Protein 5ET1 (pdb70)

Organism: Mus musculus (NCBI:txid10090)

Sequence (708 aa):
AMALEQALQAARRGDLDVLRSLHAAGLLGPSSLRDSLDALPVHHAARSGKLHCLRYLVEEVALPAVVSSRARNGATPAHDAAATGYLSCLQWLLTQGGCRVQEKDNSGATVLHLLAARFGHPDVVKWLLYQGGANSAITTDTGALPIHYAAAKGDLPSLKLLVGHYPEGVNAQTNNGATPLYLACQEGHLEVTKYLVQECSADPHLRAQDGMTPLLHAAAQMMGHNPVLVWLVSFADVSFSEQDHDGATAMHFAASRRGHTKVLSWLLLHGAEISSQDLWGGTPLHDAAENGELECCQILAVNGAGLDVRDHDGYTAADLAEFNGHTHCSRYLRTVQTLAMALEQALQAARRGDLDVLRSLHAAGLLGPSLRDSLDALPVHHAARSGKLHCLRRYLVEEVALPAVSRARNGATPAHDAAATGYLSSCLQWLLTTQGGCRVQEKDNSGATVLHLAARFGHPDVVKWLLYQGGANSAITTDTGALPIHYAAAKGDDLPSLKLLVGHYPEGVNAQTNNGATPLYLACQEGHLEVTKYLVQECSADPHLRAQDGMTPLHAAAQMMGHNPVLVWLVSFADVSFSSEQDHDGATAMHFAASSRGHTKVLSWLLLHGAEISSQDLWGGTPLHDAAENGELECCQILAVNGAGLDVRDHHDGYTAADLAEFNGHTHCSRYLRTVQTLRRRCQQPKMLSSPEDDTMYYNQLNRRRCQQPKMMLSSPEDTMMYYNQLN

Foldseek 3Di:
DVLLVQLLVCLLVLVQVSVVVCVVVVNADQCSADPQSDHSLLSNLLNLNQVNNCCCCVPVVHQQLDQTNQQDGSLLSNLLNQNQVNNVCCCPVRPDQQLRATNQRDGSLLNNLLNQRLVNNVCCVPPVVHDQCGATNQGDGSLLNNLLNLNVSSNVVSCVRPVVQQAGATNQFDHSLLNNLLNQNQVSNCCSVPPSVHDQCRAGNQADTSLLSNLLNLNQVNNCCCVVPVVDDQCGATNQQDGSLLSNLLNQNVVNNLVCLVVPNDQDQTNQQDTSLLSNLLNLNQVSNVSCLVSDNDQCRAGNVGDGSLNNNVVNVSVSNNVVSVVSVVD/DVLLVQLLVCLLVLPVVSVVVCVVVVNAAAPSADPQRDHSLLNNLLNLNQVSNCCCCPPVVDQQLRQTNQGDGSLLSNLLNQNQVNNVCCLPVSVDPQLRAGNFRDGSLLNNLLNQRLVNNQCCVPPVVHDQCGATNQQDGSLLSNLLNLRVSSNVVSCVRPLVQQCGQTNQFDGSLLNNLLNLNQVSNCCSVVPSVRDQCRAGNQQDGSLLSNLLNLNQVNNCCCVPPVVDDQCGATNQQDGSLLNNLLRLNVVNNLVCLVVPNDQDATNQQDTSLLSNLLNLNQVSNVSCVVSPNDQCRAGNVNDGSLNNNVVNVNCSNNVVSVVSVVD/DVVPDDDDDDDDPVVVVVVVPPD/DVVPDDDDDDDDPVVVVVVVVVD

InterPro domains:
  IPR002110 Ankyrin repeat [PF12796] (8-101)
  IPR002110 Ankyrin repeat [PF12796] (108-201)
  IPR002110 Ankyrin repeat [PF12796] (225-302)
  IPR002110 Ankyrin repeat [PS50088] (69-102)
  IPR002110 Ankyrin repeat [PS50088] (103-135)
  IPR002110 Ankyrin repeat [PS50088] (171-193)
  IPR002110 Ankyrin repeat [PS50088] (205-227)
  IPR002110 Ankyrin repeat [PS50088] (239-267)
  IPR002110 Ankyrin repeat [PS50088] (271-303)
  IPR002110 Ankyrin repeat [SM00248] (35-64)
  IPR002110 Ankyrin repeat [SM00248] (69-99)
  IPR002110 Ankyrin repeat [SM00248] (103-133)
  IPR002110 Ankyrin repeat [SM00248] (137-167)
  IPR002110 Ankyrin repeat [SM00248] (171-201)
  IPR002110 Ankyrin repeat [SM00248] (205-235)
  IPR002110 Ankyrin repeat [SM00248] (239-268)
  IPR002110 Ankyrin repeat [SM00248] (271-300)
  IPR002110 Ankyrin repeat [SM00248] (304-334)
  IPR003124 WH2 domain [PF02205] (666-691)
  IPR003124 WH2 domain [PS51082] (669-686)

Nearest PDB structures (foldseek):
  5et1-assembly2_B  TM=9.844E-01  e=4.484E-49  Mus musculus
  5et0-assembly1_A  TM=9.715E-01  e=5.239E-45  Mus musculus
  5et0-assembly2_C  TM=9.707E-01  e=1.197E-44  Mus musculus
  3b95-assembly2_B  TM=9.122E-01  e=2.292E-12  Homo sapiens
  6py8-assembly2_K  TM=8.353E-01  e=6.542E-11  Homo sapiens

Radius of gyration: 33.32 Å; Cα contacts (8 Å, |Δi|>4): 1475; chains: 4; bounding box: 72×82×66 Å

Secondary structure (DSSP, 8-state):
-HHHHHHHHHHHHT-HHHHHHHHHTT---TT---TT---HHHHHHTTT-HHHHHIIIIIS---TT---TTS--HHHHHHHHT-HHHHHHHHHTS---TT---TT---HHHHHHHTT-HHHHHHHHHTS---TT---TT---HHHHHHHHT-HHHHHHHHHH-GGGTT---TT---HHHHHHHTT-HHHHHIIIIIH---TTPPPTTS--HHHHHHHTT-HHHHHHHHHHS---TT---TTS--HHHHHHHTT-HHHHHHHHHTT------TTS--HHHHHHHTT-HHHHHHHHHTT--TT---TTS--HHHHHHHTT-HHHHHHHHHHHH-/-HHHHHHHHHHHHT-HHHHHHHHHTT--STT---TTS--HHHHHHTTT-HHHHHHHHHTS---TT---TTS--HHHHHHHHT-HHHHHHHHTTT---TT---TTS--HHHHHHHTT-HHHHHHHHHTS---TT---TT---HHHHHHHHT-HHHHHHHHHH-GGGGG---TT---HHHHHHHTT-HHHHHHHHHHS---TT---TTS--HHHHHHHHT-HHHHHHHHHHS---TT---TT---HHHHHHHTT-HHHHHHHHHTT------TTS--HHHHHHHTT-HHHHHHHHHTT--TT---TTS--HHHHHHHTT-HHHHHHHHHHHH-/-GGGPPPP-SS-HHHHHHHHTT-/-GGGPPPP-SS-HHHHHHHHTT-

Structure (mmCIF, N/CA/C/O backbone):
data_5ET1
#
_entry.id   5ET1
#
_cell.length_a   72.740
_cell.length_b   71.142
_cell.length_c   76.883
_cell.angle_alpha   90.00
_cell.angle_beta   96.88
_cell.angle_gamma   90.00
#
_symmetry.space_group_name_H-M   'P 1 21 1'
#
loop_
_entity.id
_entity.type
_entity.pdbx_description
1 polymer Espin
2 polymer Myosin-IIIb
3 non-polymer GLYCEROL
4 water water
#
loop_
_atom_site.group_PDB
_atom_site.id
_atom_site.type_symbol
_atom_site.label_atom_id
_atom_site.label_alt_id
_atom_site.label_comp_id
_atom_site.label_asym_id
_atom_site.label_entity_id
_atom_site.label_seq_id
_atom_site.pdbx_PDB_ins_code
_atom_site.Cartn_x
_atom_site.Cartn_y
_atom_site.Cartn_z
_atom_site.occupancy
_atom_site.B_iso_or_equiv
_atom_site.auth_seq_id
_atom_site.auth_comp_id
_atom_site.auth_asym_id
_atom_site.auth_atom_id
_atom_site.pdbx_PDB_model_num
ATOM 1 N N . ALA A 1 1 ? 0.653 46.210 54.943 1.00 38.53 0 ALA A N 1
ATOM 2 C CA . ALA A 1 1 ? 1.739 45.279 54.662 1.00 34.99 0 ALA A CA 1
ATOM 3 C C . ALA A 1 1 ? 3.088 45.947 54.923 1.00 38.59 0 ALA A C 1
ATOM 4 O O . ALA A 1 1 ? 4.076 45.280 55.268 1.00 33.28 0 ALA A O 1
ATOM 6 N N . MET A 1 2 ? 3.122 47.273 54.770 1.00 36.13 1 MET A N 1
ATOM 7 C CA . MET A 1 2 ? 4.368 47.998 54.986 1.00 37.20 1 MET A CA 1
ATOM 8 C C . MET A 1 2 ? 4.702 48.090 56.468 1.00 33.44 1 MET A C 1
ATOM 9 O O . MET A 1 2 ? 5.858 47.892 56.862 1.00 28.58 1 MET A O 1
ATOM 14 N N . ALA A 1 3 ? 3.706 48.385 57.306 1.00 26.78 2 ALA A N 1
ATOM 15 C CA . ALA A 1 3 ? 3.936 48.351 58.744 1.00 30.35 2 ALA A CA 1
ATOM 16 C C . ALA A 1 3 ? 4.416 46.974 59.190 1.00 26.20 2 ALA A C 1
ATOM 17 O O . ALA A 1 3 ? 5.287 46.868 60.060 1.00 24.13 2 ALA A O 1
ATOM 19 N N . LEU A 1 4 ? 3.870 45.907 58.594 1.00 21.59 3 LEU A N 1
ATOM 20 C CA . LEU A 1 4 ? 4.263 44.556 58.986 1.00 20.87 3 LEU A CA 1
ATOM 21 C C . LEU A 1 4 ? 5.741 44.306 58.713 1.00 24.16 3 LEU A C 1
ATOM 22 O O . LEU A 1 4 ? 6.477 43.851 59.593 1.00 21.61 3 LEU A O 1
ATOM 27 N N . GLU A 1 5 ? 6.190 44.583 57.488 1.00 24.92 4 GLU A N 1
ATOM 28 C CA . GLU A 1 5 ? 7.591 44.343 57.153 1.00 25.71 4 GLU A CA 1
ATOM 29 C C . GLU A 1 5 ? 8.517 45.211 57.995 1.00 22.61 4 GLU A C 1
ATOM 30 O O . GLU A 1 5 ? 9.570 44.751 58.445 1.00 24.39 4 GLU A O 1
ATOM 32 N N . GLN A 1 6 ? 8.141 46.470 58.219 1.00 24.88 5 GLN A N 1
ATOM 33 C CA . GLN A 1 6 ? 8.950 47.338 59.067 1.00 22.85 5 GLN A CA 1
ATOM 34 C C . GLN A 1 6 ? 9.052 46.795 60.487 1.00 21.07 5 GLN A C 1
ATOM 35 O O . GLN A 1 6 ? 10.133 46.827 61.091 1.00 22.53 5 GLN A O 1
ATOM 41 N N . ALA A 1 7 ? 7.942 46.281 61.032 1.00 20.06 6 ALA A N 1
ATOM 42 C CA . ALA A 1 7 ? 7.944 45.778 62.405 1.00 18.08 6 ALA A CA 1
ATOM 43 C C . ALA A 1 7 ? 8.793 44.524 62.532 1.00 20.89 6 ALA A C 1
ATOM 44 O O . ALA A 1 7 ? 9.612 44.405 63.453 1.00 19.49 6 ALA A O 1
ATOM 46 N N . LEU A 1 8 ? 8.608 43.570 61.620 1.00 21.15 7 LEU A N 1
ATOM 47 C CA . LEU A 1 8 ? 9.354 42.319 61.720 1.00 20.28 7 LEU A CA 1
ATOM 48 C C . LEU A 1 8 ? 10.842 42.547 61.509 1.00 23.49 7 LEU A C 1
ATOM 49 O O . LEU A 1 8 ? 11.666 41.976 62.230 1.00 19.52 7 LEU A O 1
ATOM 54 N N . GLN A 1 9 ? 11.203 43.386 60.530 1.00 20.36 8 GLN A N 1
ATOM 55 C CA . GLN A 1 9 ? 12.611 43.694 60.299 1.00 18.85 8 GLN A CA 1
ATOM 56 C C . GLN A 1 9 ? 13.231 44.389 61.507 1.00 22.40 8 GLN A C 1
ATOM 57 O O . GLN A 1 9 ? 14.360 44.070 61.904 1.00 21.00 8 GLN A O 1
ATOM 59 N N . ALA A 1 10 ? 12.513 45.345 62.107 1.00 20.05 9 ALA A N 1
ATOM 60 C CA . ALA A 1 10 ? 13.060 46.043 63.265 1.00 21.43 9 ALA A CA 1
ATOM 61 C C . ALA A 1 10 ? 13.235 45.095 64.442 1.00 18.23 9 ALA A C 1
ATOM 62 O O . ALA A 1 10 ? 14.221 45.192 65.185 1.00 19.11 9 ALA A O 1
ATOM 64 N N . ALA A 1 11 ? 12.281 44.186 64.635 1.00 17.09 10 ALA A N 1
ATOM 65 C CA . ALA A 1 11 ? 12.392 43.242 65.743 1.00 19.10 10 ALA A CA 1
ATOM 66 C C . ALA A 1 11 ? 13.588 42.317 65.564 1.00 17.45 10 ALA A C 1
ATOM 67 O O . ALA A 1 11 ? 14.313 42.048 66.526 1.00 17.12 10 ALA A O 1
ATOM 69 N N . ARG A 1 12 ? 13.837 41.856 64.330 1.00 17.67 11 ARG A N 1
ATOM 70 C CA . ARG A 1 12 ? 15.008 41.014 64.066 1.00 20.52 11 ARG A CA 1
ATOM 71 C C . ARG A 1 12 ? 16.316 41.792 64.191 1.00 18.22 11 ARG A C 1
ATOM 72 O O . ARG A 1 12 ? 17.333 41.237 64.629 1.00 18.72 11 ARG A O 1
ATOM 80 N N . ARG A 1 13 ? 16.330 43.055 63.769 1.00 19.41 12 ARG A N 1
ATOM 81 C CA . ARG A 1 13 ? 17.541 43.866 63.821 1.00 23.30 12 ARG A CA 1
ATOM 82 C C . ARG A 1 13 ? 17.820 44.468 65.194 1.00 22.38 12 ARG A C 1
ATOM 83 O O . ARG A 1 13 ? 18.918 45.000 65.402 1.00 23.68 12 ARG A O 1
ATOM 87 N N . GLY A 1 14 ? 16.870 44.420 66.124 1.00 22.47 13 GLY A N 1
ATOM 88 C CA . GLY A 1 14 ? 17.039 45.142 67.369 1.00 25.03 13 GLY A CA 1
ATOM 89 C C . GLY A 1 14 ? 16.817 46.635 67.251 1.00 28.60 13 GLY A C 1
ATOM 90 O O . GLY A 1 14 ? 17.310 47.395 68.089 1.00 22.55 13 GLY A O 1
ATOM 91 N N . ASP A 1 15 ? 16.077 47.079 66.232 1.00 25.08 14 ASP A N 1
ATOM 92 C CA . ASP A 1 15 ? 15.867 48.504 65.967 1.00 24.36 14 ASP A CA 1
ATOM 93 C C . ASP A 1 15 ? 14.706 48.999 66.824 1.00 26.52 14 ASP A C 1
ATOM 94 O O . ASP A 1 15 ? 13.565 49.151 66.374 1.00 26.13 14 ASP A O 1
ATOM 99 N N . LEU A 1 16 ? 15.013 49.267 68.092 1.00 24.81 15 LEU A N 1
ATOM 100 C CA . LEU A 1 16 ? 13.969 49.636 69.042 1.00 23.11 15 LEU A CA 1
ATOM 101 C C . LEU A 1 16 ? 13.328 50.976 68.689 1.00 28.23 15 LEU A C 1
ATOM 102 O O . LEU A 1 16 ? 12.135 51.181 68.943 1.00 28.21 15 LEU A O 1
ATOM 107 N N . ASP A 1 17 ? 14.089 51.898 68.097 1.00 23.98 16 ASP A N 1
ATOM 108 C CA . ASP A 1 17 ? 13.515 53.193 67.751 1.00 27.91 16 ASP A CA 1
ATOM 109 C C . ASP A 1 17 ? 12.409 53.048 66.715 1.00 26.80 16 ASP A C 1
ATOM 110 O O . ASP A 1 17 ? 11.396 53.752 66.778 1.00 30.41 16 ASP A O 1
ATOM 115 N N . VAL A 1 18 ? 12.580 52.138 65.755 1.00 24.81 17 VAL A N 1
ATOM 116 C CA . VAL A 1 18 ? 11.533 51.920 64.763 1.00 27.07 17 VAL A CA 1
ATOM 117 C C . VAL A 1 18 ? 10.298 51.298 65.412 1.00 25.07 17 VAL A C 1
ATOM 118 O O . VAL A 1 18 ? 9.163 51.671 65.093 1.00 26.57 17 VAL A O 1
ATOM 122 N N . LEU A 1 19 ? 10.487 50.356 66.342 1.00 20.89 18 LEU A N 1
ATOM 123 C CA . LEU A 1 19 ? 9.328 49.796 67.037 1.00 20.02 18 LEU A CA 1
ATOM 124 C C . LEU A 1 19 ? 8.590 50.870 67.827 1.00 29.41 18 LEU A C 1
ATOM 125 O O . LEU A 1 19 ? 7.354 50.897 67.846 1.00 23.55 18 LEU A O 1
ATOM 130 N N . ARG A 1 20 ? 9.334 51.767 68.482 1.00 24.23 19 ARG A N 1
ATOM 131 C CA . ARG A 1 20 ? 8.703 52.853 69.225 1.00 25.79 19 ARG A CA 1
ATOM 132 C C . ARG A 1 20 ? 7.889 53.742 68.301 1.00 27.09 19 ARG A C 1
ATOM 133 O O . ARG A 1 20 ? 6.786 54.169 68.652 1.00 30.12 19 ARG A O 1
ATOM 141 N N . SER A 1 21 ? 8.426 54.037 67.114 1.00 26.85 20 SER A N 1
ATOM 142 C CA . SER A 1 21 ? 7.718 54.884 66.160 1.00 27.94 20 SER A CA 1
ATOM 143 C C . SER A 1 21 ? 6.454 54.212 65.654 1.00 27.32 20 SER A C 1
ATOM 144 O O . SER A 1 21 ? 5.415 54.867 65.509 1.00 31.78 20 SER A O 1
ATOM 147 N N . LEU A 1 22 ? 6.531 52.910 65.361 1.00 23.29 21 LEU A N 1
ATOM 148 C CA . LEU A 1 22 ? 5.350 52.174 64.922 1.00 23.93 21 LEU A CA 1
ATOM 149 C C . LEU A 1 22 ? 4.301 52.125 66.023 1.00 29.16 21 LEU A C 1
ATOM 150 O O . LEU A 1 22 ? 3.104 52.298 65.761 1.00 32.04 21 LEU A O 1
ATOM 155 N N . HIS A 1 23 ? 4.736 51.914 67.268 1.00 26.23 22 HIS A N 1
ATOM 156 C CA . HIS A 1 23 ? 3.801 51.912 68.387 1.00 26.36 22 HIS A CA 1
ATOM 157 C C . HIS A 1 23 ? 3.128 53.270 68.553 1.00 31.45 22 HIS A C 1
ATOM 158 O O . HIS A 1 23 ? 1.920 53.340 68.803 1.00 33.50 22 HIS A O 1
ATOM 165 N N . ALA A 1 24 ? 3.894 54.361 68.428 1.00 26.18 23 ALA A N 1
ATOM 166 C CA . ALA A 1 24 ? 3.305 55.692 68.551 1.00 30.71 23 ALA A CA 1
ATOM 167 C C . ALA A 1 24 ? 2.240 55.936 67.490 1.00 34.20 23 ALA A C 1
ATOM 168 O O . ALA A 1 24 ? 1.270 56.665 67.737 1.00 36.67 23 ALA A O 1
ATOM 170 N N . ALA A 1 25 ? 2.408 55.353 66.308 1.00 30.53 24 ALA A N 1
ATOM 171 C CA . ALA A 1 25 ? 1.468 55.518 65.210 1.00 30.76 24 ALA A CA 1
ATOM 172 C C . ALA A 1 25 ? 0.303 54.536 65.268 1.00 31.55 24 ALA A C 1
ATOM 173 O O . ALA A 1 25 ? -0.531 54.533 64.354 1.00 31.45 24 ALA A O 1
ATOM 175 N N . GLY A 1 26 ? 0.226 53.710 66.309 1.00 30.68 25 GLY A N 1
ATOM 176 C CA . GLY A 1 26 ? -0.864 52.765 66.448 1.00 31.02 25 GLY A CA 1
ATOM 177 C C . GLY A 1 26 ? -0.785 51.571 65.527 1.00 33.56 25 GLY A C 1
ATOM 178 O O . GLY A 1 26 ? -1.802 50.914 65.293 1.00 35.97 25 GLY A O 1
ATOM 179 N N . LEU A 1 27 ? 0.406 51.255 65.019 1.00 26.56 26 LEU A N 1
ATOM 180 C CA . LEU A 1 27 ? 0.590 50.283 63.953 1.00 27.98 26 LEU A CA 1
ATOM 181 C C . LEU A 1 27 ? 1.058 48.925 64.448 1.00 22.89 26 LEU A C 1
ATOM 182 O O . LEU A 1 27 ? 1.309 48.038 63.626 1.00 30.99 26 LEU A O 1
ATOM 187 N N . LEU A 1 28 ? 1.210 48.740 65.753 1.00 23.03 27 LEU A N 1
ATOM 188 C CA . LEU A 1 28 ? 1.582 47.448 66.305 1.00 20.45 27 LEU A CA 1
ATOM 189 C C . LEU A 1 28 ? 0.381 46.853 67.023 1.00 20.98 27 LEU A C 1
ATOM 190 O O . LEU A 1 28 ? -0.335 47.556 67.745 1.00 27.57 27 LEU A O 1
ATOM 195 N N . GLY A 1 29 ? 0.170 45.556 66.839 1.00 20.45 28 GLY A N 1
ATOM 196 C CA . GLY A 1 29 ? -0.946 44.898 67.469 1.00 19.37 28 GLY A CA 1
ATOM 197 C C . GLY A 1 29 ? -0.911 43.403 67.259 1.00 17.60 28 GLY A C 1
ATOM 198 O O . GLY A 1 29 ? -0.084 42.872 66.502 1.00 16.86 28 GLY A O 1
ATOM 199 N N . PRO A 1 30 ? -1.821 42.690 67.933 1.00 17.89 29 PRO A N 1
ATOM 200 C CA . PRO A 1 30 ? -1.763 41.222 67.929 1.00 16.90 29 PRO A CA 1
ATOM 201 C C . PRO A 1 30 ? -2.228 40.570 66.636 1.00 18.76 29 PRO A C 1
ATOM 202 O O . PRO A 1 30 ? -2.105 39.345 66.514 1.00 16.03 29 PRO A O 1
ATOM 206 N N . SER A 1 31 ? -2.747 41.327 65.669 1.00 18.26 30 SER A N 1
ATOM 207 C CA A SER A 1 31 ? -3.086 40.757 64.370 0.44 20.49 30 SER A CA 1
ATOM 208 C CA B SER A 1 31 ? -3.099 40.787 64.359 0.56 20.73 30 SER A CA 1
ATOM 209 C C . SER A 1 31 ? -2.002 40.996 63.327 1.00 20.84 30 SER A C 1
ATOM 210 O O . SER A 1 31 ? -2.128 40.501 62.203 1.00 24.54 30 SER A O 1
ATOM 215 N N . LEU A 1 32 ? -0.935 41.716 63.686 1.00 17.31 31 LEU A N 1
ATOM 216 C CA . LEU A 1 32 ? 0.143 42.089 62.769 1.00 24.12 31 LEU A CA 1
ATOM 217 C C . LEU A 1 32 ? 1.142 40.936 62.687 1.00 17.76 31 LEU A C 1
ATOM 218 O O . LEU A 1 32 ? 2.213 40.953 63.293 1.00 19.65 31 LEU A O 1
ATOM 223 N N . ARG A 1 33 ? 0.777 39.905 61.926 1.00 16.52 32 ARG A N 1
ATOM 224 C CA . ARG A 1 33 ? 1.544 38.667 61.913 1.00 12.58 32 ARG A CA 1
ATOM 225 C C . ARG A 1 33 ? 2.046 38.351 60.513 1.00 13.04 32 ARG A C 1
ATOM 226 O O . ARG A 1 33 ? 1.457 38.768 59.513 1.00 16.49 32 ARG A O 1
ATOM 234 N N . ASP A 1 34 ? 3.114 37.550 60.456 1.00 14.49 33 ASP A N 1
ATOM 235 C CA . ASP A 1 34 ? 3.611 37.078 59.174 1.00 15.96 33 ASP A CA 1
ATOM 236 C C . ASP A 1 34 ? 2.780 35.889 58.692 1.00 16.92 33 ASP A C 1
ATOM 237 O O . ASP A 1 34 ? 1.787 35.490 59.314 1.00 17.19 33 ASP A O 1
ATOM 242 N N . SER A 1 35 ? 3.198 35.310 57.561 1.00 17.72 34 SER A N 1
ATOM 243 C CA . SER A 1 35 ? 2.403 34.273 56.911 1.00 19.31 34 SER A CA 1
ATOM 244 C C . SER A 1 35 ? 2.350 32.983 57.713 1.00 18.35 34 SER A C 1
ATOM 245 O O . SER A 1 35 ? 1.535 32.111 57.393 1.00 20.15 34 SER A O 1
ATOM 248 N N . LEU A 1 36 ? 3.203 32.837 58.723 1.00 15.35 35 LEU A N 1
ATOM 249 C CA . LEU A 1 36 ? 3.147 31.716 59.652 1.00 14.15 35 LEU A CA 1
ATOM 250 C C . LEU A 1 36 ? 2.567 32.117 61.003 1.00 13.43 35 LEU A C 1
ATOM 251 O O . LEU A 1 36 ? 2.766 31.398 61.989 1.00 14.57 35 LEU A O 1
ATOM 256 N N . ASP A 1 37 ? 1.865 33.254 61.067 1.00 12.62 36 ASP A N 1
ATOM 257 C CA . ASP A 1 37 ? 1.202 33.747 62.274 1.00 12.76 36 ASP A CA 1
ATOM 258 C C . ASP A 1 37 ? 2.173 34.124 63.390 1.00 14.64 36 ASP A C 1
ATOM 259 O O . ASP A 1 37 ? 1.773 34.217 64.560 1.00 12.69 36 ASP A O 1
ATOM 264 N N . ALA A 1 38 ? 3.439 34.359 63.063 1.00 12.27 37 ALA A N 1
ATOM 265 C CA . ALA A 1 38 ? 4.396 34.817 64.058 1.00 12.90 37 ALA A CA 1
ATOM 266 C C . ALA A 1 38 ? 4.311 36.336 64.203 1.00 13.98 37 ALA A C 1
ATOM 267 O O . ALA A 1 38 ? 4.124 37.061 63.225 1.00 13.83 37 ALA A O 1
ATOM 269 N N . LEU A 1 39 ? 4.416 36.813 65.436 1.00 12.47 38 LEU A N 1
ATOM 270 C CA . LEU A 1 39 ? 4.365 38.236 65.754 1.00 14.14 38 LEU A CA 1
ATOM 271 C C . LEU A 1 39 ? 5.760 38.819 65.840 1.00 15.95 38 LEU A C 1
ATOM 272 O O . LEU A 1 39 ? 6.755 38.090 65.849 1.00 14.22 38 LEU A O 1
ATOM 277 N N . PRO A 1 40 ? 5.876 40.154 65.917 1.00 12.23 39 PRO A N 1
ATOM 278 C CA . PRO A 1 40 ? 7.180 40.762 66.221 1.00 14.40 39 PRO A CA 1
ATOM 279 C C . PRO A 1 40 ? 7.837 40.188 67.471 1.00 13.72 39 PRO A C 1
ATOM 280 O O . PRO A 1 40 ? 9.070 40.175 67.545 1.00 13.64 39 PRO A O 1
ATOM 284 N N . VAL A 1 41 ? 7.067 39.700 68.455 1.00 13.98 40 VAL A N 1
ATOM 285 C CA . VAL A 1 41 ? 7.715 39.104 69.625 1.00 12.07 40 VAL A CA 1
ATOM 286 C C . VAL A 1 41 ? 8.488 37.850 69.234 1.00 12.43 40 VAL A C 1
ATOM 287 O O . VAL A 1 41 ? 9.589 37.609 69.743 1.00 12.15 40 VAL A O 1
ATOM 291 N N . HIS A 1 42 ? 7.926 37.024 68.338 1.00 10.24 41 HIS A N 1
ATOM 292 C CA . HIS A 1 42 ? 8.675 35.872 67.832 1.00 11.61 41 HIS A CA 1
ATOM 293 C C . HIS A 1 42 ? 9.963 36.303 67.145 1.00 11.17 41 HIS A C 1
ATOM 294 O O . HIS A 1 42 ? 11.029 35.717 67.367 1.00 12.18 41 HIS A O 1
ATOM 301 N N . HIS A 1 43 ? 9.874 37.318 66.286 1.00 13.37 42 HIS A N 1
ATOM 302 C CA . HIS A 1 43 ? 11.027 37.742 65.507 1.00 14.08 42 HIS A CA 1
ATOM 303 C C . HIS A 1 43 ? 12.118 38.346 66.385 1.00 13.13 42 HIS A C 1
ATOM 304 O O . HIS A 1 43 ? 13.306 38.170 66.097 1.00 14.78 42 HIS A O 1
ATOM 311 N N . ALA A 1 44 ? 11.747 39.059 67.453 1.00 12.43 43 ALA A N 1
ATOM 312 C CA . ALA A 1 44 ? 12.762 39.499 68.411 1.00 14.43 43 ALA A CA 1
ATOM 313 C C . ALA A 1 44 ? 13.379 38.316 69.141 1.00 15.42 43 ALA A C 1
ATOM 314 O O . ALA A 1 44 ? 14.598 38.250 69.313 1.00 12.52 43 ALA A O 1
ATOM 316 N N . ALA A 1 45 ? 12.553 37.370 69.588 1.00 12.87 44 ALA A N 1
ATOM 317 C CA . ALA A 1 45 ? 13.073 36.285 70.404 1.00 13.04 44 ALA A CA 1
ATOM 318 C C . ALA A 1 45 ? 13.983 35.360 69.602 1.00 14.14 44 ALA A C 1
ATOM 319 O O . ALA A 1 45 ? 15.007 34.901 70.113 1.00 12.56 44 ALA A O 1
ATOM 321 N N . ARG A 1 46 ? 13.616 35.059 68.349 1.00 13.33 45 ARG A N 1
ATOM 322 C CA . ARG A 1 46 ? 14.439 34.193 67.510 1.00 15.60 45 ARG A CA 1
ATOM 323 C C . ARG A 1 46 ? 15.727 34.874 67.071 1.00 16.30 45 ARG A C 1
ATOM 324 O O . ARG A 1 46 ? 16.594 34.220 66.476 1.00 13.90 45 ARG A O 1
ATOM 332 N N . SER A 1 47 ? 15.853 36.176 67.318 1.00 14.21 46 SER A N 1
ATOM 333 C CA . SER A 1 47 ? 17.021 36.942 66.923 1.00 13.89 46 SER A CA 1
ATOM 334 C C . SER A 1 47 ? 17.843 37.395 68.116 1.00 14.81 46 SER A C 1
ATOM 335 O O . SER A 1 47 ? 18.837 38.097 67.926 1.00 16.26 46 SER A O 1
ATOM 338 N N . GLY A 1 48 ? 17.437 37.035 69.333 1.00 14.04 47 GLY A N 1
ATOM 339 C CA . GLY A 1 48 ? 18.163 37.385 70.536 1.00 16.75 47 GLY A CA 1
ATOM 340 C C . GLY A 1 48 ? 18.059 38.836 70.928 1.00 17.76 47 GLY A C 1
ATOM 341 O O . GLY A 1 48 ? 18.901 39.320 71.691 1.00 18.98 47 GLY A O 1
ATOM 342 N N . LYS A 1 49 ? 17.050 39.547 70.425 1.00 14.64 48 LYS A N 1
ATOM 343 C CA . LYS A 1 49 ? 16.912 40.983 70.674 1.00 17.08 48 LYS A CA 1
ATOM 344 C C . LYS A 1 49 ? 16.038 41.195 71.909 1.00 14.94 48 LYS A C 1
ATOM 345 O O . LYS A 1 49 ? 14.845 41.527 71.833 1.00 14.18 48 LYS A O 1
ATOM 351 N N . LEU A 1 50 ? 16.673 41.034 73.074 1.00 17.67 49 LEU A N 1
ATOM 352 C CA . LEU A 1 50 ? 15.932 41.014 74.332 1.00 18.47 49 LEU A CA 1
ATOM 353 C C . LEU A 1 50 ? 15.294 42.367 74.629 1.00 16.95 49 LEU A C 1
ATOM 354 O O . LEU A 1 50 ? 14.162 42.428 75.126 1.00 16.00 49 LEU A O 1
ATOM 359 N N . HIS A 1 51 ? 16.000 43.465 74.343 1.00 16.67 50 HIS A N 1
ATOM 360 C CA . HIS A 1 51 ? 15.421 44.779 74.611 1.00 17.36 50 HIS A CA 1
ATOM 361 C C . HIS A 1 51 ? 14.172 45.024 73.765 1.00 17.83 50 HIS A C 1
ATOM 362 O O . HIS A 1 51 ? 13.178 45.577 74.259 1.00 17.32 50 HIS A O 1
ATOM 369 N N . CYS A 1 52 ? 14.184 44.596 72.498 1.00 17.62 51 CYS A N 1
ATOM 370 C CA . CYS A 1 52 ? 12.980 44.722 71.674 1.00 18.35 51 CYS A CA 1
ATOM 371 C C . CYS A 1 52 ? 11.874 43.780 72.142 1.00 16.53 51 CYS A C 1
ATOM 372 O O . CYS A 1 52 ? 10.698 44.158 72.170 1.00 15.76 51 CYS A O 1
ATOM 375 N N . LEU A 1 53 ? 12.228 42.550 72.511 1.00 12.73 52 LEU A N 1
ATOM 376 C CA . LEU A 1 53 ? 11.243 41.614 73.049 1.00 15.41 52 LEU A CA 1
ATOM 377 C C . LEU A 1 53 ? 10.551 42.192 74.275 1.00 15.95 52 LEU A C 1
ATOM 378 O O . LEU A 1 53 ? 9.319 42.137 74.397 1.00 13.14 52 LEU A O 1
ATOM 383 N N . ARG A 1 54 ? 11.333 42.775 75.189 1.00 14.08 53 ARG A N 1
ATOM 384 C CA . ARG A 1 54 ? 10.747 43.351 76.397 1.00 14.19 53 ARG A CA 1
ATOM 385 C C . ARG A 1 54 ? 9.859 44.538 76.062 1.00 15.33 53 ARG A C 1
ATOM 386 O O . ARG A 1 54 ? 8.782 44.699 76.646 1.00 18.56 53 ARG A O 1
ATOM 394 N N . TYR A 1 55 ? 10.282 45.373 75.117 1.00 14.92 54 TYR A N 1
ATOM 395 C CA . TYR A 1 55 ? 9.451 46.506 74.739 1.00 15.73 54 TYR A CA 1
ATOM 396 C C . TYR A 1 55 ? 8.119 46.026 74.187 1.00 16.94 54 TYR A C 1
ATOM 397 O O . TYR A 1 55 ? 7.054 46.525 74.572 1.00 17.89 54 TYR A O 1
ATOM 406 N N . LEU A 1 56 ? 8.159 45.021 73.313 1.00 13.56 55 LEU A N 1
ATOM 407 C CA . LEU A 1 56 ? 6.940 44.562 72.663 1.00 15.05 55 LEU A CA 1
ATOM 408 C C . LEU A 1 56 ? 5.985 43.919 73.657 1.00 16.17 55 LEU A C 1
ATOM 409 O O . LEU A 1 56 ? 4.767 44.079 73.537 1.00 18.42 55 LEU A O 1
ATOM 414 N N . VAL A 1 57 ? 6.516 43.193 74.644 1.00 12.21 56 VAL A N 1
ATOM 415 C CA . VAL A 1 57 ? 5.667 42.542 75.641 1.00 13.24 56 VAL A CA 1
ATOM 416 C C . VAL A 1 57 ? 5.245 43.531 76.724 1.00 16.62 56 VAL A C 1
ATOM 417 O O . VAL A 1 57 ? 4.062 43.625 77.078 1.00 16.94 56 VAL A O 1
ATOM 421 N N . GLU A 1 58 ? 6.209 44.272 77.282 1.00 16.25 57 GLU A N 1
ATOM 422 C CA . GLU A 1 58 ? 5.929 45.096 78.458 1.00 16.59 57 GLU A CA 1
ATOM 423 C C . GLU A 1 58 ? 5.149 46.356 78.104 1.00 16.67 57 GLU A C 1
ATOM 424 O O . GLU A 1 58 ? 4.275 46.778 78.866 1.00 22.55 57 GLU A O 1
ATOM 430 N N . GLU A 1 59 ? 5.482 46.997 76.986 1.00 17.50 58 GLU A N 1
ATOM 431 C CA . GLU A 1 59 ? 4.917 48.304 76.653 1.00 19.27 58 GLU A CA 1
ATOM 432 C C . GLU A 1 59 ? 3.817 48.202 75.605 1.00 22.78 58 GLU A C 1
ATOM 433 O O . GLU A 1 59 ? 2.744 48.780 75.779 1.00 23.93 58 GLU A O 1
ATOM 439 N N . VAL A 1 60 ? 4.068 47.466 74.521 1.00 20.30 59 VAL A N 1
ATOM 440 C CA . VAL A 1 60 ? 3.075 47.324 73.458 1.00 21.63 59 VAL A CA 1
ATOM 441 C C . VAL A 1 60 ? 1.988 46.319 73.830 1.00 24.08 59 VAL A C 1
ATOM 442 O O . VAL A 1 60 ? 0.889 46.351 73.254 1.00 21.33 59 VAL A O 1
ATOM 446 N N . ALA A 1 61 ? 2.273 45.428 74.781 1.00 17.72 60 ALA A N 1
ATOM 447 C CA . ALA A 1 61 ? 1.332 44.436 75.298 1.00 17.37 60 ALA A CA 1
ATOM 448 C C . ALA A 1 61 ? 1.055 43.319 74.295 1.00 17.13 60 ALA A C 1
ATOM 449 O O . ALA A 1 61 ? -0.003 42.683 74.352 1.00 19.26 60 ALA A O 1
ATOM 451 N N . LEU A 1 62 ? 2.008 43.032 73.403 1.00 18.25 61 LEU A N 1
ATOM 452 C CA . LEU A 1 62 ? 1.911 41.804 72.607 1.00 20.41 61 LEU A CA 1
ATOM 453 C C . LEU A 1 62 ? 2.138 40.612 73.529 1.00 16.79 61 LEU A C 1
ATOM 454 O O . LEU A 1 62 ? 3.057 40.644 74.351 1.00 19.22 61 LEU A O 1
ATOM 459 N N . PRO A 1 63 ? 1.325 39.559 73.444 1.00 16.10 62 PRO A N 1
ATOM 460 C CA . PRO A 1 63 ? 1.393 38.507 74.466 1.00 18.73 62 PRO A CA 1
ATOM 461 C C . PRO A 1 63 ? 2.670 37.688 74.357 1.00 12.86 62 PRO A C 1
ATOM 462 O O . PRO A 1 63 ? 3.065 37.253 73.268 1.00 14.77 62 PRO A O 1
ATOM 466 N N . ALA A 1 64 ? 3.298 37.463 75.506 1.00 13.91 63 ALA A N 1
ATOM 467 C CA . ALA A 1 64 ? 4.511 36.648 75.531 1.00 13.30 63 ALA A CA 1
ATOM 468 C C . ALA A 1 64 ? 4.237 35.201 75.150 1.00 15.50 63 ALA A C 1
ATOM 469 O O . ALA A 1 64 ? 5.161 34.508 74.702 1.00 18.63 63 ALA A O 1
ATOM 471 N N . VAL A 1 65 ? 3.005 34.731 75.321 1.00 15.72 64 VAL A N 1
ATOM 472 C CA A VAL A 1 65 ? 2.637 33.353 75.029 0.53 16.30 64 VAL A CA 1
ATOM 473 C CA B VAL A 1 65 ? 2.672 33.344 75.011 0.47 16.39 64 VAL A CA 1
ATOM 474 C C . VAL A 1 65 ? 1.902 33.235 73.691 1.00 17.21 64 VAL A C 1
ATOM 475 O O . VAL A 1 65 ? 1.207 32.248 73.458 1.00 18.47 64 VAL A O 1
ATOM 482 N N . SER A 1 66 ? 2.028 34.228 72.817 1.00 14.49 65 SER A N 1
ATOM 483 C CA A SER A 1 66 ? 1.414 34.165 71.497 0.60 14.37 65 SER A CA 1
ATOM 484 C CA B SER A 1 66 ? 1.366 34.123 71.528 0.40 14.16 65 SER A CA 1
ATOM 485 C C . SER A 1 66 ? 1.955 32.966 70.726 1.00 15.06 65 SER A C 1
ATOM 486 O O . SER A 1 66 ? 3.107 32.577 70.897 1.00 15.13 65 SER A O 1
ATOM 491 N N . ARG A 1 67 ? 1.140 32.406 69.834 1.00 10.89 66 ARG A N 1
ATOM 492 C CA . ARG A 1 67 ? 1.521 31.188 69.126 1.00 12.99 66 ARG A CA 1
ATOM 493 C C . ARG A 1 67 ? 1.509 31.377 67.615 1.00 16.39 66 ARG A C 1
ATOM 494 O O . ARG A 1 67 ? 0.551 31.923 67.052 1.00 13.30 66 ARG A O 1
ATOM 502 N N . ALA A 1 68 ? 2.573 30.901 66.968 1.00 11.56 67 ALA A N 1
ATOM 503 C CA . ALA A 1 68 ? 2.628 30.807 65.516 1.00 12.33 67 ALA A CA 1
ATOM 504 C C . ALA A 1 68 ? 1.774 29.635 65.028 1.00 12.19 67 ALA A C 1
ATOM 505 O O . ALA A 1 68 ? 1.148 28.908 65.810 1.00 14.30 67 ALA A O 1
ATOM 507 N N . ARG A 1 69 ? 1.784 29.427 63.705 1.00 12.11 68 ARG A N 1
ATOM 508 C CA . ARG A 1 69 ? 0.865 28.480 63.074 1.00 13.40 68 ARG A CA 1
ATOM 509 C C . ARG A 1 69 ? 1.027 27.068 63.632 1.00 14.91 68 ARG A C 1
ATOM 510 O O . ARG A 1 69 ? 0.045 26.337 63.778 1.00 14.91 68 ARG A O 1
ATOM 518 N N . ASN A 1 70 ? 2.257 26.666 63.948 1.00 13.14 69 ASN A N 1
ATOM 519 C CA . ASN A 1 70 ? 2.510 25.341 64.487 1.00 14.60 69 ASN A CA 1
ATOM 520 C C . ASN A 1 70 ? 2.434 25.307 66.006 1.00 14.17 69 ASN A C 1
ATOM 521 O O . ASN A 1 70 ? 2.848 24.313 66.608 1.00 13.30 69 ASN A O 1
ATOM 526 N N . GLY A 1 71 ? 1.956 26.380 66.634 1.00 12.34 70 GLY A N 1
ATOM 527 C CA . GLY A 1 71 ? 1.864 26.444 68.078 1.00 13.33 70 GLY A CA 1
ATOM 528 C C . GLY A 1 71 ? 3.092 26.982 68.798 1.00 11.28 70 GLY A C 1
ATOM 529 O O . GLY A 1 71 ? 3.070 27.065 70.029 1.00 11.93 70 GLY A O 1
ATOM 530 N N . ALA A 1 72 ? 4.157 27.335 68.077 1.00 10.52 71 ALA A N 1
ATOM 531 C CA . ALA A 1 72 ? 5.374 27.845 68.712 1.00 10.77 71 ALA A CA 1
ATOM 532 C C . ALA A 1 72 ? 5.137 29.206 69.347 1.00 13.92 71 ALA A C 1
ATOM 533 O O . ALA A 1 72 ? 4.588 30.108 68.705 1.00 12.99 71 ALA A O 1
ATOM 535 N N . THR A 1 73 ? 5.535 29.343 70.612 1.00 11.21 72 THR A N 1
ATOM 536 C CA . THR A 1 73 ? 5.590 30.630 71.300 1.00 11.87 72 THR A CA 1
ATOM 537 C C . THR A 1 73 ? 6.948 31.270 71.071 1.00 11.97 72 THR A C 1
ATOM 538 O O . THR A 1 73 ? 7.880 30.629 70.575 1.00 10.56 72 THR A O 1
ATOM 542 N N . PRO A 1 74 ? 7.107 32.542 71.441 1.00 10.25 73 PRO A N 1
ATOM 543 C CA . PRO A 1 74 ? 8.449 33.144 71.374 1.00 11.78 73 PRO A CA 1
ATOM 544 C C . PRO A 1 74 ? 9.479 32.379 72.181 1.00 11.66 73 PRO A C 1
ATOM 545 O O . PRO A 1 74 ? 10.658 32.379 71.804 1.00 12.61 73 PRO A O 1
ATOM 549 N N . ALA A 1 75 ? 9.067 31.681 73.256 1.00 10.14 74 ALA A N 1
ATOM 550 C CA . ALA A 1 75 ? 10.031 30.872 73.996 1.00 10.08 74 ALA A CA 1
ATOM 551 C C . ALA A 1 75 ? 10.497 29.677 73.169 1.00 10.51 74 ALA A C 1
ATOM 552 O O . ALA A 1 75 ? 11.675 29.308 73.218 1.00 11.68 74 ALA A O 1
ATOM 554 N N . HIS A 1 76 ? 9.584 29.048 72.416 1.00 11.26 75 HIS A N 1
ATOM 555 C CA . HIS A 1 76 ? 10.013 27.998 71.495 1.00 10.34 75 HIS A CA 1
ATOM 556 C C . HIS A 1 76 ? 11.000 28.530 70.466 1.00 10.46 75 HIS A C 1
ATOM 557 O O . HIS A 1 76 ? 12.026 27.894 70.206 1.00 13.37 75 HIS A O 1
ATOM 564 N N . ASP A 1 77 ? 10.718 29.707 69.886 1.00 11.44 76 ASP A N 1
ATOM 565 C CA . ASP A 1 77 ? 11.657 30.324 68.946 1.00 11.74 76 ASP A CA 1
ATOM 566 C C . ASP A 1 77 ? 13.028 30.524 69.588 1.00 12.04 76 ASP A C 1
ATOM 567 O O . ASP A 1 77 ? 14.061 30.243 68.972 1.00 12.66 76 ASP A O 1
ATOM 572 N N . ALA A 1 78 ? 13.051 31.063 70.811 1.00 9.33 77 ALA A N 1
ATOM 573 C CA . ALA A 1 78 ? 14.318 31.351 71.481 1.00 12.69 77 ALA A CA 1
ATOM 574 C C . ALA A 1 78 ? 15.084 30.072 71.803 1.00 12.84 77 ALA A C 1
ATOM 575 O O . ALA A 1 78 ? 16.313 30.026 71.663 1.00 12.07 77 ALA A O 1
ATOM 577 N N . ALA A 1 79 ? 14.379 29.024 72.246 1.00 11.17 78 ALA A N 1
ATOM 578 C CA . ALA A 1 79 ? 15.064 27.774 72.555 1.00 11.46 78 ALA A CA 1
ATOM 579 C C . ALA A 1 79 ? 15.641 27.136 71.299 1.00 12.95 78 ALA A C 1
ATOM 580 O O . ALA A 1 79 ? 16.771 26.625 71.314 1.00 12.54 78 ALA A O 1
ATOM 582 N N . ALA A 1 80 ? 14.886 27.168 70.202 1.00 11.22 79 ALA A N 1
ATOM 583 C CA . ALA A 1 80 ? 15.348 26.572 68.955 1.00 10.94 79 ALA A CA 1
ATOM 584 C C . ALA A 1 80 ? 16.544 27.311 68.371 1.00 14.27 79 ALA A C 1
ATOM 585 O O . ALA A 1 80 ? 17.413 26.681 67.757 1.00 14.69 79 ALA A O 1
ATOM 587 N N . THR A 1 81 ? 16.614 28.634 68.547 1.00 12.04 80 THR A N 1
ATOM 588 C CA . THR A 1 81 ? 17.714 29.411 68.004 1.00 11.89 80 THR A CA 1
ATOM 589 C C . THR A 1 81 ? 18.861 29.571 68.993 1.00 11.92 80 THR A C 1
ATOM 590 O O . THR A 1 81 ? 19.900 30.126 68.619 1.00 15.48 80 THR A O 1
ATOM 594 N N . GLY A 1 82 ? 18.679 29.141 70.240 1.00 11.40 81 GLY A N 1
ATOM 595 C CA . GLY A 1 82 ? 19.743 29.179 71.221 1.00 14.24 81 GLY A CA 1
ATOM 596 C C . GLY A 1 82 ? 19.898 30.469 71.988 1.00 14.68 81 GLY A C 1
ATOM 597 O O . GLY A 1 82 ? 20.919 30.640 72.669 1.00 15.59 81 GLY A O 1
ATOM 598 N N . TYR A 1 83 ? 18.937 31.387 71.892 1.00 12.24 82 TYR A N 1
ATOM 599 C CA . TYR A 1 83 ? 19.068 32.697 72.527 1.00 15.29 82 TYR A CA 1
ATOM 600 C C . TYR A 1 83 ? 18.558 32.582 73.951 1.00 14.99 82 TYR A C 1
ATOM 601 O O . TYR A 1 83 ? 17.403 32.879 74.250 1.00 13.20 82 TYR A O 1
ATOM 610 N N . LEU A 1 84 ? 19.470 32.168 74.834 1.00 13.71 83 LEU A N 1
ATOM 611 C CA . LEU A 1 84 ? 19.129 31.831 76.212 1.00 15.10 83 LEU A CA 1
ATOM 612 C C . LEU A 1 84 ? 18.620 33.045 76.987 1.00 14.11 83 LEU A C 1
ATOM 613 O O . LEU A 1 84 ? 17.704 32.927 77.815 1.00 13.88 83 LEU A O 1
ATOM 618 N N . SER A 1 85 ? 19.172 34.227 76.709 1.00 13.56 84 SER A N 1
ATOM 619 C CA . SER A 1 85 ? 18.731 35.429 77.411 1.00 13.35 84 SER A CA 1
ATOM 620 C C . SER A 1 85 ? 17.248 35.685 77.183 1.00 13.69 84 SER A C 1
ATOM 621 O O . SER A 1 85 ? 16.508 35.987 78.122 1.00 13.72 84 SER A O 1
ATOM 624 N N . CYS A 1 86 ? 16.801 35.582 75.932 1.00 12.83 85 CYS A N 1
ATOM 625 C CA . CYS A 1 86 ? 15.387 35.770 75.632 1.00 11.94 85 CYS A CA 1
ATOM 626 C C . CYS A 1 86 ? 14.539 34.676 76.265 1.00 10.97 85 CYS A C 1
ATOM 627 O O . CYS A 1 86 ? 13.466 34.956 76.813 1.00 12.67 85 CYS A O 1
ATOM 630 N N . LEU A 1 87 ? 15.003 33.425 76.189 1.00 9.44 86 LEU A N 1
ATOM 631 C CA . LEU A 1 87 ? 14.251 32.319 76.768 1.00 13.21 86 LEU A CA 1
ATOM 632 C C . LEU A 1 87 ? 14.079 32.500 78.267 1.00 13.35 86 LEU A C 1
ATOM 633 O O . LEU A 1 87 ? 12.980 32.312 78.803 1.00 12.44 86 LEU A O 1
ATOM 638 N N . GLN A 1 88 ? 15.154 32.883 78.955 1.00 12.65 87 GLN A N 1
ATOM 639 C CA . GLN A 1 88 ? 15.084 33.066 80.403 1.00 12.74 87 GLN A CA 1
ATOM 640 C C . GLN A 1 88 ? 14.121 34.177 80.771 1.00 12.76 87 GLN A C 1
ATOM 641 O O . GLN A 1 88 ? 13.381 34.065 81.759 1.00 12.78 87 GLN A O 1
ATOM 647 N N . TRP A 1 89 ? 14.152 35.280 80.027 1.00 11.35 88 TRP A N 1
ATOM 648 C CA . TRP A 1 89 ? 13.242 36.378 80.339 1.00 11.44 88 TRP A CA 1
ATOM 649 C C . TRP A 1 89 ? 11.790 35.941 80.174 1.00 11.93 88 TRP A C 1
ATOM 650 O O . TRP A 1 89 ? 10.947 36.223 81.036 1.00 14.32 88 TRP A O 1
ATOM 661 N N . LEU A 1 90 ? 11.490 35.231 79.082 1.00 11.75 89 LEU A N 1
ATOM 662 C CA . LEU A 1 90 ? 10.122 34.795 78.802 1.00 9.92 89 LEU A CA 1
ATOM 663 C C . LEU A 1 90 ? 9.599 33.839 79.867 1.00 11.35 89 LEU A C 1
ATOM 664 O O . LEU A 1 90 ? 8.417 33.895 80.236 1.00 15.42 89 LEU A O 1
ATOM 669 N N . LEU A 1 91 ? 10.456 32.928 80.342 1.00 12.49 90 LEU A N 1
ATOM 670 C CA . LEU A 1 91 ? 10.084 31.946 81.353 1.00 11.63 90 LEU A CA 1
ATOM 671 C C . LEU A 1 91 ? 9.997 32.527 82.754 1.00 15.86 90 LEU A C 1
ATOM 672 O O . LEU A 1 91 ? 9.482 31.852 83.654 1.00 17.54 90 LEU A O 1
ATOM 677 N N . THR A 1 92 ? 10.524 33.725 82.984 1.00 14.75 91 THR A N 1
ATOM 678 C CA . THR A 1 92 ? 10.443 34.310 84.313 1.00 11.22 91 THR A CA 1
ATOM 679 C C . THR A 1 92 ? 9.513 35.514 84.271 1.00 15.41 91 THR A C 1
ATOM 680 O O . THR A 1 92 ? 8.339 35.413 84.637 1.00 16.73 91 THR A O 1
ATOM 684 N N . GLN A 1 93 ? 10.016 36.643 83.774 1.00 14.62 92 GLN A N 1
ATOM 685 C CA . GLN A 1 93 ? 9.199 37.854 83.728 1.00 17.36 92 GLN A CA 1
ATOM 686 C C . GLN A 1 93 ? 8.061 37.747 82.716 1.00 21.18 92 GLN A C 1
ATOM 687 O O . GLN A 1 93 ? 6.975 38.300 82.935 1.00 19.96 92 GLN A O 1
ATOM 693 N N . GLY A 1 94 ? 8.296 37.069 81.587 1.00 17.21 93 GLY A N 1
ATOM 694 C CA . GLY A 1 94 ? 7.317 37.046 80.513 1.00 14.59 93 GLY A CA 1
ATOM 695 C C . GLY A 1 94 ? 6.071 36.226 80.793 1.00 18.32 93 GLY A C 1
ATOM 696 O O . GLY A 1 94 ? 5.039 36.460 80.158 1.00 25.44 93 GLY A O 1
ATOM 697 N N . GLY A 1 95 ? 6.132 35.287 81.726 1.00 22.75 94 GLY A N 1
ATOM 698 C CA . GLY A 1 95 ? 4.984 34.454 82.027 1.00 29.23 94 GLY A CA 1
ATOM 699 C C . GLY A 1 95 ? 4.803 33.224 81.164 1.00 31.51 94 GLY A C 1
ATOM 700 O O . GLY A 1 95 ? 3.724 32.620 81.190 1.00 28.93 94 GLY A O 1
ATOM 701 N N . CYS A 1 96 ? 5.804 32.833 80.392 1.00 22.41 95 CYS A N 1
ATOM 702 C CA . CYS A 1 96 ? 5.736 31.540 79.727 1.00 18.64 95 CYS A CA 1
ATOM 703 C C . CYS A 1 96 ? 6.053 30.440 80.735 1.00 18.41 95 CYS A C 1
ATOM 704 O O . CYS A 1 96 ? 6.880 30.616 81.632 1.00 23.84 95 CYS A O 1
ATOM 707 N N . ARG A 1 97 ? 5.346 29.320 80.623 1.00 19.22 96 ARG A N 1
ATOM 708 C CA . ARG A 1 97 ? 5.606 28.172 81.477 1.00 18.93 96 ARG A CA 1
ATOM 709 C C . ARG A 1 97 ? 6.597 27.253 80.780 1.00 13.48 96 ARG A C 1
ATOM 710 O O . ARG A 1 97 ? 6.533 27.075 79.558 1.00 15.36 96 ARG A O 1
ATOM 714 N N . VAL A 1 98 ? 7.507 26.664 81.566 1.00 13.47 97 VAL A N 1
ATOM 715 C CA . VAL A 1 98 ? 8.567 25.839 80.996 1.00 11.62 97 VAL A CA 1
ATOM 716 C C . VAL A 1 98 ? 8.014 24.616 80.271 1.00 9.53 97 VAL A C 1
ATOM 717 O O . VAL A 1 98 ? 8.666 24.097 79.351 1.00 14.35 97 VAL A O 1
ATOM 721 N N . GLN A 1 99 ? 6.815 24.162 80.613 1.00 11.45 98 GLN A N 1
ATOM 722 C CA . GLN A 1 99 ? 6.259 22.997 79.931 1.00 11.13 98 GLN A CA 1
ATOM 723 C C . GLN A 1 99 ? 5.291 23.342 78.797 1.00 12.23 98 GLN A C 1
ATOM 724 O O . GLN A 1 99 ? 4.629 22.433 78.281 1.00 12.74 98 GLN A O 1
ATOM 730 N N . GLU A 1 100 ? 5.213 24.607 78.372 1.00 11.50 99 GLU A N 1
ATOM 731 C CA . GLU A 1 100 ? 4.314 24.948 77.265 1.00 13.11 99 GLU A CA 1
ATOM 732 C C . GLU A 1 100 ? 4.697 24.161 76.018 1.00 12.90 99 GLU A C 1
ATOM 733 O O . GLU A 1 100 ? 5.884 23.939 75.747 1.00 15.08 99 GLU A O 1
ATOM 739 N N . LYS A 1 101 ? 3.687 23.720 75.275 1.00 11.91 100 LYS A N 1
ATOM 740 C CA . LYS A 1 101 ? 3.896 22.842 74.130 1.00 11.54 100 LYS A CA 1
ATOM 741 C C . LYS A 1 101 ? 3.483 23.516 72.828 1.00 12.66 100 LYS A C 1
ATOM 742 O O . LYS A 1 101 ? 2.544 24.315 72.795 1.00 15.02 100 LYS A O 1
ATOM 748 N N . ASP A 1 102 ? 4.185 23.180 71.740 1.00 11.02 101 ASP A N 1
ATOM 749 C CA . ASP A 1 102 ? 3.675 23.548 70.423 1.00 10.30 101 ASP A CA 1
ATOM 750 C C . ASP A 1 102 ? 2.637 22.503 70.017 1.00 13.68 101 ASP A C 1
ATOM 751 O O . ASP A 1 102 ? 2.265 21.627 70.804 1.00 12.70 101 ASP A O 1
ATOM 756 N N . ASN A 1 103 ? 2.150 22.575 68.775 1.00 12.42 102 ASN A N 1
ATOM 757 C CA . ASN A 1 103 ? 1.049 21.691 68.387 1.00 12.13 102 ASN A CA 1
ATOM 758 C C . ASN A 1 103 ? 1.462 20.227 68.403 1.00 14.63 102 ASN A C 1
ATOM 759 O O . ASN A 1 103 ? 0.611 19.345 68.575 1.00 19.08 102 ASN A O 1
ATOM 764 N N . SER A 1 104 ? 2.745 19.950 68.204 1.00 13.91 103 SER A N 1
ATOM 765 C CA . SER A 1 104 ? 3.242 18.583 68.190 1.00 14.54 103 SER A CA 1
ATOM 766 C C . SER A 1 104 ? 3.488 18.040 69.577 1.00 16.08 103 SER A C 1
ATOM 767 O O . SER A 1 104 ? 3.826 16.861 69.703 1.00 15.48 103 SER A O 1
ATOM 770 N N . GLY A 1 105 ? 3.385 18.877 70.602 1.00 13.52 104 GLY A N 1
ATOM 771 C CA . GLY A 1 105 ? 3.737 18.458 71.934 1.00 10.97 104 GLY A CA 1
ATOM 772 C C . GLY A 1 105 ? 5.163 18.745 72.348 1.00 13.32 104 GLY A C 1
ATOM 773 O O . GLY A 1 105 ? 5.579 18.279 73.408 1.00 13.43 104 GLY A O 1
ATOM 774 N N . ALA A 1 106 ? 5.934 19.470 71.543 1.00 12.09 105 ALA A N 1
ATOM 775 C CA . ALA A 1 106 ? 7.325 19.750 71.892 1.00 10.10 105 ALA A CA 1
ATOM 776 C C . ALA A 1 106 ? 7.422 20.907 72.883 1.00 10.94 105 ALA A C 1
ATOM 777 O O . ALA A 1 106 ? 6.718 21.914 72.765 1.00 13.02 105 ALA A O 1
ATOM 779 N N . THR A 1 107 ? 8.342 20.770 73.832 1.00 10.81 106 THR A N 1
ATOM 780 C CA . THR A 1 107 ? 8.632 21.799 74.821 1.00 10.04 106 THR A CA 1
ATOM 781 C C . THR A 1 107 ? 9.931 22.506 74.452 1.00 11.54 106 THR A C 1
ATOM 782 O O . THR A 1 107 ? 10.681 22.069 73.575 1.00 11.54 106 THR A O 1
ATOM 786 N N . VAL A 1 108 ? 10.227 23.591 75.173 1.00 9.18 107 VAL A N 1
ATOM 787 C CA . VAL A 1 108 ? 11.489 24.274 74.904 1.00 9.45 107 VAL A CA 1
ATOM 788 C C . VAL A 1 108 ? 12.683 23.344 75.138 1.00 10.59 107 VAL A C 1
ATOM 789 O O . VAL A 1 108 ? 13.691 23.450 74.435 1.00 10.62 107 VAL A O 1
ATOM 793 N N . LEU A 1 109 ? 12.581 22.391 76.072 1.00 10.81 108 LEU A N 1
ATOM 794 C CA . LEU A 1 109 ? 13.672 21.431 76.241 1.00 8.74 108 LEU A CA 1
ATOM 795 C C . LEU A 1 109 ? 13.858 20.562 74.999 1.00 9.62 108 LEU A C 1
ATOM 796 O O . LEU A 1 109 ? 14.995 20.282 74.602 1.00 11.30 108 LEU A O 1
ATOM 801 N N . HIS A 1 110 ? 12.759 20.098 74.387 1.00 9.35 109 HIS A N 1
ATOM 802 C CA . HIS A 1 110 ? 12.893 19.360 73.126 1.00 10.26 109 HIS A CA 1
ATOM 803 C C . HIS A 1 110 ? 13.609 20.189 72.074 1.00 10.66 109 HIS A C 1
ATOM 804 O O . HIS A 1 110 ? 14.466 19.675 71.347 1.00 11.29 109 HIS A O 1
ATOM 811 N N . LEU A 1 111 ? 13.238 21.464 71.953 1.00 8.39 110 LEU A N 1
ATOM 812 C CA A LEU A 1 111 ? 13.763 22.268 70.856 0.57 9.82 110 LEU A CA 1
ATOM 813 C CA B LEU A 1 111 ? 13.755 22.293 70.866 0.43 10.30 110 LEU A CA 1
ATOM 814 C C . LEU A 1 111 ? 15.219 22.648 71.091 1.00 12.85 110 LEU A C 1
ATOM 815 O O . LEU A 1 111 ? 16.010 22.709 70.131 1.00 10.78 110 LEU A O 1
ATOM 824 N N . ALA A 1 112 ? 15.590 22.914 72.350 1.00 10.76 111 ALA A N 1
ATOM 825 C CA . ALA A 1 112 ? 16.996 23.176 72.663 1.00 10.84 111 ALA A CA 1
ATOM 826 C C . ALA A 1 112 ? 17.863 21.976 72.309 1.00 12.11 111 ALA A C 1
ATOM 827 O O . ALA A 1 112 ? 18.979 22.134 71.803 1.00 13.27 111 ALA A O 1
ATOM 829 N N . ALA A 1 113 ? 17.362 20.770 72.572 1.00 11.29 112 ALA A N 1
ATOM 830 C CA . ALA A 1 113 ? 18.086 19.560 72.205 1.00 11.21 112 ALA A CA 1
ATOM 831 C C . ALA A 1 113 ? 18.108 19.377 70.697 1.00 12.35 112 ALA A C 1
ATOM 832 O O . ALA A 1 113 ? 19.149 19.042 70.121 1.00 12.96 112 ALA A O 1
ATOM 834 N N . ARG A 1 114 ? 16.965 19.626 70.043 1.0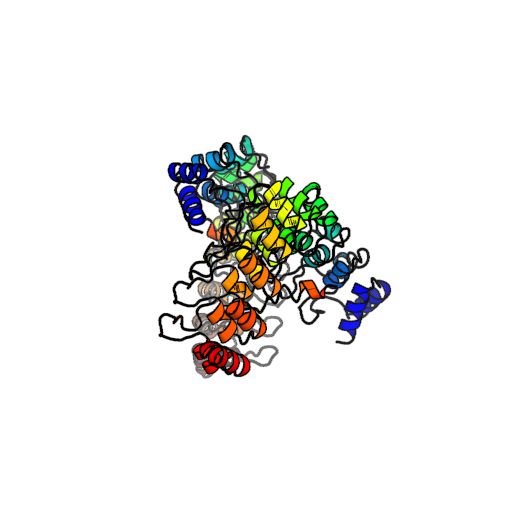0 10.64 113 ARG A N 1
ATOM 835 C CA . ARG A 1 114 ? 16.852 19.413 68.600 1.00 11.66 113 ARG A CA 1
ATOM 836 C C . ARG A 1 114 ? 17.892 20.205 67.829 1.00 13.12 113 ARG A C 1
ATOM 837 O O . ARG A 1 114 ? 18.422 19.733 66.812 1.00 11.69 113 ARG A O 1
ATOM 845 N N . PHE A 1 115 ? 18.175 21.423 68.275 1.00 10.58 114 PHE A N 1
ATOM 846 C CA . PHE A 1 115 ? 19.051 22.312 67.532 1.00 10.07 114 PHE A CA 1
ATOM 847 C C . PHE A 1 115 ? 20.406 22.464 68.190 1.00 13.54 114 PHE A C 1
ATOM 848 O O . PHE A 1 115 ? 21.200 23.323 67.775 1.00 15.31 114 PHE A O 1
ATOM 856 N N . GLY A 1 116 ? 20.706 21.625 69.177 1.00 11.93 115 GLY A N 1
ATOM 857 C CA . GLY A 1 116 ? 22.065 21.517 69.685 1.00 12.79 115 GLY A CA 1
ATOM 858 C C . GLY A 1 116 ? 22.558 22.704 70.486 1.00 16.21 115 GLY A C 1
ATOM 859 O O . GLY A 1 116 ? 23.646 23.245 70.222 1.00 13.55 115 GLY A O 1
ATOM 860 N N . HIS A 1 117 ? 21.776 23.115 71.488 1.00 13.46 116 HIS A N 1
ATOM 861 C CA . HIS A 1 117 ? 22.115 24.267 72.324 1.00 14.95 116 HIS A CA 1
ATOM 862 C C . HIS A 1 117 ? 22.290 23.809 73.762 1.00 12.30 116 HIS A C 1
ATOM 863 O O . HIS A 1 117 ? 21.366 23.929 74.577 1.00 13.11 116 HIS A O 1
ATOM 870 N N . PRO A 1 118 ? 23.460 23.265 74.108 1.00 13.04 117 PRO A N 1
ATOM 871 C CA . PRO A 1 118 ? 23.601 22.647 75.433 1.00 12.35 117 PRO A CA 1
ATOM 872 C C . PRO A 1 118 ? 23.578 23.651 76.569 1.00 14.94 117 PRO A C 1
ATOM 873 O O . PRO A 1 118 ? 23.221 23.279 77.696 1.00 14.57 117 PRO A O 1
ATOM 877 N N . ASP A 1 119 ? 23.950 24.912 76.327 1.00 13.45 118 ASP A N 1
ATOM 878 C CA . ASP A 1 119 ? 23.791 25.900 77.387 1.00 15.38 118 ASP A CA 1
ATOM 879 C C . ASP A 1 119 ? 22.325 26.055 77.756 1.00 15.38 118 ASP A C 1
ATOM 880 O O . ASP A 1 119 ? 21.985 26.240 78.932 1.00 15.05 118 ASP A O 1
ATOM 885 N N . VAL A 1 120 ? 21.445 25.998 76.761 1.00 12.60 119 VAL A N 1
ATOM 886 C CA . VAL A 1 120 ? 20.015 26.112 77.027 1.00 12.28 119 VAL A CA 1
ATOM 887 C C . VAL A 1 120 ? 19.511 24.847 77.713 1.00 13.20 119 VAL A C 1
ATOM 888 O O . VAL A 1 120 ? 18.772 24.904 78.705 1.00 14.11 119 VAL A O 1
ATOM 892 N N . VAL A 1 121 ? 19.913 23.682 77.196 1.00 12.23 120 VAL A N 1
ATOM 893 C CA . VAL A 1 121 ? 19.519 22.424 77.827 1.00 11.65 120 VAL A CA 1
ATOM 894 C C . VAL A 1 121 ? 19.935 22.418 79.295 1.00 12.39 120 VAL A C 1
ATOM 895 O O . VAL A 1 121 ? 19.134 22.087 80.181 1.00 13.40 120 VAL A O 1
ATOM 899 N N . LYS A 1 122 ? 21.183 22.818 79.577 1.00 11.15 121 LYS A N 1
ATOM 900 C CA . LYS A 1 122 ? 21.682 22.769 80.946 1.00 13.94 121 LYS A CA 1
ATOM 901 C C . LYS A 1 122 ? 20.880 23.699 81.841 1.00 13.75 121 LYS A C 1
ATOM 902 O O . LYS A 1 122 ? 20.468 23.312 82.942 1.00 13.45 121 LYS A O 1
ATOM 908 N N . TRP A 1 123 ? 20.626 24.929 81.376 1.00 11.65 122 TRP A N 1
ATOM 909 C CA . TRP A 1 123 ? 19.870 25.857 82.209 1.00 13.57 122 TRP A CA 1
ATOM 910 C C . TRP A 1 123 ? 18.445 25.356 82.425 1.00 12.28 122 TRP A C 1
ATOM 911 O O . TRP A 1 123 ? 17.916 25.424 83.541 1.00 13.89 122 TRP A O 1
ATOM 922 N N . LEU A 1 124 ? 17.809 24.843 81.370 1.00 12.87 123 LEU A N 1
ATOM 923 C CA . LEU A 1 124 ? 16.452 24.324 81.507 1.00 13.55 123 LEU A CA 1
ATOM 924 C C . LEU A 1 124 ? 16.378 23.190 82.530 1.00 13.85 123 LEU A C 1
ATOM 925 O O . LEU A 1 124 ? 15.438 23.128 83.338 1.00 13.76 123 LEU A O 1
ATOM 930 N N . LEU A 1 125 ? 17.360 22.285 82.519 1.00 14.25 124 LEU A N 1
ATOM 931 C CA . LEU A 1 125 ? 17.307 21.139 83.424 1.00 13.35 124 LEU A CA 1
ATOM 932 C C . LEU A 1 125 ? 17.596 21.533 84.864 1.00 18.06 124 LEU A C 1
ATOM 933 O O . LEU A 1 125 ? 16.933 21.043 85.788 1.00 17.65 124 LEU A O 1
ATOM 938 N N . TYR A 1 126 ? 18.610 22.370 85.091 1.00 16.44 125 TYR A N 1
ATOM 939 C CA . TYR A 1 126 ? 19.090 22.546 86.454 1.00 16.38 125 TYR A CA 1
ATOM 940 C C . TYR A 1 126 ? 18.686 23.860 87.111 1.00 14.12 125 TYR A C 1
ATOM 941 O O . TYR A 1 126 ? 18.870 23.989 88.324 1.00 17.08 125 TYR A O 1
ATOM 950 N N . GLN A 1 127 ? 18.094 24.802 86.367 1.00 13.25 126 GLN A N 1
ATOM 951 C CA . GLN A 1 127 ? 17.483 26.010 86.927 1.00 14.12 126 GL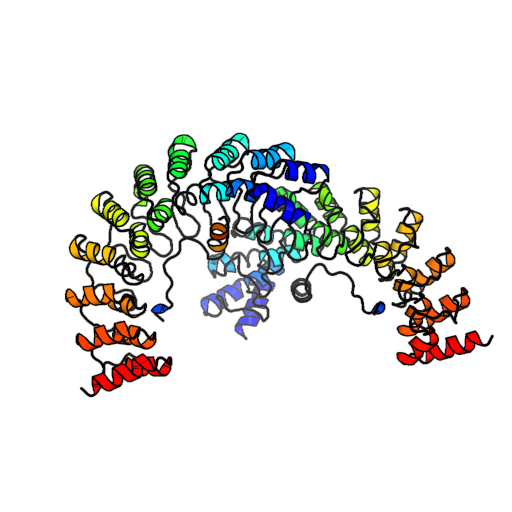N A CA 1
ATOM 952 C C . GLN A 1 127 ? 16.033 26.209 86.509 1.00 15.31 126 GLN A C 1
ATOM 953 O O . GLN A 1 127 ? 15.233 26.702 87.305 1.00 16.35 126 GLN A O 1
ATOM 959 N N . GLY A 1 128 ? 15.679 25.868 85.272 1.00 13.23 127 GLY A N 1
ATOM 960 C CA . GLY A 1 128 ? 14.349 26.151 84.756 1.00 15.37 127 GLY A CA 1
ATOM 961 C C . GLY A 1 128 ? 13.280 25.138 85.112 1.00 14.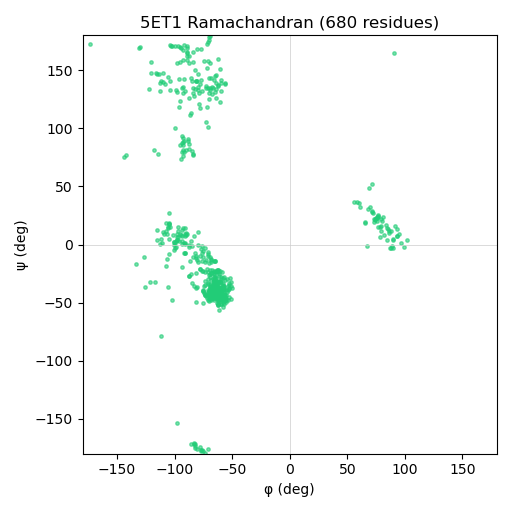55 127 GLY A C 1
ATOM 962 O O . GLY A 1 128 ? 12.094 25.413 84.897 1.00 14.29 127 GLY A O 1
ATOM 963 N N . GLY A 1 129 ? 13.662 23.989 85.654 1.00 12.79 128 GLY A N 1
ATOM 964 C CA . GLY A 1 129 ? 12.692 22.981 86.060 1.00 10.84 128 GLY A CA 1
ATOM 965 C C . GLY A 1 129 ? 12.092 22.169 84.936 1.00 12.83 128 GLY A C 1
ATOM 966 O O . GLY A 1 129 ? 11.098 21.469 85.172 1.00 14.07 128 GLY A O 1
ATOM 967 N N . ALA A 1 130 ? 12.675 22.199 83.738 1.00 11.91 129 ALA A N 1
ATOM 968 C CA . ALA A 1 130 ? 12.092 21.484 82.602 1.00 12.87 129 ALA A CA 1
ATOM 969 C C . ALA A 1 130 ? 12.104 19.975 82.827 1.00 13.35 129 ALA A C 1
ATOM 970 O O . ALA A 1 130 ? 13.038 19.420 83.410 1.00 12.69 129 ALA A O 1
ATOM 972 N N . ASN A 1 131 ? 11.066 19.301 82.339 1.00 12.35 130 ASN A N 1
ATOM 973 C CA . ASN A 1 131 ? 10.900 17.870 82.556 1.00 13.86 130 ASN A CA 1
ATOM 974 C C . ASN A 1 131 ? 11.468 17.084 81.373 1.00 12.43 130 ASN A C 1
ATOM 975 O O . ASN A 1 131 ? 11.059 17.292 80.225 1.00 13.11 130 ASN A O 1
ATOM 980 N N . SER A 1 132 ? 12.401 16.174 81.657 1.00 11.22 131 SER A N 1
ATOM 981 C CA . SER A 1 132 ? 13.114 15.439 80.621 1.00 12.49 131 SER A CA 1
ATOM 982 C C . SER A 1 132 ? 12.391 14.174 80.176 1.00 12.78 131 SER A C 1
ATOM 983 O O . SER A 1 132 ? 12.867 13.496 79.256 1.00 13.74 131 SER A O 1
ATOM 986 N N . ALA A 1 133 ? 11.241 13.850 80.774 1.00 13.73 132 ALA A N 1
ATOM 987 C CA . ALA A 1 133 ? 10.553 12.600 80.477 1.00 9.84 132 ALA A CA 1
ATOM 988 C C . ALA A 1 133 ? 9.308 12.803 79.621 1.00 13.56 132 ALA A C 1
ATOM 989 O O . ALA A 1 133 ? 8.488 11.883 79.510 1.00 15.26 132 ALA A O 1
ATOM 991 N N . ILE A 1 134 ? 9.164 13.976 79.003 1.00 10.91 133 ILE A N 1
ATOM 992 C CA . ILE A 1 134 ? 7.975 14.330 78.226 1.00 12.70 133 ILE A CA 1
ATOM 993 C C . ILE A 1 134 ? 8.144 13.862 76.787 1.00 12.77 133 ILE A C 1
ATOM 994 O O . ILE A 1 134 ? 9.117 14.238 76.123 1.00 12.98 133 ILE A O 1
ATOM 999 N N . THR A 1 135 ? 7.178 13.081 76.291 1.00 13.39 134 THR A N 1
ATOM 1000 C CA . THR A 1 135 ? 7.148 12.682 74.889 1.00 10.79 134 THR A CA 1
ATOM 1001 C C . THR A 1 135 ? 6.240 13.603 74.092 1.00 11.18 134 THR A C 1
ATOM 1002 O O . THR A 1 135 ? 5.172 14.011 74.562 1.00 13.63 134 THR A O 1
ATOM 1006 N N . THR A 1 136 ? 6.660 13.896 72.861 1.00 11.49 135 THR A N 1
ATOM 1007 C CA . THR A 1 136 ? 5.789 14.572 71.909 1.00 11.68 135 THR A CA 1
ATOM 1008 C C . THR A 1 136 ? 4.780 13.587 71.332 1.00 14.81 135 THR A C 1
ATOM 1009 O O . THR A 1 136 ? 4.727 12.411 71.712 1.00 15.62 135 THR A O 1
ATOM 1013 N N . ASP A 1 137 ? 3.964 14.072 70.384 1.00 15.81 136 ASP A N 1
ATOM 1014 C CA . ASP A 1 137 ? 2.931 13.228 69.795 1.00 16.97 136 ASP A CA 1
ATOM 1015 C C . ASP A 1 137 ? 3.502 12.152 68.881 1.00 21.27 136 ASP A C 1
ATOM 1016 O O . ASP A 1 137 ? 2.754 11.271 68.454 1.00 22.13 136 ASP A O 1
ATOM 1021 N N . THR A 1 138 ? 4.795 12.193 68.581 1.00 18.01 137 THR A N 1
ATOM 1022 C CA . THR A 1 138 ? 5.473 11.107 67.880 1.00 16.74 137 THR A CA 1
ATOM 1023 C C . THR A 1 138 ? 6.223 10.178 68.825 1.00 11.45 137 THR A C 1
ATOM 1024 O O . THR A 1 138 ? 6.895 9.258 68.358 1.00 13.66 137 THR A O 1
ATOM 1028 N N . GLY A 1 139 ? 6.130 10.405 70.132 1.00 12.29 138 GLY A N 1
ATOM 1029 C CA . GLY A 1 139 ? 6.857 9.616 71.103 1.00 11.34 138 GLY A CA 1
ATOM 1030 C C . GLY A 1 139 ? 8.258 10.101 71.371 1.00 9.86 138 GLY A C 1
ATOM 1031 O O . GLY A 1 139 ? 9.019 9.402 72.047 1.00 13.68 138 GLY A O 1
ATOM 1032 N N . ALA A 1 140 ? 8.622 11.277 70.879 1.00 10.56 139 ALA A N 1
ATOM 1033 C CA . ALA A 1 140 ? 9.994 11.752 71.010 1.00 12.46 139 ALA A CA 1
ATOM 1034 C C . ALA A 1 140 ? 10.231 12.404 72.368 1.00 13.41 139 ALA A C 1
ATOM 1035 O O . ALA A 1 140 ? 9.497 13.308 72.766 1.00 13.03 139 ALA A O 1
ATOM 1037 N N . LEU A 1 141 ? 11.289 11.952 73.068 1.00 11.11 140 LEU A N 1
ATOM 1038 C CA . LEU A 1 141 ? 11.870 12.581 74.244 1.00 10.74 140 LEU A CA 1
ATOM 1039 C C . LEU A 1 141 ? 12.919 13.599 73.836 1.00 13.05 140 LEU A C 1
ATOM 1040 O O . LEU A 1 141 ? 13.437 13.559 72.717 1.00 11.64 140 LEU A O 1
ATOM 1045 N N . PRO A 1 142 ? 13.289 14.514 74.732 1.00 9.28 141 PRO A N 1
ATOM 1046 C CA . PRO A 1 142 ? 14.436 15.381 74.421 1.00 11.10 141 PRO A CA 1
ATOM 1047 C C . PRO A 1 142 ? 15.678 14.573 74.054 1.00 11.23 141 PRO A C 1
ATOM 1048 O O . PRO A 1 142 ? 16.422 14.975 73.154 1.00 11.75 141 PRO A O 1
ATOM 1052 N N . ILE A 1 143 ? 15.887 13.413 74.684 1.00 10.72 142 ILE A N 1
ATOM 1053 C CA . ILE A 1 143 ? 17.081 12.623 74.377 1.00 11.85 142 ILE A CA 1
ATOM 1054 C C . ILE A 1 143 ? 17.076 12.158 72.920 1.00 13.03 142 ILE A C 1
ATOM 1055 O O . ILE A 1 143 ? 18.131 12.110 72.275 1.00 11.53 142 ILE A O 1
ATOM 1060 N N . HIS A 1 144 ? 15.899 11.831 72.363 1.00 11.91 143 HIS A N 1
ATOM 1061 C CA . HIS A 1 144 ? 15.858 11.491 70.940 1.00 10.70 143 HIS A CA 1
ATOM 1062 C C . HIS A 1 144 ? 16.376 12.640 70.085 1.00 13.26 143 HIS A C 1
ATOM 1063 O O . HIS A 1 144 ? 17.109 12.421 69.116 1.00 12.91 143 HIS A O 1
ATOM 1070 N N . TYR A 1 145 ? 15.973 13.867 70.413 1.00 10.29 144 TYR A N 1
ATOM 1071 C CA . TYR A 1 145 ? 16.391 15.026 69.626 1.00 9.09 144 TYR A CA 1
ATOM 1072 C C . TYR A 1 145 ? 17.884 15.290 69.771 1.00 11.46 144 TYR A C 1
ATOM 1073 O O . TYR A 1 145 ? 18.557 15.631 68.788 1.00 11.30 144 TYR A O 1
ATOM 1082 N N . ALA A 1 146 ? 18.410 15.177 70.991 1.00 11.79 145 ALA A N 1
ATOM 1083 C CA . ALA A 1 146 ? 19.836 15.411 71.188 1.00 11.76 145 ALA A CA 1
ATOM 1084 C C . ALA A 1 146 ? 20.671 14.389 70.424 1.00 13.24 145 ALA A C 1
ATOM 1085 O O . ALA A 1 146 ? 21.707 14.733 69.837 1.00 12.79 145 ALA A O 1
ATOM 1087 N N . ALA A 1 147 ? 20.231 13.126 70.415 1.00 14.06 146 ALA A N 1
ATOM 1088 C CA . ALA A 1 147 ? 20.949 12.081 69.680 1.00 15.04 146 ALA A CA 1
ATOM 1089 C C . ALA A 1 147 ? 20.904 12.328 68.182 1.00 17.08 146 ALA A C 1
ATOM 1090 O O . ALA A 1 147 ? 21.924 12.189 67.492 1.00 14.56 146 ALA A O 1
ATOM 1092 N N . ALA A 1 148 ? 19.734 12.711 67.657 1.00 11.58 147 ALA A N 1
ATOM 1093 C CA . ALA A 1 148 ? 19.622 12.963 66.229 1.00 11.66 147 ALA A CA 1
ATOM 1094 C C . ALA A 1 148 ? 20.465 14.156 65.807 1.00 11.45 147 ALA A C 1
ATOM 1095 O O . ALA A 1 148 ? 20.977 14.181 64.688 1.00 13.45 147 ALA A O 1
ATOM 1097 N N . LYS A 1 149 ? 20.601 15.159 66.677 1.00 13.07 148 LYS A N 1
ATOM 1098 C CA . LYS A 1 149 ? 21.431 16.321 66.380 1.00 12.77 148 LYS A CA 1
ATOM 1099 C C . LYS A 1 149 ? 22.923 16.010 66.496 1.00 16.22 148 LYS A C 1
ATOM 1100 O O . LYS A 1 149 ? 23.740 16.697 65.877 1.00 15.32 148 LYS A O 1
ATOM 1106 N N . GLY A 1 150 ? 23.292 14.981 67.249 1.00 15.22 149 GLY A N 1
ATOM 1107 C CA . GLY A 1 150 ? 24.686 14.716 67.529 1.00 15.10 149 GLY A CA 1
ATOM 1108 C C . GLY A 1 150 ? 25.294 15.633 68.562 1.00 13.83 149 GLY A C 1
ATOM 1109 O O . GLY A 1 150 ? 26.514 15.820 68.568 1.00 16.21 149 GLY A O 1
ATOM 1110 N N . ASP A 1 151 ? 24.474 16.211 69.433 1.00 15.11 150 ASP A N 1
ATOM 1111 C CA . ASP A 1 151 ? 24.919 17.160 70.452 1.00 19.15 150 ASP A CA 1
ATOM 1112 C C . ASP A 1 151 ? 25.304 16.337 71.674 1.00 16.01 150 ASP A C 1
ATOM 1113 O O . ASP A 1 151 ? 24.468 16.039 72.530 1.00 15.64 150 ASP A O 1
ATOM 1118 N N . LEU A 1 152 ? 26.580 15.939 71.743 1.00 15.31 151 LEU A N 1
ATOM 1119 C CA . LEU A 1 152 ? 27.013 15.097 72.854 1.00 14.77 151 LEU A CA 1
ATOM 1120 C C . LEU A 1 152 ? 26.880 15.789 74.204 1.00 15.84 151 LEU A C 1
ATOM 1121 O O . LEU A 1 152 ? 26.396 15.140 75.146 1.00 15.10 151 LEU A O 1
ATOM 1126 N N . PRO A 1 153 ? 27.265 17.061 74.377 1.00 14.74 152 PRO A N 1
ATOM 1127 C CA . PRO A 1 153 ? 27.044 17.702 75.685 1.00 15.07 152 PRO A CA 1
ATOM 1128 C C . PRO A 1 153 ? 25.586 17.689 76.143 1.00 14.92 152 PRO A C 1
ATOM 1129 O O . PRO A 1 153 ? 25.329 17.399 77.322 1.00 16.65 152 PRO A O 1
ATOM 1133 N N . SER A 1 154 ? 24.622 17.987 75.262 1.00 13.53 153 SER A N 1
ATOM 1134 C CA . SER A 1 154 ? 23.217 17.921 75.675 1.00 12.84 153 SER A CA 1
ATOM 1135 C C . SER A 1 154 ? 22.795 16.491 75.981 1.00 15.85 153 SER A C 1
ATOM 1136 O O . SER A 1 154 ? 22.052 16.242 76.937 1.00 13.75 153 SER A O 1
ATOM 1139 N N . LEU A 1 155 ? 23.220 15.543 75.150 1.00 12.34 154 LEU A N 1
ATOM 1140 C CA . LEU A 1 155 ? 22.887 14.144 75.382 1.00 13.27 154 LEU A CA 1
ATOM 1141 C C . LEU A 1 155 ? 23.360 13.674 76.753 1.00 15.33 154 LEU A C 1
ATOM 1142 O O . LEU A 1 155 ? 22.626 12.982 77.470 1.00 15.27 154 LEU A O 1
ATOM 1147 N N . LYS A 1 156 ? 24.610 13.999 77.113 1.00 13.87 155 LYS A N 1
ATOM 1148 C CA . LYS A 1 156 ? 25.114 13.623 78.429 1.00 13.16 155 LYS A CA 1
ATOM 1149 C C . LYS A 1 156 ? 24.244 14.203 79.533 1.00 14.30 155 LYS A C 1
ATOM 1150 O O . LYS A 1 156 ? 23.950 13.521 80.524 1.00 17.12 155 LYS A O 1
ATOM 1156 N N . LEU A 1 157 ? 23.844 15.469 79.387 1.00 15.16 156 LEU A N 1
ATOM 1157 C CA . LEU A 1 157 ? 22.981 16.091 80.383 1.00 17.13 156 LEU A CA 1
ATOM 1158 C C . LEU A 1 157 ? 21.654 15.346 80.494 1.00 14.18 156 LEU A C 1
ATOM 1159 O O . LEU A 1 157 ? 21.180 15.063 81.603 1.00 16.52 156 LEU A O 1
ATOM 1164 N N . LEU A 1 158 ? 21.066 14.981 79.353 1.00 12.25 157 LEU A N 1
ATOM 1165 C CA . LEU A 1 158 ? 19.744 14.356 79.368 1.00 12.13 157 LEU A CA 1
ATOM 1166 C C . LEU A 1 158 ? 19.811 12.911 79.861 1.00 15.06 157 LEU A C 1
ATOM 1167 O O . LEU A 1 158 ? 18.902 12.450 80.560 1.00 14.98 157 LEU A O 1
ATOM 1172 N N . VAL A 1 159 ? 20.883 12.186 79.539 1.00 15.05 158 VAL A N 1
ATOM 1173 C CA . VAL A 1 159 ? 21.023 10.836 80.086 1.00 14.27 158 VAL A CA 1
ATOM 1174 C C . VAL A 1 159 ? 21.158 10.892 81.600 1.00 16.24 158 VAL A C 1
ATOM 1175 O O . VAL A 1 159 ? 20.545 10.097 82.323 1.00 20.13 158 VAL A O 1
ATOM 1179 N N . GLY A 1 160 ? 21.968 11.817 82.106 1.00 15.65 159 GLY A N 1
ATOM 1180 C CA . GLY A 1 160 ? 22.116 11.928 83.549 1.00 19.00 159 GLY A CA 1
ATOM 1181 C C . GLY A 1 160 ? 20.814 12.305 84.227 1.00 20.18 159 GLY A C 1
ATOM 1182 O O . GLY A 1 160 ? 20.524 11.848 85.340 1.00 23.23 159 GLY A O 1
ATOM 1183 N N . HIS A 1 161 ? 20.002 13.115 83.557 1.00 14.20 160 HIS A N 1
ATOM 1184 C CA . HIS A 1 161 ? 18.773 13.611 84.158 1.00 17.60 160 HIS A CA 1
ATOM 1185 C C . HIS A 1 161 ? 17.655 12.575 84.093 1.00 18.81 160 HIS A C 1
ATOM 1186 O O . HIS A 1 161 ? 16.858 12.468 85.033 1.00 21.50 160 HIS A O 1
ATOM 1193 N N . TYR A 1 162 ? 17.577 11.801 83.008 1.00 15.14 161 TYR A N 1
ATOM 1194 C CA . TYR A 1 162 ? 16.520 10.795 82.821 1.00 14.58 161 TYR A CA 1
ATOM 1195 C C . TYR A 1 162 ? 17.123 9.571 82.144 1.00 12.85 161 TYR A C 1
ATOM 1196 O O . TYR A 1 162 ? 16.966 9.360 80.934 1.00 14.52 161 TYR A O 1
ATOM 1205 N N . PRO A 1 163 ? 17.849 8.737 82.901 1.00 13.63 162 PRO A N 1
ATOM 1206 C CA . PRO A 1 163 ? 18.570 7.623 82.263 1.00 14.93 162 PRO A CA 1
ATOM 1207 C C . PRO A 1 163 ? 17.653 6.592 81.638 1.00 15.79 162 PRO A C 1
ATOM 1208 O O . PRO A 1 163 ? 18.078 5.882 80.718 1.00 17.22 162 PRO A O 1
ATOM 1212 N N . GLU A 1 164 ? 16.407 6.500 82.086 1.00 16.95 163 GLU A N 1
ATOM 1213 C CA . GLU A 1 164 ? 15.480 5.560 81.470 1.00 18.84 163 GLU A CA 1
ATOM 1214 C C . GLU A 1 164 ? 15.174 5.902 80.018 1.00 19.92 163 GLU A C 1
ATOM 1215 O O . GLU A 1 164 ? 14.642 5.050 79.290 1.00 20.43 163 GLU A O 1
ATOM 1221 N N . GLY A 1 165 ? 15.520 7.104 79.568 1.00 16.40 164 GLY A N 1
ATOM 1222 C CA . GLY A 1 165 ? 15.302 7.456 78.178 1.00 17.23 164 GLY A CA 1
ATOM 1223 C C . GLY A 1 165 ? 16.247 6.783 77.196 1.00 16.00 164 GLY A C 1
ATOM 1224 O O . GLY A 1 165 ? 15.963 6.813 75.995 1.00 14.62 164 GLY A O 1
ATOM 1225 N N . VAL A 1 166 ? 17.338 6.164 77.673 1.00 16.28 165 VAL A N 1
ATOM 1226 C CA . VAL A 1 166 ? 18.392 5.703 76.764 1.00 14.95 165 VAL A CA 1
ATOM 1227 C C . VAL A 1 166 ? 17.834 4.737 75.726 1.00 14.79 165 VAL A C 1
ATOM 1228 O O . VAL A 1 166 ? 18.140 4.841 74.533 1.00 15.99 165 VAL A O 1
ATOM 1232 N N . ASN A 1 167 ? 17.030 3.769 76.155 1.00 14.07 166 ASN A N 1
ATOM 1233 C CA . ASN A 1 167 ? 16.499 2.784 75.219 1.00 17.29 166 ASN A CA 1
ATOM 1234 C C . ASN A 1 167 ? 15.038 3.027 74.867 1.00 16.19 166 ASN A C 1
ATOM 1235 O O . ASN A 1 167 ? 14.384 2.139 74.308 1.00 17.71 166 ASN A O 1
ATOM 1240 N N . ALA A 1 168 ? 14.520 4.210 75.164 1.00 12.18 167 ALA A N 1
ATOM 1241 C CA . ALA A 1 168 ? 13.139 4.532 74.821 1.00 13.38 167 ALA A CA 1
ATOM 1242 C C . ALA A 1 168 ? 12.954 4.585 73.310 1.00 14.38 167 ALA A C 1
ATOM 1243 O O . ALA A 1 168 ? 13.819 5.077 72.579 1.00 13.52 167 ALA A O 1
ATOM 1245 N N . GLN A 1 169 ? 11.805 4.098 72.839 1.00 13.55 168 GLN A N 1
ATOM 1246 C CA . GLN A 1 169 ? 11.493 4.109 71.422 1.00 13.33 168 GLN A CA 1
ATOM 1247 C C . GLN A 1 169 ? 10.389 5.112 71.131 1.00 17.88 168 GLN A C 1
ATOM 1248 O O . GLN A 1 169 ? 9.426 5.236 71.896 1.00 16.59 168 GLN A O 1
ATOM 1254 N N . THR A 1 170 ? 10.539 5.826 70.022 1.00 12.79 169 THR A N 1
ATOM 1255 C CA . THR A 1 170 ? 9.450 6.654 69.521 1.00 14.49 169 THR A CA 1
ATOM 1256 C C . THR A 1 170 ? 8.333 5.764 68.980 1.00 14.11 169 THR A C 1
ATOM 1257 O O . THR A 1 170 ? 8.439 4.534 68.956 1.00 12.74 169 THR A O 1
ATOM 1261 N N . ASN A 1 171 ? 7.247 6.402 68.515 1.00 13.39 170 ASN A N 1
ATOM 1262 C CA . ASN A 1 171 ? 6.102 5.634 68.027 1.00 15.13 170 ASN A CA 1
ATOM 1263 C C . ASN A 1 171 ? 6.458 4.780 66.818 1.00 17.99 170 ASN A C 1
ATOM 1264 O O . ASN A 1 171 ? 5.856 3.718 66.617 1.00 22.17 170 ASN A O 1
ATOM 1269 N N . ASN A 1 172 ? 7.389 5.235 65.976 1.00 15.41 171 ASN A N 1
ATOM 1270 C CA . ASN A 1 172 ? 7.819 4.424 64.850 1.00 16.60 171 ASN A CA 1
ATOM 1271 C C . ASN A 1 172 ? 9.000 3.521 65.209 1.00 17.05 171 ASN A C 1
ATOM 1272 O O . ASN A 1 172 ? 9.570 2.884 64.316 1.00 19.92 171 ASN A O 1
ATOM 1277 N N . GLY A 1 173 ? 9.368 3.450 66.493 1.00 15.34 172 GLY A N 1
ATOM 1278 C CA . GLY A 1 173 ? 10.299 2.440 66.979 1.00 12.80 172 GLY A CA 1
ATOM 1279 C C . GLY A 1 173 ? 11.738 2.886 67.148 1.00 16.10 172 GLY A C 1
ATOM 1280 O O . GLY A 1 173 ? 12.566 2.082 67.582 1.00 15.08 172 GLY A O 1
ATOM 1281 N N . ALA A 1 174 ? 12.062 4.131 66.817 1.00 15.26 173 ALA A N 1
ATOM 1282 C CA . ALA A 1 174 ? 13.449 4.588 66.833 1.00 13.34 173 ALA A CA 1
ATOM 1283 C C . ALA A 1 174 ? 13.932 4.834 68.255 1.00 14.61 173 ALA A C 1
ATOM 1284 O O . ALA A 1 174 ? 13.267 5.518 69.032 1.00 13.60 173 ALA A O 1
ATOM 1286 N N . THR A 1 175 ? 15.121 4.313 68.579 1.00 14.29 174 THR A N 1
ATOM 1287 C CA . THR A 1 175 ? 15.825 4.644 69.809 1.00 12.65 174 THR A CA 1
ATOM 1288 C C . THR A 1 175 ? 16.722 5.851 69.580 1.00 13.56 174 THR A C 1
ATOM 1289 O O . THR A 1 175 ? 17.000 6.219 68.434 1.00 12.89 174 THR A O 1
ATOM 1293 N N . PRO A 1 176 ? 17.205 6.493 70.644 1.00 12.50 175 PRO A N 1
ATOM 1294 C CA . PRO A 1 176 ? 18.229 7.529 70.441 1.00 13.44 175 PRO A CA 1
ATOM 1295 C C . PRO A 1 176 ? 19.404 7.007 69.629 1.00 13.30 175 PRO A C 1
ATOM 1296 O O . PRO A 1 176 ? 19.920 7.711 68.748 1.00 15.24 175 PRO A O 1
ATOM 1300 N N . LEU A 1 177 ? 19.809 5.753 69.863 1.00 12.78 176 LEU A N 1
ATOM 1301 C CA . LEU A 1 177 ? 20.918 5.200 69.098 1.00 12.30 176 LEU A CA 1
ATOM 1302 C C . LEU A 1 177 ? 20.557 5.043 67.624 1.00 15.25 176 LEU A C 1
ATOM 1303 O O . LEU A 1 177 ? 21.367 5.366 66.745 1.00 13.91 176 LEU A O 1
ATOM 1308 N N . TYR A 1 178 ? 19.358 4.529 67.327 1.00 12.47 177 TYR A N 1
ATOM 1309 C CA . TYR A 1 178 ? 18.923 4.459 65.932 1.00 13.16 177 TYR A CA 1
ATOM 1310 C C . TYR A 1 178 ? 19.093 5.814 65.255 1.00 15.10 177 TYR A C 1
ATOM 1311 O O . TYR A 1 178 ? 19.612 5.916 64.132 1.00 11.46 177 TYR A O 1
ATOM 1320 N N . LEU A 1 179 ? 18.647 6.872 65.936 1.00 12.53 178 LEU A N 1
ATOM 1321 C CA . LEU A 1 179 ? 18.661 8.200 65.336 1.00 12.08 178 LEU A CA 1
ATOM 1322 C C . LEU A 1 179 ? 20.083 8.721 65.176 1.00 12.79 178 LEU A C 1
ATOM 1323 O O . LEU A 1 179 ? 20.410 9.357 64.164 1.00 12.93 178 LEU A O 1
ATOM 1328 N N . ALA A 1 180 ? 20.950 8.447 66.153 1.00 12.00 179 ALA A N 1
ATOM 1329 C CA . ALA A 1 180 ? 22.344 8.865 66.037 1.00 12.58 179 ALA A CA 1
ATOM 1330 C C . ALA A 1 180 ? 23.025 8.171 64.860 1.00 11.47 179 ALA A C 1
ATOM 1331 O O . ALA A 1 180 ? 23.816 8.786 64.136 1.00 14.56 179 ALA A O 1
ATOM 1333 N N . CYS A 1 181 ? 22.703 6.898 64.643 1.00 12.87 180 CYS A N 1
ATOM 1334 C CA . CYS A 1 181 ? 23.264 6.170 63.509 1.00 15.19 180 CYS A CA 1
ATOM 1335 C C . CYS A 1 181 ? 22.711 6.692 62.194 1.00 15.41 180 CYS A C 1
ATOM 1336 O O . CYS A 1 181 ? 23.458 6.864 61.222 1.00 13.90 180 CYS A O 1
ATOM 1339 N N . GLN A 1 182 ? 21.393 6.916 62.144 1.00 14.59 181 GLN A N 1
ATOM 1340 C CA . GLN A 1 182 ? 20.757 7.506 60.973 1.00 13.44 181 GLN A CA 1
ATOM 1341 C C . GLN A 1 182 ? 21.417 8.818 60.574 1.00 13.82 181 GLN A C 1
ATOM 1342 O O . GLN A 1 182 ? 21.573 9.118 59.386 1.00 13.11 181 GLN A O 1
ATOM 1348 N N . GLU A 1 183 ? 21.803 9.627 61.553 1.00 14.95 182 GLU A N 1
ATOM 1349 C CA . GLU A 1 183 ? 22.366 10.938 61.273 1.00 14.72 182 GLU A CA 1
ATOM 1350 C C . GLU A 1 183 ? 23.890 10.944 61.300 1.00 17.35 182 GLU A C 1
ATOM 1351 O O . GLU A 1 183 ? 24.497 12.013 61.188 1.00 19.02 182 GLU A O 1
ATOM 1357 N N . GLY A 1 184 ? 24.515 9.779 61.439 1.00 13.23 183 GLY A N 1
ATOM 1358 C CA . GLY A 1 184 ? 25.949 9.649 61.236 1.00 15.47 183 GLY A CA 1
ATOM 1359 C C . GLY A 1 184 ? 26.822 10.164 62.353 1.00 16.58 183 GLY A C 1
ATOM 1360 O O . GLY A 1 184 ? 27.987 10.489 62.112 1.00 19.11 183 GLY A O 1
ATOM 1361 N N . HIS A 1 185 ? 26.305 10.230 63.573 1.00 12.94 184 HIS A N 1
ATOM 1362 C CA . HIS A 1 185 ? 27.022 10.849 64.686 1.00 13.44 184 HIS A CA 1
ATOM 1363 C C . HIS A 1 185 ? 27.789 9.775 65.450 1.00 12.74 184 HIS A C 1
ATOM 1364 O O . HIS A 1 185 ? 27.258 9.132 66.363 1.00 16.98 184 HIS A O 1
ATOM 1371 N N . LEU A 1 186 ? 29.065 9.595 65.077 1.00 16.70 185 LEU A N 1
ATOM 1372 C CA . LEU A 1 186 ? 29.848 8.473 65.589 1.00 16.87 185 LEU A CA 1
ATOM 1373 C C . LEU A 1 186 ? 30.158 8.617 67.077 1.00 20.44 185 LEU A C 1
ATOM 1374 O O . LEU A 1 186 ? 30.037 7.649 67.835 1.00 17.22 185 LEU A O 1
ATOM 1379 N N . GLU A 1 187 ? 30.599 9.803 67.518 1.00 19.40 186 GLU A N 1
ATOM 1380 C CA . GLU A 1 187 ? 30.969 9.938 68.928 1.00 22.52 186 GLU A CA 1
ATOM 1381 C C . GLU A 1 187 ? 29.758 9.762 69.837 1.00 19.55 186 GLU A C 1
ATOM 1382 O O . GLU A 1 187 ? 29.867 9.188 70.929 1.00 19.30 186 GLU A O 1
ATOM 1388 N N . VAL A 1 188 ? 28.594 10.239 69.399 1.00 15.47 187 VAL A N 1
ATOM 1389 C CA . VAL A 1 188 ? 27.367 10.007 70.150 1.00 18.52 187 VAL A CA 1
ATOM 1390 C C . VAL A 1 188 ? 26.997 8.525 70.141 1.00 16.69 187 VAL A C 1
ATOM 1391 O O . VAL A 1 188 ? 26.536 7.979 71.155 1.00 15.70 187 VAL A O 1
ATOM 1395 N N . THR A 1 189 ? 27.191 7.849 69.004 1.00 14.82 188 THR A N 1
ATOM 1396 C CA . THR A 1 189 ? 26.901 6.417 68.926 1.00 15.47 188 THR A CA 1
ATOM 1397 C C . THR A 1 189 ? 27.765 5.642 69.909 1.00 15.64 188 THR A C 1
ATOM 1398 O O . THR A 1 189 ? 27.269 4.786 70.656 1.00 15.51 188 THR A O 1
ATOM 1402 N N . LYS A 1 190 ? 29.067 5.947 69.931 1.00 17.43 189 LYS A N 1
ATOM 1403 C CA . LYS A 1 190 ? 29.978 5.302 70.870 1.00 15.41 189 LYS A CA 1
ATOM 1404 C C . LYS A 1 190 ? 29.560 5.562 72.309 1.00 18.37 189 LYS A C 1
ATOM 1405 O O . LYS A 1 190 ? 29.546 4.646 73.136 1.00 17.71 189 LYS A O 1
ATOM 1411 N N . TYR A 1 191 ? 29.233 6.814 72.633 1.00 17.16 190 TYR A N 1
ATOM 1412 C CA . TYR A 1 191 ? 28.832 7.137 73.997 1.00 19.55 190 TYR A CA 1
ATOM 1413 C C . TYR A 1 191 ? 27.622 6.312 74.418 1.00 17.06 190 TYR A C 1
ATOM 1414 O O . TYR A 1 191 ? 27.597 5.733 75.514 1.00 18.12 190 TYR A O 1
ATOM 1423 N N . LEU A 1 192 ? 26.598 6.256 73.553 1.00 17.05 191 LEU A N 1
ATOM 1424 C CA . LEU A 1 192 ? 25.387 5.513 73.880 1.00 16.87 191 LEU A CA 1
ATOM 1425 C C . LEU A 1 192 ? 25.694 4.044 74.127 1.00 15.83 191 LEU A C 1
ATOM 1426 O O . LEU A 1 192 ? 25.303 3.482 75.154 1.00 19.43 191 LEU A O 1
ATOM 1431 N N . VAL A 1 193 ? 26.408 3.412 73.200 1.00 16.59 192 VAL A N 1
ATOM 1432 C CA . VAL A 1 193 ? 26.673 1.984 73.320 1.00 16.62 192 VAL A CA 1
ATOM 1433 C C . VAL A 1 193 ? 27.648 1.718 74.461 1.00 21.92 192 VAL A C 1
ATOM 1434 O O . VAL A 1 193 ? 27.420 0.837 75.300 1.00 23.59 192 VAL A O 1
ATOM 1438 N N . GLN A 1 194 ? 28.728 2.496 74.532 1.00 19.56 193 GLN A N 1
ATOM 1439 C CA . GLN A 1 194 ? 29.803 2.175 75.475 1.00 21.68 193 GLN A CA 1
ATOM 1440 C C . GLN A 1 194 ? 29.518 2.642 76.894 1.00 24.20 193 GLN A C 1
ATOM 1441 O O . GLN A 1 194 ? 29.896 1.968 77.858 1.00 26.16 193 GLN A O 1
ATOM 1447 N N . GLU A 1 195 ? 28.895 3.802 77.060 1.00 22.61 194 GLU A N 1
ATOM 1448 C CA . GLU A 1 195 ? 28.744 4.357 78.395 1.00 24.18 194 GLU A CA 1
ATOM 1449 C C . GLU A 1 195 ? 27.326 4.288 78.938 1.00 23.57 194 GLU A C 1
ATOM 1450 O O . GLU A 1 195 ? 27.150 4.377 80.155 1.00 25.54 194 GLU A O 1
ATOM 1456 N N . CYS A 1 196 ? 26.323 4.102 78.083 1.00 21.28 195 CYS A N 1
ATOM 1457 C CA . CYS A 1 196 ? 24.929 4.132 78.509 1.00 21.22 195 CYS A CA 1
ATOM 1458 C C . CYS A 1 196 ? 24.210 2.801 78.352 1.00 22.58 195 CYS A C 1
ATOM 1459 O O . CYS A 1 196 ? 22.995 2.747 78.583 1.00 26.80 195 CYS A O 1
ATOM 1462 N N . SER A 1 197 ? 24.915 1.744 77.933 1.00 25.98 196 SER A N 1
ATOM 1463 C CA . SER A 1 197 ? 24.318 0.425 77.705 1.00 32.47 196 SER A CA 1
ATOM 1464 C C . SER A 1 197 ? 23.153 0.492 76.716 1.00 29.06 196 SER A C 1
ATOM 1465 O O . SER A 1 197 ? 22.150 -0.212 76.860 1.00 28.04 196 SER A O 1
ATOM 1468 N N . ALA A 1 198 ? 23.275 1.348 75.707 1.00 20.16 197 ALA A N 1
ATOM 1469 C CA . ALA A 1 198 ? 22.244 1.416 74.682 1.00 23.14 197 ALA A CA 1
ATOM 1470 C C . ALA A 1 198 ? 22.235 0.127 73.870 1.00 23.63 197 ALA A C 1
ATOM 1471 O O . ALA A 1 198 ? 23.285 -0.379 73.472 1.00 22.01 197 ALA A O 1
ATOM 1473 N N . ASP A 1 199 ? 21.037 -0.395 73.614 1.00 19.76 198 ASP A N 1
ATOM 1474 C CA . ASP A 1 199 ? 20.885 -1.664 72.909 1.00 21.87 198 ASP A CA 1
ATOM 1475 C C . ASP A 1 199 ? 20.901 -1.422 71.404 1.00 22.24 198 ASP A C 1
ATOM 1476 O O . ASP A 1 199 ? 19.957 -0.807 70.877 1.00 19.83 198 ASP A O 1
ATOM 1481 N N . PRO A 1 200 ? 21.914 -1.896 70.670 1.00 22.39 199 PRO A N 1
ATOM 1482 C CA . PRO A 1 200 ? 21.952 -1.683 69.217 1.00 23.08 199 PRO A CA 1
ATOM 1483 C C . PRO A 1 200 ? 21.073 -2.635 68.422 1.00 19.15 199 PRO A C 1
ATOM 1484 O O . PRO A 1 200 ? 21.039 -2.541 67.191 1.00 24.84 199 PRO A O 1
ATOM 1488 N N . HIS A 1 201 ? 20.376 -3.542 69.091 1.00 19.19 200 HIS A N 1
ATOM 1489 C CA . HIS A 1 201 ? 19.522 -4.527 68.451 1.00 21.70 200 HIS A CA 1
ATOM 1490 C C . HIS A 1 201 ? 18.047 -4.145 68.504 1.00 23.45 200 HIS A C 1
ATOM 1491 O O . HIS A 1 201 ? 17.213 -4.841 67.911 1.00 25.10 200 HIS A O 1
ATOM 1498 N N . LEU A 1 202 ? 17.702 -3.054 69.188 1.00 18.95 201 LEU A N 1
ATOM 1499 C CA . LEU A 1 202 ? 16.329 -2.568 69.175 1.00 17.74 201 LEU A CA 1
ATOM 1500 C C . LEU A 1 202 ? 16.023 -1.955 67.816 1.00 18.78 201 LEU A C 1
ATOM 1501 O O . LEU A 1 202 ? 16.645 -0.960 67.428 1.00 18.90 201 LEU A O 1
ATOM 1506 N N . ARG A 1 203 ? 15.049 -2.528 67.112 1.00 18.03 202 ARG A N 1
ATOM 1507 C CA . ARG A 1 203 ? 14.717 -2.142 65.747 1.00 19.13 202 ARG A CA 1
ATOM 1508 C C . ARG A 1 203 ? 13.536 -1.173 65.693 1.00 19.78 202 ARG A C 1
ATOM 1509 O O . ARG A 1 203 ? 12.695 -1.117 66.593 1.00 19.78 202 ARG A O 1
ATOM 1517 N N . ALA A 1 204 ? 13.477 -0.410 64.602 1.00 15.90 203 ALA A N 1
ATOM 1518 C CA . ALA A 1 204 ? 12.291 0.384 64.312 1.00 15.88 203 ALA A CA 1
ATOM 1519 C C . ALA A 1 204 ? 11.138 -0.529 63.881 1.00 18.31 203 ALA A C 1
ATOM 1520 O O . ALA A 1 204 ? 11.310 -1.729 63.646 1.00 21.87 203 ALA A O 1
ATOM 1522 N N . GLN A 1 205 ? 9.950 0.069 63.741 1.00 19.21 204 GLN A N 1
ATOM 1523 C CA . GLN A 1 205 ? 8.749 -0.724 63.497 1.00 21.82 204 GLN A CA 1
ATOM 1524 C C . GLN A 1 205 ? 8.793 -1.479 62.171 1.00 27.53 204 GLN A C 1
ATOM 1525 O O . GLN A 1 205 ? 8.083 -2.477 62.024 1.00 27.60 204 GLN A O 1
ATOM 1531 N N . ASP A 1 206 ? 9.599 -1.035 61.207 1.00 24.28 205 ASP A N 1
ATOM 1532 C CA . ASP A 1 206 ? 9.716 -1.710 59.918 1.00 25.81 205 ASP A CA 1
ATOM 1533 C C . ASP A 1 206 ? 10.825 -2.755 59.900 1.00 23.23 205 ASP A C 1
ATOM 1534 O O . ASP A 1 206 ? 11.158 -3.277 58.829 1.00 22.04 205 ASP A O 1
ATOM 1539 N N . GLY A 1 207 ? 11.410 -3.067 61.054 1.00 20.98 206 GLY A N 1
ATOM 1540 C CA . GLY A 1 207 ? 12.465 -4.050 61.114 1.00 17.10 206 GLY A CA 1
ATOM 1541 C C . GLY A 1 207 ? 13.859 -3.511 60.868 1.00 16.88 206 GLY A C 1
ATOM 1542 O O . GLY A 1 207 ? 14.824 -4.277 60.964 1.00 17.11 206 GLY A O 1
ATOM 1543 N N . MET A 1 208 ? 14.009 -2.224 60.560 1.00 17.11 207 MET A N 1
ATOM 1544 C CA . MET A 1 208 ? 15.344 -1.679 60.330 1.00 17.12 207 MET A CA 1
ATOM 1545 C C . MET A 1 208 ? 16.122 -1.550 61.636 1.00 18.28 207 MET A C 1
ATOM 1546 O O . MET A 1 208 ? 15.595 -1.061 62.638 1.00 16.88 207 MET A O 1
ATOM 1551 N N . THR A 1 209 ? 17.384 -1.977 61.616 1.00 15.98 208 THR A N 1
ATOM 1552 C CA . THR A 1 209 ? 18.300 -1.788 62.735 1.00 17.95 208 THR A CA 1
ATOM 1553 C C . THR A 1 209 ? 19.030 -0.466 62.584 1.00 15.61 208 THR A C 1
ATOM 1554 O O . THR A 1 209 ? 19.030 0.138 61.508 1.00 16.03 208 THR A O 1
ATOM 1558 N N . PRO A 1 210 ? 19.682 0.014 63.649 1.00 15.02 209 PRO A N 1
ATOM 1559 C CA . PRO A 1 210 ? 20.559 1.188 63.490 1.00 12.71 209 PRO A CA 1
ATOM 1560 C C . PRO A 1 210 ? 21.587 1.025 62.380 1.00 13.14 209 PRO A C 1
ATOM 1561 O O . PRO A 1 210 ? 21.957 2.011 61.724 1.00 15.49 209 PRO A O 1
ATOM 1565 N N . LEU A 1 211 ? 22.076 -0.199 62.149 1.00 12.48 210 LEU A N 1
ATOM 1566 C CA A LEU A 1 211 ? 23.019 -0.403 61.058 0.51 16.21 210 LEU A CA 1
ATOM 1567 C CA B LEU A 1 211 ? 23.013 -0.423 61.054 0.49 16.20 210 LEU A CA 1
ATOM 1568 C C . LE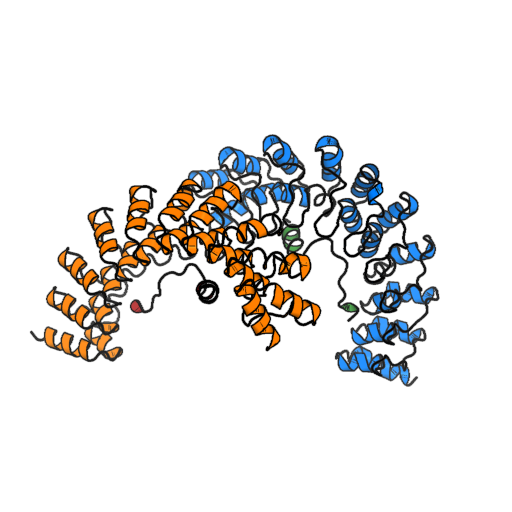U A 1 211 ? 22.359 -0.164 59.705 1.00 15.10 210 LEU A C 1
ATOM 1569 O O . LEU A 1 211 ? 22.983 0.406 58.793 1.00 13.85 210 LEU A O 1
ATOM 1578 N N . HIS A 1 212 ? 21.117 -0.616 59.539 1.00 14.10 211 HIS A N 1
ATOM 1579 C CA . HIS A 1 212 ? 20.397 -0.319 58.306 1.00 17.43 211 HIS A CA 1
ATOM 1580 C C . HIS A 1 212 ? 20.316 1.183 58.084 1.00 14.20 211 HIS A C 1
ATOM 1581 O O . HIS A 1 212 ? 20.492 1.666 56.957 1.00 15.78 211 HIS A O 1
ATOM 1588 N N . ALA A 1 213 ? 20.012 1.934 59.148 1.00 14.20 212 ALA A N 1
ATOM 1589 C CA . ALA A 1 213 ? 19.839 3.375 59.021 1.00 14.42 212 ALA A CA 1
ATOM 1590 C C . ALA A 1 213 ? 21.153 4.038 58.636 1.00 13.98 212 ALA A C 1
ATOM 1591 O O . ALA A 1 213 ? 21.188 4.920 57.766 1.00 14.46 212 ALA A O 1
ATOM 1593 N N . ALA A 1 214 ? 22.256 3.590 59.236 1.00 12.74 213 ALA A N 1
ATOM 1594 C CA . ALA A 1 214 ? 23.553 4.141 58.864 1.00 13.68 213 ALA A CA 1
ATOM 1595 C C . ALA A 1 214 ? 23.871 3.866 57.398 1.00 14.47 213 ALA A C 1
ATOM 1596 O O . ALA A 1 214 ? 24.411 4.731 56.698 1.00 18.44 213 ALA A O 1
ATOM 1598 N N . ALA A 1 215 ? 23.545 2.667 56.911 1.00 13.00 214 ALA A N 1
ATOM 1599 C CA . ALA A 1 215 ? 23.814 2.338 55.510 1.00 14.23 214 ALA A CA 1
ATOM 1600 C C . ALA A 1 215 ? 22.904 3.116 54.571 1.00 15.40 214 ALA A C 1
ATOM 1601 O O . ALA A 1 215 ? 23.345 3.602 53.519 1.00 15.57 214 ALA A O 1
ATOM 1603 N N . GLN A 1 216 ? 21.624 3.212 54.926 1.00 17.90 215 GLN A N 1
ATOM 1604 C CA . GLN A 1 216 ? 20.661 3.973 54.140 1.00 14.87 215 GLN A CA 1
ATOM 1605 C C . GLN A 1 216 ? 21.099 5.424 53.976 1.00 16.65 215 GLN A C 1
ATOM 1606 O O . GLN A 1 216 ? 20.908 6.026 52.913 1.00 16.33 215 GLN A O 1
ATOM 1612 N N . MET A 1 217 ? 21.723 5.992 54.996 1.00 16.04 216 MET A N 1
ATOM 1613 C CA A MET A 1 217 ? 22.104 7.396 54.959 0.66 13.42 216 MET A CA 1
ATOM 1614 C CA B MET A 1 217 ? 22.116 7.396 54.995 0.34 15.89 216 MET A CA 1
ATOM 1615 C C . MET A 1 217 ? 23.578 7.609 54.628 1.00 16.85 216 MET A C 1
ATOM 1616 O O . MET A 1 217 ? 24.036 8.758 54.610 1.00 15.64 216 MET A O 1
ATOM 1625 N N . GLY A 1 218 ? 24.321 6.539 54.343 1.00 15.06 217 GLY A N 1
ATOM 1626 C CA . GLY A 1 218 ? 25.677 6.654 53.821 1.00 17.12 217 GLY A CA 1
ATOM 1627 C C . GLY A 1 218 ? 26.754 6.938 54.839 1.00 17.46 217 GLY A C 1
ATOM 1628 O O . GLY A 1 218 ? 27.829 7.417 54.472 1.00 19.02 217 GLY A O 1
ATOM 1629 N N . HIS A 1 219 ? 26.505 6.668 56.114 1.00 13.65 218 HIS A N 1
ATOM 1630 C CA . HIS A 1 219 ? 27.455 7.039 57.162 1.00 13.53 218 HIS A CA 1
ATOM 1631 C C . HIS A 1 219 ? 28.382 5.861 57.437 1.00 17.88 218 HIS A C 1
ATOM 1632 O O . HIS A 1 219 ? 28.226 5.117 58.406 1.00 17.98 218 HIS A O 1
ATOM 1639 N N . ASN A 1 220 ? 29.376 5.703 56.568 1.00 15.44 219 ASN A N 1
ATOM 1640 C CA . ASN A 1 220 ? 30.282 4.569 56.712 1.00 19.13 219 ASN A CA 1
ATOM 1641 C C . ASN A 1 220 ? 31.015 4.545 58.051 1.00 18.02 219 ASN A C 1
ATOM 1642 O O . ASN A 1 220 ? 31.164 3.443 58.610 1.00 17.50 219 ASN A O 1
ATOM 1647 N N . PRO A 1 221 ? 31.488 5.665 58.616 1.00 18.77 220 PRO A N 1
ATOM 1648 C CA . PRO A 1 221 ? 32.205 5.556 59.900 1.00 21.19 220 PRO A CA 1
ATOM 1649 C C . PRO A 1 221 ? 31.369 4.917 60.993 1.00 20.71 220 PRO A C 1
ATOM 1650 O O . PRO A 1 221 ? 31.902 4.157 61.816 1.00 15.89 220 PRO A O 1
ATOM 1654 N N . VAL A 1 222 ? 30.062 5.197 61.005 1.00 17.14 221 VAL A N 1
ATOM 1655 C CA . VAL A 1 222 ? 29.166 4.595 61.991 1.00 15.93 221 VAL A CA 1
ATOM 1656 C C . VAL A 1 222 ? 28.968 3.115 61.690 1.00 17.01 221 VAL A C 1
ATOM 1657 O O . VAL A 1 222 ? 29.065 2.265 62.583 1.00 16.81 221 VAL A O 1
ATOM 1661 N N . LEU A 1 223 ? 28.688 2.782 60.423 1.00 14.96 222 LEU A N 1
ATOM 1662 C CA . LEU A 1 223 ? 28.518 1.378 60.059 1.00 14.60 222 LEU A CA 1
ATOM 1663 C C . LEU A 1 223 ? 29.766 0.567 60.397 1.00 16.04 222 LEU A C 1
ATOM 1664 O O . LEU A 1 223 ? 29.670 -0.523 60.974 1.00 17.02 222 LEU A O 1
ATOM 1669 N N . VAL A 1 224 ? 30.949 1.081 60.036 1.00 16.46 223 VAL A N 1
ATOM 1670 C CA . VAL A 1 224 ? 32.191 0.364 60.324 1.00 14.81 223 VAL A CA 1
ATOM 1671 C C . VAL A 1 224 ? 32.314 0.101 61.815 1.00 14.95 223 VAL A C 1
ATOM 1672 O O . VAL A 1 224 ? 32.665 -1.007 62.241 1.00 17.21 223 VAL A O 1
ATOM 1676 N N . TRP A 1 225 ? 32.036 1.119 62.636 1.00 15.11 224 TRP A N 1
ATOM 1677 C CA . TRP A 1 225 ? 32.238 0.948 64.075 1.00 14.46 224 TRP A CA 1
ATOM 1678 C C . TRP A 1 225 ? 31.247 -0.054 64.655 1.00 16.35 224 TRP A C 1
ATOM 1679 O O . TRP A 1 225 ? 31.617 -0.892 65.487 1.00 15.38 224 TRP A O 1
ATOM 1690 N N . LEU A 1 226 ? 29.984 0.000 64.218 1.00 13.49 225 LEU A N 1
ATOM 1691 C CA . LEU A 1 226 ? 28.981 -0.930 64.734 1.00 14.74 225 LEU A CA 1
ATOM 1692 C C . LEU A 1 226 ? 29.358 -2.374 64.448 1.00 14.88 225 LEU A C 1
ATOM 1693 O O . LEU A 1 226 ? 29.242 -3.242 65.320 1.00 15.55 225 LEU A O 1
ATOM 1698 N N . VAL A 1 227 ? 29.765 -2.657 63.209 1.00 14.19 226 VAL A N 1
ATOM 1699 C CA . VAL A 1 227 ? 30.162 -4.012 62.848 1.00 16.60 226 VAL A CA 1
ATOM 1700 C C . VAL A 1 227 ? 31.434 -4.410 63.578 1.00 18.76 226 VAL A C 1
ATOM 1701 O O . VAL A 1 227 ? 31.561 -5.535 64.070 1.00 19.56 226 VAL A O 1
ATOM 1705 N N . SER A 1 228 ? 32.402 -3.499 63.647 1.00 17.06 227 SER A N 1
ATOM 1706 C CA . SER A 1 228 ? 33.738 -3.878 64.075 1.00 17.92 227 SER A CA 1
ATOM 1707 C C . SER A 1 228 ? 33.875 -3.956 65.581 1.00 16.93 227 SER A C 1
ATOM 1708 O O . SER A 1 228 ? 34.765 -4.670 66.060 1.00 17.86 227 SER A O 1
ATOM 1711 N N . PHE A 1 229 ? 33.035 -3.232 66.324 1.00 16.29 228 PHE A N 1
ATOM 1712 C CA . PHE A 1 229 ? 33.185 -3.124 67.767 1.00 17.11 228 PHE A CA 1
ATOM 1713 C C . PHE A 1 229 ? 31.904 -3.309 68.565 1.00 18.10 228 PHE A C 1
ATOM 1714 O O . PHE A 1 229 ? 32.001 -3.551 69.770 1.00 19.45 228 PHE A O 1
ATOM 1722 N N . ALA A 1 230 ? 30.718 -3.222 67.956 1.00 18.66 229 ALA A N 1
ATOM 1723 C CA . ALA A 1 230 ? 29.470 -3.269 68.713 1.00 18.18 229 ALA A CA 1
ATOM 1724 C C . ALA A 1 230 ? 28.659 -4.547 68.487 1.00 18.46 229 ALA A C 1
ATOM 1725 O O . ALA A 1 230 ? 27.504 -4.617 68.921 1.00 18.14 229 ALA A O 1
ATOM 1727 N N . ASP A 1 231 ? 29.230 -5.557 67.835 1.00 19.22 230 ASP A N 1
ATOM 1728 C CA . ASP A 1 231 ? 28.580 -6.866 67.680 1.00 19.82 230 ASP A CA 1
ATOM 1729 C C . ASP A 1 231 ? 27.250 -6.762 66.931 1.00 22.35 230 ASP A C 1
ATOM 1730 O O . ASP A 1 231 ? 26.292 -7.486 67.211 1.00 23.13 230 ASP A O 1
ATOM 1735 N N . VAL A 1 232 ? 27.191 -5.871 65.961 1.00 18.30 231 VAL A N 1
ATOM 1736 C CA . VAL A 1 232 ? 26.041 -5.781 65.075 1.00 19.58 231 VAL A CA 1
ATOM 1737 C C . VAL A 1 232 ? 26.363 -6.520 63.785 1.00 24.07 231 VAL A C 1
ATOM 1738 O O . VAL A 1 232 ? 27.442 -6.341 63.204 1.00 24.08 231 VAL A O 1
ATOM 1742 N N . SER A 1 233 ? 25.434 -7.354 63.341 1.00 18.54 232 SER A N 1
ATOM 1743 C CA . SER A 1 233 ? 25.628 -8.137 62.129 1.00 19.14 232 SER A CA 1
ATOM 1744 C C . SER A 1 233 ? 25.256 -7.318 60.904 1.00 19.55 232 SER A C 1
ATOM 1745 O O . SER A 1 233 ? 24.201 -6.679 60.882 1.00 20.17 232 SER A O 1
ATOM 1748 N N . PHE A 1 234 ? 26.099 -7.355 59.868 1.00 19.98 233 PHE A N 1
ATOM 1749 C CA . PHE A 1 234 ? 25.683 -6.681 58.642 1.00 23.37 233 PHE A CA 1
ATOM 1750 C C . PHE A 1 234 ? 24.779 -7.550 57.769 1.00 27.63 233 PHE A C 1
ATOM 1751 O O . PHE A 1 234 ? 24.437 -7.140 56.654 1.00 28.54 233 PHE A O 1
ATOM 1759 N N . SER A 1 235 ? 24.363 -8.715 58.259 1.00 25.48 234 SER A N 1
ATOM 1760 C CA . SER A 1 235 ? 23.507 -9.621 57.507 1.00 24.47 234 SER A CA 1
ATOM 1761 C C . SER A 1 235 ? 22.048 -9.545 57.919 1.00 22.20 234 SER A C 1
ATOM 1762 O O . SER A 1 235 ? 21.221 -10.263 57.346 1.00 24.79 234 SER A O 1
ATOM 1765 N N . GLU A 1 236 ? 21.703 -8.700 58.886 1.00 22.88 235 GLU A N 1
ATOM 1766 C CA . GLU A 1 236 ? 20.326 -8.663 59.360 1.00 23.23 235 GLU A CA 1
ATOM 1767 C C . GLU A 1 236 ? 19.412 -8.017 58.325 1.00 22.70 235 GLU A C 1
ATOM 1768 O O . GLU A 1 236 ? 19.842 -7.203 57.503 1.00 22.21 235 GLU A O 1
ATOM 1774 N N . GLN A 1 237 ? 18.148 -8.427 58.347 1.00 20.40 236 GLN A N 1
ATOM 1775 C CA . GLN A 1 237 ? 17.173 -8.037 57.339 1.00 20.45 236 GLN A CA 1
ATOM 1776 C C . GLN A 1 237 ? 16.002 -7.312 57.992 1.00 25.02 236 GLN A C 1
ATOM 1777 O O . GLN A 1 237 ? 15.625 -7.612 59.129 1.00 23.77 236 GLN A O 1
ATOM 1783 N N . ASP A 1 238 ? 15.422 -6.353 57.265 1.00 18.04 237 ASP A N 1
ATOM 1784 C CA . ASP A 1 238 ? 14.244 -5.655 57.765 1.00 18.01 237 ASP A CA 1
ATOM 1785 C C . ASP A 1 238 ? 13.012 -6.479 57.398 1.00 25.28 237 ASP A C 1
ATOM 1786 O O . ASP A 1 238 ? 13.124 -7.604 56.905 1.00 26.78 237 ASP A O 1
ATOM 1791 N N . HIS A 1 239 ? 11.816 -5.927 57.616 1.00 24.40 238 HIS A N 1
ATOM 1792 C CA . HIS A 1 239 ? 10.612 -6.711 57.369 1.00 26.94 238 HIS A CA 1
ATOM 1793 C C . HIS A 1 239 ? 10.420 -7.058 55.900 1.00 27.14 238 HIS A C 1
ATOM 1794 O O . HIS A 1 239 ? 9.606 -7.932 55.603 1.00 29.21 238 HIS A O 1
ATOM 1801 N N . ASP A 1 240 ? 11.140 -6.411 54.982 1.00 23.62 239 ASP A N 1
ATOM 1802 C CA . ASP A 1 240 ? 11.067 -6.733 53.563 1.00 29.13 239 ASP A CA 1
ATOM 1803 C C . ASP A 1 240 ? 12.189 -7.655 53.101 1.00 27.62 239 ASP A C 1
ATOM 1804 O O . ASP A 1 240 ? 12.286 -7.927 51.902 1.00 29.10 239 ASP A O 1
ATOM 1809 N N . GLY A 1 241 ? 13.039 -8.126 54.013 1.00 27.12 240 GLY A N 1
ATOM 1810 C CA . GLY A 1 241 ? 14.208 -8.898 53.644 1.00 27.45 240 GLY A CA 1
ATOM 1811 C C . GLY A 1 241 ? 15.410 -8.085 53.210 1.00 27.51 240 GLY A C 1
ATOM 1812 O O . GLY A 1 241 ? 16.395 -8.669 52.746 1.00 29.89 240 GLY A O 1
ATOM 1813 N N . ALA A 1 242 ? 15.368 -6.763 53.346 1.00 25.12 241 ALA A N 1
ATOM 1814 C CA . ALA A 1 242 ? 16.468 -5.918 52.904 1.00 24.06 241 ALA A CA 1
ATOM 1815 C C . ALA A 1 242 ? 17.623 -5.953 53.895 1.00 24.78 241 ALA A C 1
ATOM 1816 O O . ALA A 1 242 ? 17.418 -5.900 55.112 1.00 22.94 241 ALA A O 1
ATOM 1818 N N . THR A 1 243 ? 18.842 -6.022 53.365 1.00 22.90 242 THR A N 1
ATOM 1819 C CA . THR A 1 243 ? 20.065 -5.894 54.143 1.00 20.95 242 THR A CA 1
ATOM 1820 C C . THR A 1 243 ? 20.597 -4.466 54.060 1.00 22.79 242 THR A C 1
ATOM 1821 O O . THR A 1 243 ? 20.148 -3.654 53.252 1.00 19.08 242 THR A O 1
ATOM 1825 N N . ALA A 1 244 ? 21.604 -4.177 54.887 1.00 21.88 243 ALA A N 1
ATOM 1826 C CA . ALA A 1 244 ? 22.299 -2.896 54.776 1.00 18.53 243 ALA A CA 1
ATOM 1827 C C . ALA A 1 244 ? 22.732 -2.623 53.343 1.00 21.02 243 ALA A C 1
ATOM 1828 O O . ALA A 1 244 ? 22.695 -1.479 52.879 1.00 21.40 243 ALA A O 1
ATOM 1830 N N . MET A 1 245 ? 23.156 -3.661 52.631 1.00 20.14 244 MET A N 1
ATOM 1831 C CA . MET A 1 245 ? 23.685 -3.447 51.291 1.00 22.18 244 MET A CA 1
ATOM 1832 C C . MET A 1 245 ? 22.597 -2.948 50.343 1.00 17.88 244 MET A C 1
ATOM 1833 O O . MET A 1 245 ? 22.861 -2.094 49.490 1.00 18.87 244 MET A O 1
ATOM 1838 N N . HIS A 1 246 ? 21.373 -3.475 50.473 1.00 18.80 245 HIS A N 1
ATOM 1839 C CA . HIS A 1 246 ? 20.251 -2.973 49.681 1.00 22.04 245 HIS A CA 1
ATOM 1840 C C . HIS A 1 246 ? 20.072 -1.471 49.876 1.00 20.63 245 HIS A C 1
ATOM 1841 O O . HIS A 1 246 ? 19.946 -0.710 48.908 1.00 18.96 245 HIS A O 1
ATOM 1848 N N . PHE A 1 247 ? 20.035 -1.028 51.135 1.00 19.09 246 PHE A N 1
ATOM 1849 C CA . PHE A 1 247 ? 19.798 0.383 51.409 1.00 19.71 246 PHE A CA 1
ATOM 1850 C C . PHE A 1 247 ? 20.906 1.261 50.840 1.00 16.78 246 PHE A C 1
ATOM 1851 O O . PHE A 1 247 ? 20.628 2.306 50.240 1.00 19.46 246 PHE A O 1
ATOM 1859 N N . ALA A 1 248 ? 22.168 0.858 51.025 1.00 16.35 247 ALA A N 1
ATOM 1860 C CA . ALA A 1 248 ? 23.283 1.653 50.519 1.00 16.17 247 ALA A CA 1
ATOM 1861 C C . ALA A 1 248 ? 23.248 1.739 49.001 1.00 16.01 247 ALA A C 1
ATOM 1862 O O . ALA A 1 248 ? 23.428 2.820 48.426 1.00 18.40 247 ALA A O 1
ATOM 1864 N N . ALA A 1 249 ? 23.008 0.605 48.335 1.00 18.45 248 ALA A N 1
ATOM 1865 C CA . ALA A 1 249 ? 22.965 0.597 46.874 1.00 21.55 248 ALA A CA 1
ATOM 1866 C C . ALA A 1 249 ? 21.817 1.449 46.343 1.00 20.85 248 ALA A C 1
ATOM 1867 O O . ALA A 1 249 ? 21.958 2.128 45.317 1.00 20.30 248 ALA A O 1
ATOM 1869 N N . SER A 1 250 ? 20.671 1.430 47.027 1.00 16.43 249 SER A N 1
ATOM 1870 C CA . SER A 1 250 ? 19.509 2.177 46.550 1.00 20.66 249 SER A CA 1
ATOM 1871 C C . SER A 1 250 ? 19.747 3.682 46.578 1.00 22.56 249 SER A C 1
ATOM 1872 O O . SER A 1 250 ? 19.129 4.423 45.804 1.00 21.11 249 SER A O 1
ATOM 1875 N N . ARG A 1 251 ? 20.636 4.160 47.445 1.00 18.55 250 ARG A N 1
ATOM 1876 C CA A ARG A 1 251 ? 20.845 5.594 47.605 0.47 17.78 250 ARG A CA 1
ATOM 1877 C CA B 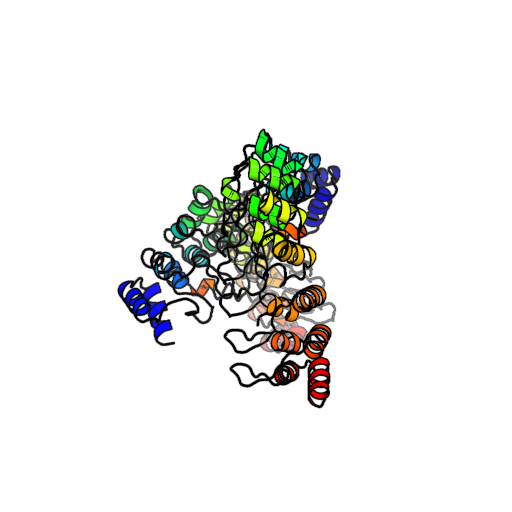ARG A 1 251 ? 20.842 5.591 47.601 0.53 17.75 250 ARG A CA 1
ATOM 1878 C C . ARG A 1 251 ? 22.244 6.025 47.188 1.00 16.63 250 ARG A C 1
ATOM 1879 O O . ARG A 1 251 ? 22.653 7.149 47.494 1.00 18.23 250 ARG A O 1
ATOM 1894 N N . GLY A 1 252 ? 22.978 5.170 46.471 1.00 16.94 251 GLY A N 1
ATOM 1895 C CA . GLY A 1 252 ? 24.253 5.558 45.887 1.00 18.67 251 GLY A CA 1
ATOM 1896 C C . GLY A 1 252 ? 25.427 5.660 46.832 1.00 18.00 251 GLY A C 1
ATOM 1897 O O . GLY A 1 252 ? 26.393 6.367 46.532 1.00 18.88 251 GLY A O 1
ATOM 1898 N N . HIS A 1 253 ? 25.386 4.974 47.971 1.00 17.39 252 HIS A N 1
ATOM 1899 C CA . HIS A 1 253 ? 26.422 5.137 48.988 1.00 19.83 252 HIS A CA 1
ATOM 1900 C C . HIS A 1 253 ? 27.530 4.130 48.713 1.00 18.95 252 HIS A C 1
ATOM 1901 O O . HIS A 1 253 ? 27.607 3.050 49.305 1.00 18.95 252 HIS A O 1
ATOM 1908 N N . THR A 1 254 ? 28.401 4.510 47.775 1.00 21.25 253 THR A N 1
ATOM 1909 C CA . THR A 1 254 ? 29.426 3.601 47.280 1.00 20.38 253 THR A CA 1
ATOM 1910 C C . THR A 1 254 ? 30.421 3.209 48.364 1.00 19.28 253 THR A C 1
ATOM 1911 O O . THR A 1 254 ? 30.933 2.084 48.350 1.00 21.80 253 THR A O 1
ATOM 1915 N N . LYS A 1 255 ? 30.718 4.114 49.303 1.00 20.47 254 LYS A N 1
ATOM 1916 C CA . LYS A 1 255 ? 31.707 3.799 50.332 1.00 21.66 254 LYS A CA 1
ATOM 1917 C C . LYS A 1 255 ? 31.190 2.727 51.283 1.00 20.25 254 LYS A C 1
ATOM 1918 O O . LYS A 1 255 ? 31.927 1.803 51.645 1.00 21.23 254 LYS A O 1
ATOM 1920 N N . VAL A 1 256 ? 29.928 2.843 51.706 1.00 19.69 255 VAL A N 1
ATOM 1921 C CA . VAL A 1 256 ? 29.302 1.802 52.525 1.00 19.93 255 VAL A CA 1
ATOM 1922 C C . VAL A 1 256 ? 29.231 0.491 51.754 1.00 19.05 255 VAL A C 1
ATOM 1923 O O . VAL A 1 256 ? 29.594 -0.573 52.265 1.00 19.89 255 VAL A O 1
ATOM 1927 N N . LEU A 1 257 ? 28.760 0.556 50.506 1.00 18.01 256 LEU A N 1
ATOM 1928 C CA . LEU A 1 257 ? 28.665 -0.633 49.667 1.00 20.73 256 LEU A CA 1
ATOM 1929 C C . LEU A 1 257 ? 30.018 -1.324 49.521 1.00 20.71 256 LEU A C 1
ATOM 1930 O O . LEU A 1 257 ? 30.126 -2.549 49.667 1.00 22.43 256 LEU A O 1
ATOM 1935 N N . SER A 1 258 ? 31.067 -0.547 49.244 1.00 22.11 257 SER A N 1
ATOM 1936 C CA . SER A 1 258 ? 32.409 -1.112 49.118 1.00 21.73 257 SER A CA 1
ATOM 1937 C C . SER A 1 258 ? 32.865 -1.769 50.418 1.00 23.68 257 SER A C 1
ATOM 1938 O O . SER A 1 258 ? 33.388 -2.888 50.409 1.00 25.99 257 SER A O 1
ATOM 1941 N N . TRP A 1 259 ? 32.689 -1.081 51.549 1.00 20.50 258 TRP A N 1
ATOM 1942 C CA . TRP A 1 259 ? 33.151 -1.638 52.817 1.00 20.93 258 TRP A CA 1
ATOM 1943 C C . TRP A 1 259 ? 32.432 -2.943 53.145 1.00 24.55 258 TRP A C 1
ATOM 1944 O O . TRP A 1 259 ? 33.059 -3.904 53.603 1.00 25.16 258 TRP A O 1
ATOM 1955 N N . LEU A 1 260 ? 31.120 -2.999 52.908 1.00 19.67 259 LEU A N 1
ATOM 1956 C CA . LEU A 1 260 ? 30.372 -4.229 53.158 1.00 21.71 259 LEU A CA 1
ATOM 1957 C C . LEU A 1 260 ? 30.919 -5.379 52.322 1.00 22.35 259 LEU A C 1
ATOM 1958 O O . LEU A 1 260 ? 31.206 -6.461 52.846 1.00 25.09 259 LEU A O 1
ATOM 1963 N N . LEU A 1 261 ? 31.067 -5.159 51.011 1.00 23.69 260 LEU A N 1
ATOM 1964 C CA . LEU A 1 261 ? 31.621 -6.195 50.144 1.00 26.15 260 LEU A CA 1
ATOM 1965 C C . LEU A 1 261 ? 33.039 -6.573 50.568 1.00 27.41 260 LEU A C 1
ATOM 1966 O O . LEU A 1 261 ? 33.387 -7.763 50.611 1.00 31.37 260 LEU A O 1
ATOM 1971 N N . LEU A 1 262 ? 33.869 -5.576 50.900 1.00 26.39 261 LEU A N 1
ATOM 1972 C CA . LEU A 1 262 ? 35.238 -5.847 51.340 1.00 31.08 261 LEU A CA 1
ATOM 1973 C C . LEU A 1 262 ? 35.280 -6.785 52.538 1.00 33.92 261 LEU A C 1
ATOM 1974 O O . LEU A 1 262 ? 36.242 -7.544 52.700 1.00 32.87 261 LEU A O 1
ATOM 1979 N N . HIS A 1 263 ? 34.261 -6.742 53.395 1.00 29.08 262 HIS A N 1
ATOM 1980 C CA . HIS A 1 263 ? 34.272 -7.511 54.630 1.00 30.24 262 HIS A CA 1
ATOM 1981 C C . HIS A 1 263 ? 33.359 -8.730 54.568 1.00 32.03 262 HIS A C 1
ATOM 1982 O O . HIS A 1 263 ? 33.029 -9.310 55.605 1.00 31.63 262 HIS A O 1
ATOM 1989 N N . GLY A 1 264 ? 32.983 -9.158 53.367 1.00 33.59 263 GLY A N 1
ATOM 1990 C CA . GLY A 1 264 ? 32.339 -10.443 53.195 1.00 36.27 263 GLY A CA 1
ATOM 1991 C C . GLY A 1 264 ? 30.830 -10.441 53.210 1.00 34.24 263 GLY A C 1
ATOM 1992 O O . GLY A 1 264 ? 30.230 -11.522 53.209 1.00 34.83 263 GLY A O 1
ATOM 1993 N N . ALA A 1 265 ? 30.193 -9.272 53.222 1.00 28.81 264 ALA A N 1
ATOM 1994 C CA . ALA A 1 265 ? 28.738 -9.231 53.174 1.00 25.14 264 ALA A CA 1
ATOM 1995 C C . ALA A 1 265 ? 28.231 -9.842 51.875 1.00 29.02 264 ALA A C 1
ATOM 1996 O O . ALA A 1 265 ? 28.770 -9.591 50.793 1.00 30.32 264 ALA A O 1
ATOM 1998 N N . GLU A 1 266 ? 27.181 -10.647 51.984 1.00 29.56 265 GLU A N 1
ATOM 1999 C CA . GLU A 1 266 ? 26.656 -11.339 50.820 1.00 33.19 265 GLU A CA 1
ATOM 2000 C C . GLU A 1 266 ? 25.705 -10.447 50.033 1.00 31.65 265 GLU A C 1
ATOM 2001 O O . GLU A 1 266 ? 25.143 -9.472 50.546 1.00 30.29 265 GLU A O 1
ATOM 2007 N N . ILE A 1 267 ? 25.560 -10.783 48.755 1.00 33.34 266 ILE A N 1
ATOM 2008 C CA . ILE A 1 267 ? 24.658 -10.101 47.835 1.00 30.81 266 ILE A CA 1
ATOM 2009 C C . ILE A 1 267 ? 23.420 -10.983 47.752 1.00 32.40 266 ILE A C 1
ATOM 2010 O O . ILE A 1 267 ? 23.413 -11.999 47.052 1.00 37.52 266 ILE A O 1
ATOM 2015 N N . SER A 1 268 ? 22.369 -10.613 48.474 1.00 27.28 267 SER A N 1
ATOM 2016 C CA A SER A 1 268 ? 21.227 -11.487 48.694 0.58 28.58 267 SER A CA 1
ATOM 2017 C CA B SER A 1 268 ? 21.233 -11.502 48.655 0.42 28.52 267 SER A CA 1
ATOM 2018 C C . SER A 1 268 ? 19.947 -10.849 48.170 1.00 25.12 267 SER A C 1
ATOM 2019 O O . SER A 1 268 ? 19.854 -9.628 48.016 1.00 24.35 267 SER A O 1
ATOM 2024 N N . GLN A 1 269 ? 18.951 -11.696 47.916 1.00 26.65 268 GLN A N 1
ATOM 2025 C CA . GLN A 1 269 ? 17.635 -11.230 47.509 1.00 26.42 268 GLN A CA 1
ATOM 2026 C C . GLN A 1 269 ? 16.802 -10.899 48.739 1.00 28.10 268 GLN A C 1
ATOM 2027 O O . GLN A 1 269 ? 16.896 -11.576 49.768 1.00 31.13 268 GLN A O 1
ATOM 2033 N N . ASP A 1 270 ? 15.992 -9.849 48.630 1.00 23.53 269 ASP A N 1
ATOM 2034 C CA . ASP A 1 270 ? 15.007 -9.577 49.662 1.00 26.11 269 ASP A CA 1
ATOM 2035 C C . ASP A 1 270 ? 13.778 -10.450 49.419 1.00 29.32 269 ASP A C 1
ATOM 2036 O O . ASP A 1 270 ? 13.754 -11.299 48.522 1.00 27.65 269 ASP A O 1
ATOM 2041 N N . LEU A 1 271 ? 12.739 -10.249 50.229 1.00 30.78 270 LEU A N 1
ATOM 2042 C CA . LEU A 1 271 ? 11.525 -11.045 50.079 1.00 34.53 270 LEU A CA 1
ATOM 2043 C C . LEU A 1 271 ? 10.815 -10.802 48.753 1.00 32.02 270 LEU A C 1
ATOM 2044 O O . LEU A 1 271 ? 9.930 -11.585 48.390 1.00 32.86 270 LEU A O 1
ATOM 2049 N N . TRP A 1 272 ? 11.168 -9.743 48.025 1.00 28.05 271 TRP A N 1
ATOM 2050 C CA . TRP A 1 272 ? 10.610 -9.479 46.708 1.00 29.98 271 TRP A CA 1
ATOM 2051 C C . TRP A 1 272 ? 11.514 -9.978 45.590 1.00 31.13 271 TRP A C 1
ATOM 2052 O O . TRP A 1 272 ? 11.234 -9.719 44.414 1.00 30.81 271 TRP A O 1
ATOM 2063 N N . GLY A 1 273 ? 12.594 -10.680 45.930 1.00 28.36 272 GLY A N 1
ATOM 2064 C CA . GLY A 1 273 ? 13.495 -11.233 44.945 1.00 26.61 272 GLY A CA 1
ATOM 2065 C C . GLY A 1 273 ? 14.561 -10.289 44.433 1.00 27.15 272 GLY A C 1
ATOM 2066 O O . GLY A 1 273 ? 15.323 -10.676 43.540 1.00 28.20 272 GLY A O 1
ATOM 2067 N N . GLY A 1 274 ? 14.654 -9.072 44.969 1.00 27.35 273 GLY A N 1
ATOM 2068 C CA . GLY A 1 274 ? 15.619 -8.101 44.482 1.00 24.04 273 GLY A CA 1
ATOM 2069 C C . GLY A 1 274 ? 16.923 -8.153 45.262 1.00 26.27 273 GLY A C 1
ATOM 2070 O O . GLY A 1 274 ? 16.926 -8.249 46.486 1.00 26.02 273 GLY A O 1
ATOM 2071 N N . THR A 1 275 ? 18.030 -8.115 44.531 1.00 28.15 274 THR A N 1
ATOM 2072 C CA . THR A 1 275 ? 19.353 -7.974 45.122 1.00 25.17 274 THR A CA 1
ATOM 2073 C C . THR A 1 275 ? 19.692 -6.502 45.240 1.00 23.77 274 THR A C 1
ATOM 2074 O O . THR A 1 275 ? 18.973 -5.645 44.721 1.00 20.72 274 THR A O 1
ATOM 2078 N N . PRO A 1 276 ? 20.783 -6.158 45.930 1.00 21.53 275 PRO A N 1
ATOM 2079 C CA . PRO A 1 276 ? 21.221 -4.754 45.918 1.00 21.22 275 PRO A CA 1
ATOM 2080 C C . PRO A 1 276 ? 21.516 -4.236 44.522 1.00 20.23 275 PRO A C 1
ATOM 2081 O O . PRO A 1 276 ? 21.449 -3.022 44.301 1.00 19.88 275 PRO A O 1
ATOM 2085 N N . LEU A 1 277 ? 21.836 -5.117 43.572 1.00 21.69 276 LEU A N 1
ATOM 2086 C CA . LEU A 1 277 ? 22.012 -4.671 42.195 1.00 21.14 276 LEU A CA 1
ATOM 2087 C C . LEU A 1 277 ? 20.694 -4.198 41.593 1.00 20.95 276 LEU A C 1
ATOM 2088 O O . LEU A 1 277 ? 20.676 -3.222 40.831 1.00 20.71 276 LEU A O 1
ATOM 2093 N N . HIS A 1 278 ? 19.581 -4.867 41.918 1.00 22.60 277 HIS A N 1
ATOM 2094 C CA . HIS A 1 278 ? 18.273 -4.352 41.512 1.00 21.51 277 HIS A CA 1
ATOM 2095 C C . HIS A 1 278 ? 18.053 -2.947 42.060 1.00 22.23 277 HIS A C 1
ATOM 2096 O O . HIS A 1 278 ? 17.600 -2.051 41.335 1.00 21.33 277 HIS A O 1
ATOM 2103 N N . ASP A 1 279 ? 18.362 -2.741 43.349 1.00 20.93 278 ASP A N 1
ATOM 2104 C CA . ASP A 1 279 ? 18.161 -1.434 43.974 1.00 19.62 278 ASP A CA 1
ATOM 2105 C C . ASP A 1 279 ? 18.985 -0.354 43.285 1.00 19.46 278 ASP A C 1
ATOM 2106 O O . ASP A 1 279 ? 18.491 0.754 43.028 1.00 19.44 278 ASP A O 1
ATOM 2111 N N . ALA A 1 280 ? 20.261 -0.638 43.027 1.00 18.60 279 ALA A N 1
ATOM 2112 C CA . ALA A 1 280 ? 21.115 0.355 42.384 1.00 18.79 279 ALA A CA 1
ATOM 2113 C C . ALA A 1 280 ? 20.647 0.650 40.963 1.00 21.85 279 ALA A C 1
ATOM 2114 O O . ALA A 1 280 ? 20.566 1.817 40.554 1.00 19.53 279 ALA A O 1
ATOM 2116 N N . ALA A 1 281 ? 20.305 -0.392 40.206 1.00 20.08 280 ALA A N 1
ATOM 2117 C CA . ALA A 1 281 ? 19.913 -0.205 38.814 1.00 21.73 280 ALA A CA 1
ATOM 2118 C C . ALA A 1 281 ? 18.580 0.525 38.704 1.00 20.73 280 ALA A C 1
ATOM 2119 O O . ALA A 1 281 ? 18.431 1.442 37.887 1.00 21.12 280 ALA A O 1
ATOM 2121 N N . GLU A 1 282 ? 17.610 0.138 39.532 1.00 20.80 281 GLU A N 1
ATOM 2122 C CA . GLU A 1 282 ? 16.294 0.770 39.523 1.00 24.11 281 GLU A CA 1
ATOM 2123 C C . GLU A 1 282 ? 16.392 2.265 39.791 1.00 20.61 281 GLU A C 1
ATOM 2124 O O . GLU A 1 282 ? 15.558 3.046 39.317 1.00 20.94 281 GLU A O 1
ATOM 2130 N N . ASN A 1 283 ? 17.408 2.686 40.532 1.00 20.23 282 ASN A N 1
ATOM 2131 C CA . ASN A 1 283 ? 17.526 4.079 40.928 1.00 20.07 282 ASN A CA 1
ATOM 2132 C C . ASN A 1 283 ? 18.618 4.814 40.168 1.00 22.41 282 ASN A C 1
ATOM 2133 O O . ASN A 1 283 ? 18.916 5.969 40.497 1.00 26.68 282 ASN A O 1
ATOM 2138 N N . GLY A 1 284 ? 19.188 4.196 39.136 1.00 20.27 283 GLY A N 1
ATOM 2139 C CA . GLY A 1 284 ? 20.146 4.884 38.294 1.00 20.92 283 GLY A CA 1
ATOM 2140 C C . GLY A 1 284 ? 21.481 5.143 38.947 1.00 25.53 283 GLY A C 1
ATOM 2141 O O . GLY A 1 284 ? 22.172 6.098 38.574 1.00 25.47 283 GLY A O 1
ATOM 2142 N N . GLU A 1 285 ? 21.878 4.302 39.903 1.00 20.86 284 GLU A N 1
ATOM 2143 C CA . GLU A 1 285 ? 23.124 4.501 40.645 1.00 19.91 284 GLU A CA 1
ATOM 2144 C C . GLU A 1 285 ? 24.244 3.730 39.952 1.00 20.62 284 GLU A C 1
ATOM 2145 O O . GLU A 1 285 ? 24.562 2.596 40.315 1.00 21.70 284 GLU A O 1
ATOM 2151 N N . LEU A 1 286 ? 24.856 4.368 38.945 1.00 22.12 285 LEU A N 1
ATOM 2152 C CA . LEU A 1 286 ? 25.771 3.663 38.047 1.00 22.47 285 LEU A CA 1
ATOM 2153 C C . LEU A 1 286 ? 27.005 3.156 38.782 1.00 26.60 285 LEU A C 1
ATOM 2154 O O . LEU A 1 286 ? 27.430 2.013 38.581 1.00 23.47 285 LEU A O 1
ATOM 2159 N N . GLU A 1 287 ? 27.611 3.992 39.625 1.00 22.32 286 GLU A N 1
ATOM 2160 C CA . GLU A 1 287 ? 28.820 3.539 40.306 1.00 26.74 286 GLU A CA 1
ATOM 2161 C C . GLU A 1 287 ? 28.527 2.345 41.212 1.00 26.71 286 GLU A C 1
ATOM 2162 O O . GLU A 1 287 ? 29.321 1.402 41.279 1.00 25.45 286 GLU A O 1
ATOM 2168 N N . CYS A 1 288 ? 27.379 2.351 41.899 1.00 22.32 287 CYS A N 1
ATOM 2169 C CA . CYS A 1 288 ? 27.008 1.184 42.696 1.00 22.08 287 CYS A CA 1
ATOM 2170 C C . CYS A 1 288 ? 26.776 -0.045 41.822 1.00 20.90 287 CYS A C 1
ATOM 2171 O O . CYS A 1 288 ? 27.092 -1.169 42.232 1.00 21.12 287 CYS A O 1
ATOM 2174 N N . CYS A 1 289 ? 26.211 0.144 40.622 1.00 21.77 288 CYS A N 1
ATOM 2175 C CA . CYS A 1 289 ? 26.051 -0.974 39.689 1.00 25.18 288 CYS A CA 1
ATOM 2176 C C . CYS A 1 289 ? 27.400 -1.574 39.319 1.00 27.79 288 CYS A C 1
ATOM 2177 O O . CYS A 1 289 ? 27.550 -2.802 39.240 1.00 26.81 288 CYS A O 1
ATOM 2180 N N . GLN A 1 290 ? 28.389 -0.714 39.077 1.00 27.42 289 GLN A N 1
ATOM 2181 C CA . GLN A 1 290 ? 29.716 -1.168 38.684 1.00 29.17 289 GLN A CA 1
ATOM 2182 C C . GLN A 1 290 ? 30.411 -1.899 39.822 1.00 27.28 289 GLN A C 1
ATOM 2183 O O . GLN A 1 290 ? 31.032 -2.945 39.604 1.00 30.63 289 GLN A O 1
ATOM 2189 N N . ILE A 1 291 ? 30.318 -1.361 41.042 1.00 24.59 290 ILE A N 1
ATOM 2190 C CA . ILE A 1 291 ? 30.936 -2.011 42.192 1.00 23.84 290 ILE A CA 1
ATOM 2191 C C . ILE A 1 291 ? 30.319 -3.382 42.411 1.00 28.25 290 ILE A C 1
ATOM 2192 O O . ILE A 1 291 ? 31.027 -4.372 42.635 1.00 29.52 290 ILE A O 1
ATOM 2197 N N . LEU A 1 292 ? 28.990 -3.471 42.324 1.00 25.76 291 LEU A N 1
ATOM 2198 C CA . LEU A 1 292 ? 28.328 -4.755 42.526 1.00 23.87 291 LEU A CA 1
ATOM 2199 C C . LEU A 1 292 ? 28.680 -5.745 41.420 1.00 27.25 291 LEU A C 1
ATOM 2200 O O . LEU A 1 292 ? 28.966 -6.915 41.701 1.00 27.72 291 LEU A O 1
ATOM 2205 N N . ALA A 1 293 ? 28.684 -5.296 40.160 1.00 26.99 292 ALA A N 1
ATOM 2206 C CA . ALA A 1 293 ? 28.923 -6.210 39.046 1.00 29.13 292 ALA A CA 1
ATOM 2207 C C . ALA A 1 293 ? 30.343 -6.760 39.066 1.00 34.15 292 ALA A C 1
ATOM 2208 O O . ALA A 1 293 ? 30.563 -7.945 38.787 1.00 36.06 292 ALA A O 1
ATOM 2210 N N . VAL A 1 294 ? 31.324 -5.912 39.382 1.00 32.90 293 VAL A N 1
ATOM 2211 C CA . VAL A 1 294 ? 32.708 -6.363 39.434 1.00 36.07 293 VAL A CA 1
ATOM 2212 C C . VAL A 1 294 ? 32.931 -7.326 40.595 1.00 36.87 293 VAL A C 1
ATOM 2213 O O . VAL A 1 294 ? 33.835 -8.169 40.543 1.00 41.37 293 VAL A O 1
ATOM 2217 N N . ASN A 1 295 ? 32.102 -7.259 41.633 1.00 38.32 294 ASN A N 1
ATOM 2218 C CA . ASN A 1 295 ? 32.284 -8.100 42.805 1.00 40.17 294 ASN A CA 1
ATOM 2219 C C . ASN A 1 295 ? 31.285 -9.249 42.870 1.00 43.12 294 ASN A C 1
ATOM 2220 O O . ASN A 1 295 ? 30.974 -9.739 43.960 1.00 47.39 294 ASN A O 1
ATOM 2225 N N . GLY A 1 296 ? 30.785 -9.697 41.723 1.00 40.99 295 GLY A N 1
ATOM 2226 C CA . GLY A 1 296 ? 30.105 -10.973 41.643 1.00 39.78 295 GLY A CA 1
ATOM 2227 C C . GLY A 1 296 ? 28.603 -10.964 41.812 1.00 37.06 295 GLY A C 1
ATOM 2228 O O . GLY A 1 296 ? 28.020 -12.037 42.005 1.00 41.11 295 GLY A O 1
ATOM 2229 N N . ALA A 1 297 ? 27.954 -9.807 41.746 1.00 33.38 296 ALA A N 1
ATOM 2230 C CA . ALA A 1 297 ? 26.499 -9.789 41.778 1.00 33.06 296 ALA A CA 1
ATOM 2231 C C . ALA A 1 297 ? 25.943 -10.595 40.610 1.00 36.71 296 ALA A C 1
ATOM 2232 O O . ALA A 1 297 ? 26.463 -10.541 39.495 1.00 35.19 296 ALA A O 1
ATOM 2234 N N . GLY A 1 298 ? 24.896 -11.372 40.879 1.00 38.31 297 GLY A N 1
ATOM 2235 C CA . GLY A 1 298 ? 24.260 -12.154 39.839 1.00 36.66 297 GLY A CA 1
ATOM 2236 C C . GLY A 1 298 ? 23.489 -11.273 38.881 1.00 33.45 297 GLY A C 1
ATOM 2237 O O . GLY A 1 298 ? 22.372 -10.851 39.183 1.00 32.93 297 GLY A O 1
ATOM 2238 N N . LEU A 1 299 ? 24.080 -10.993 37.717 1.00 33.55 298 LEU A N 1
ATOM 2239 C CA . LEU A 1 299 ? 23.464 -10.064 36.774 1.00 33.87 298 LEU A CA 1
ATOM 2240 C C . LEU A 1 299 ? 22.112 -10.566 36.281 1.00 36.35 298 LEU A C 1
ATOM 2241 O O . LEU A 1 299 ? 21.208 -9.763 36.026 1.00 36.20 298 LEU A O 1
ATOM 2246 N N . ASP A 1 300 ? 21.944 -11.880 36.162 1.00 32.05 299 ASP A N 1
ATOM 2247 C CA . ASP A 1 300 ? 20.736 -12.467 35.599 1.00 32.61 299 ASP A CA 1
ATOM 2248 C C . ASP A 1 300 ? 19.667 -12.786 36.638 1.00 34.32 299 ASP A C 1
ATOM 2249 O O . ASP A 1 300 ? 18.613 -13.312 36.268 1.00 37.27 299 ASP A O 1
ATOM 2254 N N . VAL A 1 301 ? 19.904 -12.488 37.920 1.00 33.26 300 VAL A N 1
ATOM 2255 C CA . VAL A 1 301 ? 18.918 -12.806 38.945 1.00 31.05 300 VAL A CA 1
ATOM 2256 C C . VAL A 1 301 ? 17.660 -11.988 38.698 1.00 32.45 300 VAL A C 1
ATOM 2257 O O . VAL A 1 301 ? 17.724 -10.773 38.477 1.00 28.42 300 VAL A O 1
ATOM 2261 N N . ARG A 1 302 ? 16.507 -12.651 38.720 1.00 30.62 301 ARG A N 1
ATOM 2262 C CA . ARG A 1 302 ? 15.237 -11.987 38.471 1.00 29.91 301 ARG A CA 1
ATOM 2263 C C . ARG A 1 302 ? 14.467 -11.819 39.773 1.00 33.11 301 ARG A C 1
ATOM 2264 O O . ARG A 1 302 ? 14.538 -12.672 40.661 1.00 33.41 301 ARG A O 1
ATOM 2272 N N . ASP A 1 303 ? 13.747 -10.709 39.896 1.00 29.31 302 ASP A N 1
ATOM 2273 C CA . ASP A 1 303 ? 12.954 -10.477 41.095 1.00 30.59 302 ASP A CA 1
ATOM 2274 C C . ASP A 1 303 ? 11.612 -11.200 40.957 1.00 35.32 302 ASP A C 1
ATOM 2275 O O . ASP A 1 303 ? 11.383 -11.972 40.017 1.00 37.40 302 ASP A O 1
ATOM 2280 N N . HIS A 1 304 ? 10.697 -10.953 41.893 1.00 35.12 303 HIS A N 1
ATOM 2281 C CA . HIS A 1 304 ? 9.437 -11.691 41.868 1.00 42.64 303 HIS A CA 1
ATOM 2282 C C . HIS A 1 304 ? 8.507 -11.234 40.756 1.00 43.08 303 HIS A C 1
ATOM 2283 O O . HIS A 1 304 ? 7.432 -11.822 40.592 1.00 48.87 303 HIS A O 1
ATOM 2290 N N . ASP A 1 305 ? 8.884 -10.211 39.997 1.00 44.19 304 ASP A N 1
ATOM 2291 C CA . ASP A 1 305 ? 8.190 -9.850 38.771 1.00 44.51 304 ASP A CA 1
ATOM 2292 C C . ASP A 1 305 ? 8.903 -10.369 37.529 1.00 40.40 304 ASP A C 1
ATOM 2293 O O . ASP A 1 305 ? 8.433 -10.130 36.412 1.00 42.96 304 ASP A O 1
ATOM 2298 N N . GLY A 1 306 ? 10.016 -11.079 37.696 1.00 37.92 305 GLY A N 1
ATOM 2299 C CA . GLY A 1 306 ? 10.756 -11.610 36.570 1.00 36.50 305 GLY A CA 1
ATOM 2300 C C . GLY A 1 306 ? 11.732 -10.646 35.938 1.00 35.64 305 GLY A C 1
ATOM 2301 O O . GLY A 1 306 ? 12.220 -10.920 34.833 1.00 33.05 305 GLY A O 1
ATOM 2302 N N . TYR A 1 307 ? 12.045 -9.539 36.611 1.00 29.60 306 TYR A N 1
ATOM 2303 C CA . TYR A 1 307 ? 12.895 -8.487 36.070 1.00 28.41 306 TYR A CA 1
ATOM 2304 C C . TYR A 1 307 ? 14.320 -8.648 36.582 1.00 29.12 306 TYR A C 1
ATOM 2305 O O . TYR A 1 307 ? 14.533 -8.822 37.788 1.00 28.98 306 TYR A O 1
ATOM 2314 N N . THR A 1 308 ? 15.287 -8.590 35.666 1.00 30.11 307 THR A N 1
ATOM 2315 C CA . THR A 1 308 ? 16.680 -8.423 36.044 1.00 26.98 307 THR A CA 1
ATOM 2316 C C . THR A 1 308 ? 16.936 -6.967 36.415 1.00 25.35 307 THR A C 1
ATOM 2317 O O . THR A 1 308 ? 16.114 -6.084 36.166 1.00 24.76 307 THR A O 1
ATOM 2321 N N . ALA A 1 309 ? 18.103 -6.719 37.015 1.00 24.83 308 ALA A N 1
ATOM 2322 C CA . ALA A 1 309 ? 18.468 -5.348 37.358 1.00 23.77 308 ALA A CA 1
ATOM 2323 C C . ALA A 1 309 ? 18.529 -4.471 36.112 1.00 23.54 308 ALA A C 1
ATOM 2324 O O . ALA A 1 309 ? 18.067 -3.322 36.125 1.00 22.90 308 ALA A O 1
ATOM 2326 N N . ALA A 1 310 ? 19.076 -5.003 35.016 1.00 24.89 309 ALA A N 1
ATOM 2327 C CA . ALA A 1 310 ? 19.135 -4.236 33.777 1.00 25.45 309 ALA A CA 1
ATOM 2328 C C . ALA A 1 310 ? 17.738 -3.890 33.269 1.00 28.20 309 ALA A C 1
ATOM 2329 O O . ALA A 1 310 ? 17.510 -2.781 32.767 1.00 25.37 309 ALA A O 1
ATOM 2331 N N . ASP A 1 311 ? 16.792 -4.832 33.376 1.00 26.08 310 ASP A N 1
ATOM 2332 C CA . ASP A 1 311 ? 15.411 -4.542 32.993 1.00 26.36 310 ASP A CA 1
ATOM 2333 C C . ASP A 1 311 ? 14.861 -3.363 33.791 1.00 24.86 310 ASP A C 1
ATOM 2334 O O . ASP A 1 311 ? 14.205 -2.474 33.231 1.00 25.25 310 ASP A O 1
ATOM 2339 N N . LEU A 1 312 ? 15.125 -3.342 35.103 1.00 24.61 311 LEU A N 1
ATOM 2340 C CA . LEU A 1 312 ? 14.602 -2.277 35.956 1.00 22.35 311 LEU A CA 1
ATOM 2341 C C . LEU A 1 312 ? 15.193 -0.925 35.580 1.00 23.40 311 LEU A C 1
ATOM 2342 O O . LEU A 1 312 ? 14.477 0.086 35.539 1.00 23.45 311 LEU A O 1
ATOM 2347 N N . ALA A 1 313 ? 16.500 -0.884 35.305 1.00 21.79 312 ALA A N 1
ATOM 2348 C CA . ALA A 1 313 ? 17.114 0.350 34.822 1.00 21.59 312 ALA A CA 1
ATOM 2349 C C . ALA A 1 313 ? 16.421 0.846 33.559 1.00 25.49 312 ALA A C 1
ATOM 2350 O O . ALA A 1 313 ? 16.078 2.028 33.446 1.00 24.89 312 ALA A O 1
ATOM 2352 N N . GLU A 1 314 ? 16.205 -0.050 32.593 1.00 24.21 313 GLU A N 1
ATOM 2353 C CA . GLU A 1 314 ? 15.560 0.356 31.344 1.00 25.70 313 GLU A CA 1
ATOM 2354 C C . GLU A 1 314 ? 14.150 0.894 31.588 1.00 28.88 313 GLU A C 1
ATOM 2355 O O . GLU A 1 314 ? 13.771 1.929 31.027 1.00 28.44 313 GLU A O 1
ATOM 2357 N N . PHE A 1 315 ? 13.362 0.217 32.431 1.00 25.66 314 PHE A N 1
ATOM 2358 C CA . PHE A 1 315 ? 11.989 0.652 32.664 1.00 25.68 314 PHE A CA 1
ATOM 2359 C C . PHE A 1 315 ? 11.923 1.986 33.399 1.00 26.48 314 PHE A C 1
ATOM 2360 O O . PHE A 1 315 ? 10.907 2.686 33.299 1.00 25.34 314 PHE A O 1
ATOM 2368 N N . ASN A 1 316 ? 12.982 2.361 34.111 1.00 23.47 315 ASN A N 1
ATOM 2369 C CA . ASN A 1 316 ? 13.048 3.632 34.818 1.00 21.40 315 ASN A CA 1
ATOM 2370 C C . ASN A 1 316 ? 13.804 4.702 34.045 1.00 22.85 315 ASN A C 1
ATOM 2371 O O . ASN A 1 316 ? 13.989 5.812 34.564 1.00 23.14 315 ASN A O 1
ATOM 2376 N N . GLY A 1 317 ? 14.235 4.401 32.822 1.00 23.06 316 GLY A N 1
ATOM 2377 C CA . GLY A 1 317 ? 14.931 5.374 32.007 1.00 23.81 316 GLY A CA 1
ATOM 2378 C C . GLY A 1 317 ? 16.387 5.585 32.357 1.00 23.05 316 GLY A C 1
ATOM 2379 O O . GLY A 1 317 ? 16.982 6.568 31.911 1.00 28.11 316 GLY A O 1
ATOM 2380 N N . HIS A 1 318 ? 16.994 4.687 33.128 1.00 22.11 317 HIS A N 1
ATOM 2381 C CA . HIS A 1 318 ? 18.399 4.841 33.508 1.00 23.61 317 HIS A CA 1
ATOM 2382 C C . HIS A 1 318 ? 19.262 4.100 32.495 1.00 26.66 317 HIS A C 1
ATOM 2383 O O . HIS A 1 318 ? 19.785 3.011 32.740 1.00 26.97 317 HIS A O 1
ATOM 2390 N N . THR A 1 319 ? 19.414 4.728 31.327 1.00 29.00 318 THR A N 1
ATOM 2391 C CA . THR A 1 319 ? 20.037 4.051 30.196 1.00 30.44 318 THR A CA 1
ATOM 2392 C C . THR A 1 319 ? 21.533 3.847 30.407 1.00 31.79 318 THR A C 1
ATOM 2393 O O . THR A 1 319 ? 22.097 2.871 29.900 1.00 32.88 318 THR A O 1
ATOM 2397 N N . HIS A 1 320 ? 22.190 4.738 31.152 1.00 32.75 319 HIS A N 1
ATOM 2398 C CA . HIS A 1 320 ? 23.596 4.512 31.476 1.00 36.37 319 HIS A CA 1
ATOM 2399 C C . HIS A 1 320 ? 23.774 3.215 32.262 1.00 29.98 319 HIS A C 1
ATOM 2400 O O . HIS A 1 320 ? 24.702 2.441 31.997 1.00 32.76 319 HIS A O 1
ATOM 2407 N N . CYS A 1 321 ? 22.875 2.941 33.208 1.00 28.08 320 CYS A N 1
ATOM 2408 C CA . CYS A 1 321 ? 22.995 1.722 34.006 1.00 27.09 320 CYS A CA 1
ATOM 2409 C C . CYS A 1 321 ? 22.648 0.486 33.191 1.00 29.42 320 CYS A C 1
ATOM 2410 O O . CYS A 1 321 ? 23.344 -0.534 33.269 1.00 31.19 320 CYS A O 1
ATOM 2413 N N . SER A 1 322 ? 21.566 0.548 32.419 1.00 27.59 321 SER A N 1
ATOM 2414 C CA . SER A 1 322 ? 21.167 -0.617 31.639 1.00 31.69 321 SER A CA 1
ATOM 2415 C C . SER A 1 322 ? 22.212 -0.950 30.581 1.00 30.14 321 SER A C 1
ATOM 2416 O O . SER A 1 322 ? 22.566 -2.122 30.401 1.00 35.12 321 SER A O 1
ATOM 2419 N N . ARG A 1 323 ? 22.734 0.065 29.886 1.00 29.81 322 ARG A N 1
ATOM 2420 C CA . ARG A 1 323 ? 23.768 -0.186 28.888 1.00 36.63 322 ARG A CA 1
ATOM 2421 C C . ARG A 1 323 ? 24.999 -0.813 29.533 1.00 36.54 322 ARG A C 1
ATOM 2422 O O . ARG A 1 323 ? 25.540 -1.801 29.025 1.00 37.68 322 ARG A O 1
ATOM 2424 N N . TYR A 1 324 ? 25.439 -0.269 30.671 1.00 33.49 323 TYR A N 1
ATOM 2425 C CA . TYR A 1 324 ? 26.571 -0.858 31.378 1.00 29.79 323 TYR A CA 1
ATOM 2426 C C . TYR A 1 324 ? 26.296 -2.311 31.746 1.00 33.61 323 TYR A C 1
ATOM 2427 O O . TYR A 1 324 ? 27.118 -3.197 31.484 1.00 35.23 323 TYR A O 1
ATOM 2436 N N . LEU A 1 325 ? 25.141 -2.577 32.361 1.00 30.98 324 LEU A N 1
ATOM 2437 C CA . LEU A 1 325 ? 24.881 -3.923 32.869 1.00 28.65 324 LEU A CA 1
ATOM 2438 C C . LEU A 1 325 ? 24.764 -4.941 31.743 1.00 37.29 324 LEU A C 1
ATOM 2439 O O . LEU A 1 325 ? 25.211 -6.084 31.887 1.00 36.95 324 LEU A O 1
ATOM 2444 N N . ARG A 1 326 ? 24.163 -4.558 30.617 1.00 38.80 325 ARG A N 1
ATOM 2445 C CA . ARG A 1 326 ? 23.978 -5.537 29.552 1.00 41.74 325 ARG A CA 1
ATOM 2446 C C . ARG A 1 326 ? 25.287 -5.847 28.837 1.00 42.81 325 ARG A C 1
ATOM 2447 O O . ARG A 1 326 ? 25.482 -6.978 28.374 1.00 46.17 325 ARG A O 1
ATOM 2455 N N . THR A 1 327 ? 26.203 -4.880 28.751 1.00 41.12 326 THR A N 1
ATOM 2456 C CA . THR A 1 327 ? 27.504 -5.184 28.160 1.00 45.11 326 THR A CA 1
ATOM 2457 C C . THR A 1 327 ? 28.323 -6.089 29.077 1.00 45.46 326 THR A C 1
ATOM 2458 O O . THR A 1 327 ? 28.990 -7.018 28.605 1.00 48.93 326 THR A O 1
ATOM 2462 N N . VAL A 1 328 ? 28.269 -5.849 30.391 1.00 43.93 327 VAL A N 1
ATOM 2463 C CA . VAL A 1 328 ? 29.020 -6.683 31.329 1.00 44.71 327 VAL A CA 1
ATOM 2464 C C . VAL A 1 328 ? 28.527 -8.123 31.279 1.00 45.40 327 VAL A C 1
ATOM 2465 O O . VAL A 1 328 ? 29.328 -9.068 31.311 1.00 49.32 327 VAL A O 1
ATOM 2469 N N . GLN A 1 329 ? 27.208 -8.318 31.185 1.00 42.38 328 GLN A N 1
ATOM 2470 C CA . GLN A 1 329 ? 26.662 -9.674 31.162 1.00 46.75 328 GLN A CA 1
ATOM 2471 C C . GLN A 1 329 ? 27.234 -10.482 30.003 1.00 56.49 328 GLN A C 1
ATOM 2472 O O . GLN A 1 329 ? 27.464 -11.689 30.134 1.00 62.98 328 GLN A O 1
ATOM 2474 N N . THR A 1 330 ? 27.484 -9.830 28.864 1.00 58.04 329 THR A N 1
ATOM 2475 C CA . THR A 1 330 ? 28.045 -10.537 27.716 1.00 64.94 329 THR A CA 1
ATOM 2476 C C . THR A 1 330 ? 29.441 -11.082 27.999 1.00 69.74 329 THR A C 1
ATOM 2477 O O . THR A 1 330 ? 29.864 -12.039 27.341 1.00 69.41 329 THR A O 1
ATOM 2481 N N . LEU A 1 331 ? 30.158 -10.506 28.959 1.00 72.29 330 LEU A N 1
ATOM 2482 C CA . LEU A 1 331 ? 31.458 -11.029 29.366 1.00 75.32 330 LEU A CA 1
ATOM 2483 C C . LEU A 1 331 ? 31.287 -12.144 30.396 1.00 78.84 330 LEU A C 1
ATOM 2484 O O . LEU A 1 331 ? 30.916 -13.268 30.056 1.00 83.36 330 LEU A O 1
ATOM 2489 N N . ALA B 1 1 ? -20.043 3.103 44.948 1.00 72.00 0 ALA B N 1
ATOM 2490 C CA . ALA B 1 1 ? -20.352 4.131 45.934 1.00 66.55 0 ALA B CA 1
ATOM 2491 C C . ALA B 1 1 ? -21.481 3.684 46.859 1.00 62.98 0 ALA B C 1
ATOM 2492 O O . ALA B 1 1 ? -21.953 4.459 47.692 1.00 60.06 0 ALA B O 1
ATOM 2494 N N . MET B 1 2 ? -21.903 2.425 46.703 1.00 60.79 1 MET B N 1
ATOM 2495 C CA . MET B 1 2 ? -23.035 1.908 47.470 1.00 53.40 1 MET B CA 1
ATOM 2496 C C . MET B 1 2 ? -22.790 2.027 48.969 1.00 49.57 1 MET B C 1
ATOM 2497 O O . MET B 1 2 ? -23.608 2.599 49.701 1.00 48.81 1 MET B O 1
ATOM 2499 N N . ALA B 1 3 ? -21.665 1.489 49.448 1.00 44.18 2 ALA B N 1
ATOM 2500 C CA . ALA B 1 3 ? -21.343 1.607 50.863 1.00 40.88 2 ALA B CA 1
ATOM 2501 C C . ALA B 1 3 ? -21.086 3.055 51.260 1.00 39.48 2 ALA B C 1
ATOM 2502 O O . ALA B 1 3 ? -21.371 3.439 52.399 1.00 37.60 2 ALA B O 1
ATOM 2504 N N . LEU B 1 4 ? -20.560 3.872 50.342 1.00 41.67 3 LEU B N 1
ATOM 2505 C CA . LEU B 1 4 ? -20.252 5.257 50.688 1.00 38.73 3 LEU B CA 1
ATOM 2506 C C . LEU B 1 4 ? -21.512 6.021 51.068 1.00 33.98 3 LEU B C 1
ATOM 2507 O O . LEU B 1 4 ? -21.563 6.671 52.119 1.00 33.08 3 LEU B O 1
ATOM 2512 N N . GLU B 1 5 ? -22.538 5.969 50.215 1.00 35.05 4 GLU B N 1
ATOM 2513 C CA . GLU B 1 5 ? -23.765 6.705 50.505 1.00 37.07 4 GLU B CA 1
ATOM 2514 C C . GLU B 1 5 ? -24.405 6.219 51.800 1.00 36.87 4 GLU B C 1
ATOM 2515 O O . GLU B 1 5 ? -24.924 7.023 52.583 1.00 36.60 4 GLU B O 1
ATOM 2517 N N . GLN B 1 6 ? -24.365 4.905 52.049 1.00 33.78 5 GLN B N 1
ATOM 2518 C CA . GLN B 1 6 ? -24.897 4.364 53.298 1.00 32.66 5 GLN B CA 1
ATOM 2519 C C . GLN B 1 6 ? -24.139 4.901 54.503 1.00 31.19 5 GLN B C 1
ATOM 2520 O O . GLN B 1 6 ? -24.747 5.267 55.515 1.00 29.04 5 GLN B O 1
ATOM 2526 N N . ALA B 1 7 ? -22.808 4.927 54.425 1.00 27.70 6 ALA B N 1
ATOM 2527 C CA . ALA B 1 7 ? -22.027 5.390 55.562 1.00 27.42 6 ALA B CA 1
ATOM 2528 C C . ALA B 1 7 ? -22.273 6.867 55.825 1.00 27.52 6 ALA B C 1
ATOM 2529 O O . ALA B 1 7 ? -22.468 7.272 56.975 1.00 26.42 6 ALA B O 1
ATOM 2531 N N . LEU B 1 8 ? -22.286 7.686 54.771 1.00 24.93 7 LEU B N 1
ATOM 2532 C CA . LEU B 1 8 ? -22.487 9.116 54.981 1.00 25.10 7 LEU B CA 1
ATOM 2533 C C . LEU B 1 8 ? -23.892 9.402 55.497 1.00 27.06 7 LEU B C 1
ATOM 2534 O O . LEU B 1 8 ? -24.071 10.227 56.401 1.00 26.28 7 LEU B O 1
ATOM 2539 N N . GLN B 1 9 ? -24.905 8.722 54.957 1.00 27.54 8 GLN B N 1
ATOM 2540 C CA . GLN B 1 9 ? -26.253 8.952 55.464 1.00 26.40 8 GLN B CA 1
ATOM 2541 C C . GLN B 1 9 ? -26.381 8.480 56.908 1.00 25.81 8 GLN B C 1
ATOM 2542 O O . GLN B 1 9 ? -27.011 9.155 57.731 1.00 25.20 8 GLN B O 1
ATOM 2548 N N . ALA B 1 10 ? -25.781 7.332 57.238 1.00 25.66 9 ALA B N 1
ATOM 2549 C CA . ALA B 1 10 ? -25.834 6.844 58.614 1.00 23.43 9 ALA B CA 1
ATOM 2550 C C . ALA B 1 10 ? -25.126 7.799 59.563 1.00 23.24 9 ALA B C 1
ATOM 2551 O O . ALA B 1 10 ? -25.571 8.010 60.698 1.00 22.44 9 ALA B O 1
ATOM 2553 N N . ALA B 1 11 ? -24.019 8.392 59.118 1.00 21.85 10 ALA B N 1
ATOM 2554 C CA . ALA B 1 11 ? -23.335 9.361 59.963 1.00 21.66 10 ALA B CA 1
ATOM 2555 C C . ALA B 1 11 ? -24.202 10.594 60.189 1.00 22.89 10 ALA B C 1
ATOM 2556 O O . ALA B 1 11 ? -24.319 11.078 61.319 1.00 23.01 10 ALA B O 1
ATOM 2558 N N . ARG B 1 12 ? -24.827 11.111 59.126 1.00 24.15 11 ARG B N 1
ATOM 2559 C CA . ARG B 1 12 ? -25.699 12.272 59.281 1.00 25.65 11 ARG B CA 1
ATOM 2560 C C . ARG B 1 12 ? -26.917 11.947 60.135 1.00 25.83 11 ARG B C 1
ATOM 2561 O O . ARG B 1 12 ? -27.401 12.812 60.874 1.00 26.82 11 ARG B O 1
ATOM 2569 N N . ARG B 1 13 ? -27.431 10.720 60.043 1.00 25.30 12 ARG B N 1
ATOM 2570 C CA . ARG B 1 13 ? -28.586 10.337 60.847 1.00 25.93 12 ARG B CA 1
ATOM 2571 C C . ARG B 1 13 ? -28.210 9.954 62.272 1.00 25.11 12 ARG B C 1
ATOM 2572 O O . ARG B 1 13 ? -29.099 9.860 63.125 1.00 34.45 12 ARG B O 1
ATOM 2580 N N . GLY B 1 14 ? -26.928 9.738 62.550 1.00 23.73 13 GLY B N 1
ATOM 2581 C CA . GLY B 1 14 ? -26.523 9.205 63.838 1.00 23.13 13 GLY B CA 1
ATOM 2582 C C . GLY B 1 14 ? -26.907 7.754 64.046 1.00 28.08 13 GLY B C 1
ATOM 2583 O O . GLY B 1 14 ? -27.198 7.351 65.176 1.00 24.11 13 GLY B O 1
ATOM 2584 N N . ASP B 1 15 ? -26.926 6.958 62.979 1.00 23.98 14 ASP B N 1
ATOM 2585 C CA . ASP B 1 15 ? -27.324 5.552 63.077 1.00 22.91 14 ASP B CA 1
ATOM 2586 C C . ASP B 1 15 ? -26.072 4.723 63.320 1.00 21.65 14 ASP B C 1
ATOM 2587 O O . ASP B 1 15 ? -25.424 4.248 62.386 1.00 21.09 14 ASP B O 1
ATOM 2592 N N . LEU B 1 16 ? -25.721 4.544 64.595 1.00 21.50 15 LEU B N 1
ATOM 2593 C CA . LEU B 1 16 ? -24.513 3.784 64.895 1.00 20.55 15 LEU B CA 1
ATOM 2594 C C . LEU B 1 16 ? -24.678 2.315 64.544 1.00 21.01 15 LEU B C 1
ATOM 2595 O O . LEU B 1 16 ? -23.694 1.656 64.176 1.00 20.45 15 LEU B O 1
ATOM 2600 N N . ASP B 1 17 ? -25.904 1.793 64.644 1.00 22.50 16 ASP B N 1
ATOM 2601 C CA . ASP B 1 17 ? -26.143 0.394 64.296 1.00 23.53 16 ASP B CA 1
ATOM 2602 C C . ASP B 1 17 ? -25.683 0.102 62.869 1.00 26.22 16 ASP B C 1
ATOM 2603 O O . ASP B 1 17 ? -25.004 -0.905 62.619 1.00 23.14 16 ASP B O 1
ATOM 2608 N N . VAL B 1 18 ? -26.015 0.989 61.926 1.00 22.93 17 VAL B N 1
ATOM 2609 C CA . VAL B 1 18 ? -25.604 0.788 60.537 1.00 22.94 17 VAL B CA 1
ATOM 2610 C C . VAL B 1 18 ? -24.096 0.907 60.405 1.00 21.49 17 VAL B C 1
ATOM 2611 O O . VAL B 1 18 ? -23.450 0.095 59.735 1.00 26.02 17 VAL B O 1
ATOM 2615 N N . LEU B 1 19 ? -23.511 1.920 61.044 1.00 20.33 18 LEU B N 1
ATOM 2616 C CA . LEU B 1 19 ? -22.074 2.136 60.928 1.00 23.38 18 LEU B CA 1
ATOM 2617 C C . LEU B 1 19 ? -21.288 0.965 61.505 1.00 22.05 18 LEU B C 1
ATOM 2618 O O . LEU B 1 19 ? -20.266 0.561 60.941 1.00 22.27 18 LEU B O 1
ATOM 2623 N N . ARG B 1 20 ? -21.746 0.406 62.628 1.00 19.50 19 ARG B N 1
ATOM 2624 C CA . ARG B 1 20 ? -21.051 -0.750 63.187 1.00 21.17 19 ARG B CA 1
ATOM 2625 C C . ARG B 1 20 ? -21.117 -1.934 62.238 1.00 23.05 19 ARG B C 1
ATOM 2626 O O . ARG B 1 20 ? -20.133 -2.665 62.079 1.00 23.06 19 ARG B O 1
ATOM 2634 N N . SER B 1 21 ? -22.266 -2.128 61.585 1.00 24.57 20 SER B N 1
ATOM 2635 C CA . SER B 1 21 ? -22.401 -3.225 60.634 1.00 23.92 20 SER B CA 1
ATOM 2636 C C . SER B 1 21 ? -21.492 -3.020 59.436 1.00 23.03 20 SER B C 1
ATOM 2637 O O . SER B 1 21 ? -20.859 -3.974 58.962 1.00 25.08 20 SER B O 1
ATOM 2640 N N . LEU B 1 22 ? -21.435 -1.790 58.919 1.00 22.25 21 LEU B N 1
ATOM 2641 C CA . LEU B 1 22 ? -20.522 -1.493 57.818 1.00 23.89 21 LEU B CA 1
ATOM 2642 C C . LEU B 1 22 ? -19.077 -1.715 58.237 1.00 27.60 21 LEU B C 1
ATOM 2643 O O . LEU B 1 22 ? -18.269 -2.232 57.457 1.00 29.78 21 LEU B O 1
ATOM 2648 N N . HIS B 1 23 ? -18.736 -1.327 59.469 1.00 21.33 22 HIS B N 1
ATOM 2649 C CA . HIS B 1 23 ? -17.372 -1.506 59.953 1.00 22.81 22 HIS B CA 1
ATOM 2650 C C . HIS B 1 23 ? -17.007 -2.983 60.012 1.00 26.68 22 HIS B C 1
ATOM 2651 O O . HIS B 1 23 ? -15.973 -3.401 59.474 1.00 29.89 22 HIS B O 1
ATOM 2658 N N . ALA B 1 24 ? -17.862 -3.795 60.645 1.00 24.45 23 ALA B N 1
ATOM 2659 C CA . ALA B 1 24 ? -17.604 -5.229 60.722 1.00 24.17 23 ALA B CA 1
ATOM 2660 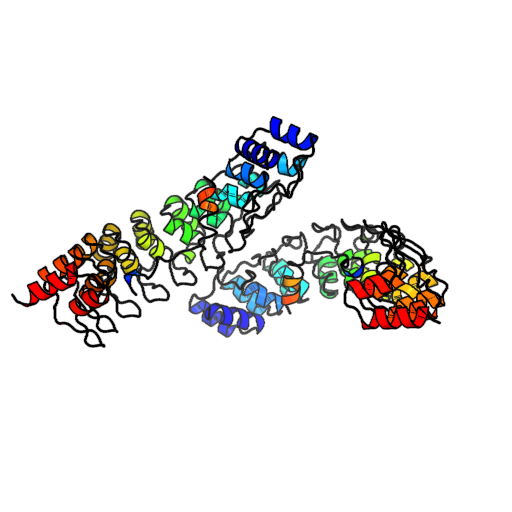C C . ALA B 1 24 ? -17.507 -5.864 59.339 1.00 28.21 23 ALA B C 1
ATOM 2661 O O . ALA B 1 24 ? -16.729 -6.807 59.144 1.00 30.85 23 ALA B O 1
ATOM 2663 N N . ALA B 1 25 ? -18.283 -5.375 58.369 1.00 28.37 24 ALA B N 1
ATOM 2664 C CA . ALA B 1 25 ? -18.236 -5.932 57.019 1.00 32.68 24 ALA B CA 1
ATOM 2665 C C . ALA B 1 25 ? -17.017 -5.485 56.228 1.00 35.15 24 ALA B C 1
ATOM 2666 O O . ALA B 1 25 ? -16.868 -5.893 55.071 1.00 34.38 24 ALA B O 1
ATOM 2668 N N . GLY B 1 26 ? -16.156 -4.651 56.807 1.00 31.91 25 GLY B N 1
ATOM 2669 C CA . GLY B 1 26 ? -15.012 -4.142 56.082 1.00 33.94 25 GLY B CA 1
ATOM 2670 C C . GLY B 1 26 ? -15.312 -3.008 55.131 1.00 38.07 25 GLY B C 1
ATOM 2671 O O . GLY B 1 26 ? -14.480 -2.699 54.274 1.00 42.49 25 GLY B O 1
ATOM 2672 N N . LEU B 1 27 ? -16.465 -2.356 55.260 1.00 37.28 26 LEU B N 1
ATOM 2673 C CA . LEU B 1 27 ? -16.861 -1.332 54.305 1.00 35.34 26 LEU B CA 1
ATOM 2674 C C . LEU B 1 27 ? -16.597 0.087 54.793 1.00 35.41 26 LEU B C 1
ATOM 2675 O O . LEU B 1 27 ? -16.823 1.033 54.035 1.00 40.42 26 LEU B O 1
ATOM 2680 N N . LEU B 1 28 ? -16.112 0.260 56.023 1.00 34.98 27 LEU B N 1
ATOM 2681 C CA . LEU B 1 28 ? -15.787 1.588 56.532 1.00 39.13 27 LEU B CA 1
ATOM 2682 C C . LEU B 1 28 ? -14.290 1.846 56.382 1.00 49.94 27 LEU B C 1
ATOM 2683 O O . LEU B 1 28 ? -13.649 1.274 55.497 1.00 52.61 27 LEU B O 1
ATOM 2688 N N . GLY B 1 29 ? -13.719 2.702 57.226 1.00 58.32 28 GLY B N 1
ATOM 2689 C CA . GLY B 1 29 ? -12.317 3.042 57.120 1.00 61.96 28 GLY B CA 1
ATOM 2690 C C . GLY B 1 29 ? -12.078 4.244 56.226 1.00 62.59 28 GLY B C 1
ATOM 2691 O O . GLY B 1 29 ? -12.954 4.652 55.457 1.00 63.98 28 GLY B O 1
ATOM 2692 N N . PRO B 1 30 ? -10.867 4.833 56.295 1.00 61.79 29 PRO B N 1
ATOM 2693 C CA . PRO B 1 30 ? -10.608 6.072 55.548 1.00 60.61 29 PRO B CA 1
ATOM 2694 C C . PRO B 1 30 ? -10.552 5.828 54.051 1.00 63.60 29 PRO B C 1
ATOM 2695 O O . PRO B 1 30 ? -10.636 4.680 53.604 1.00 68.43 29 PRO B O 1
ATOM 2699 N N . SER B 1 31 ? -10.405 6.900 53.274 1.00 59.46 30 SER B N 1
ATOM 2700 C CA . SER B 1 31 ? -10.587 6.937 51.825 1.00 57.12 30 SER B CA 1
ATOM 2701 C C . SER B 1 31 ? -12.039 6.699 51.433 1.00 55.20 30 SER B C 1
ATOM 2702 O O . SER B 1 31 ? -12.356 6.712 50.236 1.00 55.79 30 SER B O 1
ATOM 2705 N N . LEU B 1 32 ? -12.934 6.476 52.398 1.00 51.74 31 LEU B N 1
ATOM 2706 C CA . LEU B 1 32 ? -14.373 6.505 52.152 1.00 50.17 31 LEU B CA 1
ATOM 2707 C C . LEU B 1 32 ? -14.806 7.966 52.246 1.00 47.69 31 LEU B C 1
ATOM 2708 O O . LEU B 1 32 ? -15.364 8.431 53.244 1.00 50.34 31 LEU B O 1
ATOM 2713 N N . ARG B 1 33 ? -14.512 8.706 51.183 1.00 41.56 32 ARG B N 1
ATOM 2714 C CA . ARG B 1 33 ? -14.672 10.149 51.140 1.00 42.29 32 ARG B CA 1
ATOM 2715 C C . ARG B 1 33 ? -15.765 10.528 50.151 1.00 40.77 32 ARG B C 1
ATOM 2716 O O . ARG B 1 33 ? -15.943 9.870 49.121 1.00 41.50 32 ARG B O 1
ATOM 2724 N N . ASP B 1 34 ? -16.488 11.606 50.458 1.00 34.11 33 ASP B N 1
ATOM 2725 C CA . ASP B 1 34 ? -17.386 12.171 49.465 1.00 34.39 33 ASP B CA 1
ATOM 2726 C C . ASP B 1 34 ? -16.570 12.948 48.431 1.00 38.22 33 ASP B C 1
ATOM 2727 O O . ASP B 1 34 ? -15.337 12.982 48.473 1.00 38.70 33 ASP B O 1
ATOM 2732 N N . SER B 1 35 ? -17.267 13.585 47.488 1.00 41.47 34 SER B N 1
ATOM 2733 C CA . SER B 1 35 ? -16.599 14.251 46.376 1.00 43.81 34 SER B CA 1
ATOM 2734 C C . SER B 1 35 ? -15.804 15.474 46.807 1.00 44.37 34 SER B C 1
ATOM 2735 O O . SER B 1 35 ? -15.031 16.003 46.002 1.00 44.43 34 SER B O 1
ATOM 2738 N N . LEU B 1 36 ? -15.985 15.947 48.039 1.00 40.22 35 LEU B N 1
ATOM 2739 C CA . LEU B 1 36 ? -15.184 17.041 48.569 1.00 38.08 35 LEU B CA 1
ATOM 2740 C C . LEU B 1 36 ? -14.190 16.560 49.617 1.00 39.18 35 LEU B C 1
ATOM 2741 O O . LEU B 1 36 ? -13.695 17.365 50.411 1.00 34.45 35 LEU B O 1
ATOM 2746 N N . ASP B 1 37 ? -13.900 15.254 49.634 1.00 35.18 36 ASP B N 1
ATOM 2747 C CA . ASP B 1 37 ? -12.934 14.630 50.531 1.00 34.94 36 ASP B CA 1
ATOM 2748 C C . ASP B 1 37 ? -13.351 14.693 51.996 1.00 32.84 36 ASP B C 1
ATOM 2749 O O . ASP B 1 37 ? -12.517 14.512 52.882 1.00 37.28 36 ASP B O 1
ATOM 2754 N N . ALA B 1 38 ? -14.625 14.934 52.275 1.00 31.38 37 ALA B N 1
ATOM 2755 C CA . ALA B 1 38 ? -15.118 14.833 53.640 1.00 29.41 37 ALA B CA 1
ATOM 2756 C C . ALA B 1 38 ? -15.370 13.373 54.003 1.00 33.18 37 ALA B C 1
ATOM 2757 O O . ALA B 1 38 ? -15.753 12.560 53.158 1.00 36.33 37 ALA B O 1
ATOM 2759 N N . LEU B 1 39 ? -15.142 13.043 55.268 1.00 27.62 38 LEU B N 1
ATOM 2760 C CA . LEU B 1 39 ? -15.303 11.691 55.784 1.00 26.97 38 LEU B CA 1
ATOM 2761 C C . LEU B 1 39 ? -16.598 11.565 56.562 1.00 27.20 38 LEU B C 1
ATOM 2762 O O . LEU B 1 39 ? -17.279 12.555 56.842 1.00 24.01 38 LEU B O 1
ATOM 2767 N N . PRO B 1 40 ? -16.973 10.344 56.944 1.00 23.19 39 PRO B N 1
ATOM 2768 C CA . PRO B 1 40 ? -18.092 10.199 57.882 1.00 24.55 39 PRO B CA 1
ATOM 2769 C C . PRO B 1 40 ? -17.955 11.053 59.136 1.00 20.32 39 PRO B C 1
ATOM 2770 O O . PRO B 1 40 ? -18.980 11.502 59.661 1.00 20.61 39 PRO B O 1
ATOM 2774 N N . VAL B 1 41 ? -16.736 11.315 59.629 1.00 21.84 40 VAL B N 1
ATOM 2775 C CA . VAL B 1 41 ? -16.597 12.157 60.820 1.00 18.31 40 VAL B CA 1
ATOM 2776 C C . VAL B 1 41 ? -17.115 13.565 60.547 1.00 18.75 40 VAL B C 1
ATOM 2777 O O . VAL B 1 41 ? -17.784 14.166 61.395 1.00 18.69 40 VAL B O 1
ATOM 2781 N N . HIS B 1 42 ? -16.826 14.108 59.359 1.00 18.26 41 HIS B N 1
ATOM 2782 C CA . HIS B 1 42 ? -17.397 15.401 58.981 1.00 17.81 41 HIS B CA 1
ATOM 2783 C C . HIS B 1 42 ? -18.916 15.355 58.989 1.00 17.94 41 HIS B C 1
ATOM 2784 O O . HIS B 1 42 ? -19.577 16.279 59.470 1.00 17.74 41 HIS B O 1
ATOM 2791 N N . HIS B 1 43 ? -19.493 14.300 58.409 1.00 20.12 42 HIS B N 1
ATOM 2792 C CA . HIS B 1 43 ? -20.941 14.250 58.280 1.00 19.35 42 HIS B CA 1
ATOM 2793 C C . HIS B 1 43 ? -21.621 14.076 59.634 1.00 19.17 42 HIS B C 1
ATOM 2794 O O . HIS B 1 43 ? -22.710 14.616 59.848 1.00 20.65 42 HIS B O 1
ATOM 2801 N N . ALA B 1 44 ? -21.000 13.338 60.561 1.00 18.31 43 ALA B N 1
ATOM 2802 C CA . ALA B 1 44 ? -21.546 13.281 61.914 1.00 17.82 43 ALA B CA 1
ATOM 2803 C C . ALA B 1 44 ? -21.454 14.646 62.597 1.00 17.28 43 ALA B C 1
ATOM 2804 O O . ALA B 1 44 ? -22.420 15.111 63.213 1.00 17.23 43 ALA B O 1
ATOM 2806 N N . ALA B 1 45 ? -20.296 15.305 62.494 1.00 16.43 44 ALA B N 1
ATOM 2807 C CA . ALA B 1 45 ? -20.093 16.572 63.190 1.00 15.69 44 ALA B CA 1
ATOM 2808 C C . ALA B 1 45 ? -20.993 17.677 62.641 1.00 16.98 44 ALA B C 1
ATOM 2809 O O . ALA B 1 45 ? -21.507 18.492 63.410 1.00 17.20 44 ALA B O 1
ATOM 2811 N N . ARG B 1 46 ? -21.176 17.741 61.320 1.00 16.28 45 ARG B N 1
ATOM 2812 C CA . ARG B 1 46 ? -22.041 18.776 60.745 1.00 19.59 45 ARG B CA 1
ATOM 2813 C C . ARG B 1 46 ? -23.517 18.528 61.034 1.00 22.70 45 ARG B C 1
ATOM 2814 O O . ARG B 1 46 ? -24.360 19.391 60.717 1.00 18.63 45 ARG B O 1
ATOM 2822 N N . SER B 1 47 ? -23.848 17.384 61.627 1.00 17.45 46 SER B N 1
ATOM 2823 C CA . SER B 1 47 ? -25.218 17.024 61.948 1.00 18.26 46 SER B CA 1
ATOM 2824 C C . SER B 1 47 ? -25.476 16.982 63.446 1.00 17.96 46 SER B C 1
ATOM 2825 O O . SER B 1 47 ? -26.604 16.672 63.862 1.00 19.58 46 SER B O 1
ATOM 2828 N N . GLY B 1 48 ? -24.464 17.275 64.260 1.00 17.04 47 GLY B N 1
ATOM 2829 C CA . GLY B 1 48 ? -24.634 17.287 65.696 1.00 19.62 47 GLY B CA 1
ATOM 2830 C C . GLY B 1 48 ? -24.736 15.919 66.320 1.00 21.67 47 GLY B C 1
ATOM 2831 O O . GLY B 1 48 ? -25.271 15.792 67.423 1.00 21.46 47 GLY B O 1
ATOM 2832 N N . LYS B 1 49 ? -24.230 14.885 65.651 1.00 17.36 48 LYS B N 1
ATOM 2833 C CA . LYS B 1 49 ? -24.385 13.512 66.133 1.00 17.81 48 LYS B CA 1
ATOM 2834 C C . LYS B 1 49 ? -23.149 13.129 66.937 1.00 17.71 48 LYS B C 1
ATOM 2835 O O . LYS B 1 49 ? -22.224 12.497 66.430 1.00 17.61 48 LYS B O 1
ATOM 2841 N N . LEU B 1 50 ? -23.157 13.472 68.227 1.00 18.06 49 LEU B N 1
ATOM 2842 C CA . LEU B 1 50 ? -21.946 13.334 69.045 1.00 16.79 49 LEU B CA 1
ATOM 2843 C C . LEU B 1 50 ? -21.605 11.872 69.317 1.00 17.17 49 LEU B C 1
ATOM 2844 O O . LEU B 1 50 ? -20.446 11.456 69.188 1.00 16.99 49 LEU B O 1
ATOM 2849 N N . HIS B 1 51 ? -22.598 11.086 69.745 1.00 17.83 50 HIS B N 1
ATOM 2850 C CA . HIS B 1 51 ? -22.382 9.664 69.998 1.00 18.76 50 HIS B CA 1
ATOM 2851 C C . HIS B 1 51 ? -21.753 8.998 68.784 1.00 18.68 50 HIS B C 1
ATOM 2852 O O . HIS B 1 51 ? -20.773 8.247 68.891 1.00 18.30 50 HIS B O 1
ATOM 2859 N N . CYS B 1 52 ? -22.288 9.315 67.612 1.00 18.28 51 CYS B N 1
ATOM 2860 C CA . CYS B 1 52 ? -21.784 8.784 66.356 1.00 18.48 51 CYS B CA 1
ATOM 2861 C C . CYS B 1 52 ? -20.368 9.271 66.066 1.00 19.99 51 CYS B C 1
ATOM 2862 O O . CYS B 1 52 ? -19.499 8.494 65.652 1.00 20.00 51 CYS B O 1
ATOM 2865 N N . LEU B 1 53 ? -20.131 10.570 66.247 1.00 17.33 52 LEU B N 1
ATOM 2866 C CA . LEU B 1 53 ? -18.812 11.136 65.982 1.00 16.95 52 LEU B CA 1
ATOM 2867 C C . LEU B 1 53 ? -17.740 10.468 66.840 1.00 19.26 52 LEU B C 1
ATOM 2868 O O . LEU B 1 53 ? -16.653 10.133 66.347 1.00 17.38 52 LEU B O 1
ATOM 2873 N N . ARG B 1 54 ? -18.028 10.283 68.132 1.00 17.12 53 ARG B N 1
ATOM 2874 C CA A ARG B 1 54 ? -17.070 9.625 69.016 0.54 17.47 53 ARG B CA 1
ATOM 2875 C CA B ARG B 1 54 ? -17.078 9.624 69.022 0.46 17.47 53 ARG B CA 1
ATOM 2876 C C . ARG B 1 54 ? -16.782 8.205 68.551 1.00 22.07 53 ARG B C 1
ATOM 2877 O O . ARG B 1 54 ? -15.630 7.754 68.580 1.00 20.78 53 ARG B O 1
ATOM 2892 N N . TYR B 1 55 ? -17.815 7.484 68.118 1.00 19.20 54 TYR B N 1
ATOM 2893 C CA . TYR B 1 55 ? -17.603 6.129 67.642 1.00 19.13 54 TYR B CA 1
ATOM 2894 C C . TYR B 1 55 ? -16.691 6.114 66.418 1.00 22.24 54 TYR B C 1
ATOM 2895 O O . TYR B 1 55 ? -15.793 5.271 66.312 1.00 21.91 54 TYR B O 1
ATOM 2904 N N . LEU B 1 56 ? -16.905 7.040 65.484 1.00 20.71 55 LEU B N 1
ATOM 2905 C CA . LEU B 1 56 ? -16.111 7.041 64.259 1.00 19.88 55 LEU B CA 1
ATOM 2906 C C . LEU B 1 56 ? -14.649 7.373 64.544 1.00 23.04 55 LEU B C 1
ATOM 2907 O O . LEU B 1 56 ? -13.743 6.803 63.921 1.00 20.50 55 LEU B O 1
ATOM 2912 N N . VAL B 1 57 ? -14.403 8.296 65.474 1.00 18.93 56 VAL B N 1
ATOM 2913 C CA . VAL B 1 57 ? -13.035 8.691 65.810 1.00 19.13 56 VAL B CA 1
ATOM 2914 C C . VAL B 1 57 ? -12.350 7.622 66.649 1.00 20.60 56 VAL B C 1
ATOM 2915 O O . VAL B 1 57 ? -11.225 7.201 66.352 1.00 25.18 56 VAL B O 1
ATOM 2919 N N . GLU B 1 58 ? -13.013 7.176 67.719 1.00 20.29 57 GLU B N 1
ATOM 2920 C CA . GLU B 1 58 ? -12.352 6.333 68.711 1.00 24.73 57 GLU B CA 1
ATOM 2921 C C . GLU B 1 58 ? -12.356 4.856 68.336 1.00 27.93 57 GLU B C 1
ATOM 2922 O O . GLU B 1 58 ? -11.408 4.140 68.672 1.00 29.10 57 GLU B O 1
ATOM 2928 N N . GLU B 1 59 ? -13.394 4.374 67.660 1.00 21.16 58 GLU B N 1
ATOM 2929 C CA . GLU B 1 59 ? -13.502 2.950 67.355 1.00 22.94 58 GLU B CA 1
ATOM 2930 C C . GLU B 1 59 ? -13.223 2.607 65.899 1.00 27.52 58 GLU B C 1
ATOM 2931 O O . GLU B 1 59 ? -12.633 1.557 65.623 1.00 29.23 58 GLU B O 1
ATOM 2937 N N . VAL B 1 60 ? -13.635 3.454 64.951 1.00 26.26 59 VAL B N 1
ATOM 2938 C CA . VAL B 1 60 ? -13.306 3.228 63.545 1.00 26.60 59 VAL B CA 1
ATOM 2939 C C . VAL B 1 60 ? -11.955 3.832 63.196 1.00 31.83 59 VAL B C 1
ATOM 2940 O O . VAL B 1 60 ? -11.380 3.488 62.149 1.00 29.59 59 VAL B O 1
ATOM 2944 N N . ALA B 1 61 ? -11.416 4.691 64.063 1.00 26.77 60 ALA B N 1
ATOM 2945 C CA . ALA B 1 61 ? -10.094 5.284 63.904 1.00 29.06 60 ALA B CA 1
ATOM 2946 C C . ALA B 1 61 ? -10.037 6.253 62.728 1.00 29.03 60 ALA B C 1
ATOM 2947 O O . ALA B 1 61 ? -8.991 6.415 62.100 1.00 30.55 60 ALA B O 1
ATOM 2949 N N . LEU B 1 62 ? -11.148 6.907 62.420 1.00 26.67 61 LEU B N 1
ATOM 2950 C CA . LEU B 1 62 ? -11.108 8.037 61.499 1.00 26.30 61 LEU B CA 1
ATOM 2951 C C . LEU B 1 62 ? -10.600 9.260 62.252 1.00 27.18 61 LEU B C 1
ATOM 2952 O O . LEU B 1 62 ? -11.225 9.665 63.240 1.00 28.39 61 LEU B O 1
ATOM 2957 N N . PRO B 1 63 ? -9.494 9.877 61.828 1.00 23.77 62 PRO B N 1
ATOM 2958 C CA . PRO B 1 63 ? -8.893 10.954 62.628 1.00 22.00 62 PRO B CA 1
ATOM 2959 C C . PRO B 1 63 ? -9.819 12.151 62.802 1.00 22.57 62 PRO B C 1
ATOM 2960 O O . PRO B 1 63 ? -10.463 12.614 61.856 1.00 25.13 62 PRO B O 1
ATOM 2964 N N . ALA B 1 64 ? -9.865 12.659 64.038 1.00 20.93 63 ALA B N 1
ATOM 2965 C CA . ALA B 1 64 ? -10.620 13.875 64.320 1.00 20.07 63 ALA B CA 1
ATOM 2966 C C . ALA B 1 64 ? -10.120 15.052 63.499 1.00 22.25 63 ALA B C 1
ATOM 2967 O O . ALA B 1 64 ? -10.888 15.977 63.209 1.00 22.48 63 ALA B O 1
ATOM 2969 N N . VAL B 1 65 ? -8.842 15.040 63.120 1.00 22.49 64 VAL B N 1
ATOM 2970 C CA . VAL B 1 65 ? -8.235 16.158 62.396 1.00 24.14 64 VAL B CA 1
ATOM 2971 C C . VAL B 1 65 ? -8.300 15.963 60.881 1.00 23.97 64 VAL B C 1
ATOM 2972 O O . VAL B 1 65 ? -7.623 16.674 60.128 1.00 24.63 64 VAL B O 1
ATOM 2976 N N . SER B 1 66 ? -9.122 15.020 60.421 1.00 23.69 65 SER B N 1
ATOM 2977 C CA . SER B 1 66 ? -9.255 14.758 58.990 1.00 24.22 65 SER B CA 1
ATOM 2978 C C . SER B 1 66 ? -9.650 16.023 58.237 1.00 23.76 65 SER B C 1
ATOM 2979 O O . SER B 1 66 ? -10.511 16.777 58.683 1.00 21.66 65 SER B O 1
ATOM 2982 N N . ARG B 1 67 ? -9.030 16.247 57.080 1.00 24.84 66 ARG B N 1
ATOM 2983 C CA . ARG B 1 67 ? -9.238 17.478 56.321 1.00 25.26 66 ARG B CA 1
ATOM 2984 C C . ARG B 1 67 ? -9.959 17.188 55.009 1.00 28.65 66 ARG B C 1
ATOM 2985 O O . ARG B 1 67 ? -9.573 16.278 54.270 1.00 30.69 66 ARG B O 1
ATOM 2993 N N . ALA B 1 68 ? -11.000 17.970 54.727 1.00 26.83 67 ALA B N 1
ATOM 2994 C CA . ALA B 1 68 ? -11.652 17.962 53.423 1.00 26.77 67 ALA B CA 1
ATOM 2995 C C . ALA B 1 68 ? -10.768 18.662 52.389 1.00 25.93 67 ALA B C 1
ATOM 2996 O O . ALA B 1 68 ? -9.672 19.146 52.691 1.00 25.82 67 ALA B O 1
ATOM 2998 N N . ARG B 1 69 ? -11.267 18.729 51.149 1.00 24.79 68 ARG B N 1
ATOM 2999 C CA . ARG B 1 69 ? -10.469 19.286 50.055 1.00 29.80 68 ARG B CA 1
ATOM 3000 C C . ARG B 1 69 ? -10.038 20.717 50.354 1.00 30.80 68 ARG B C 1
ATOM 3001 O O . ARG B 1 69 ? -8.910 21.116 50.028 1.00 27.09 68 ARG B O 1
ATOM 3005 N N . ASN B 1 70 ? -10.916 21.501 50.983 1.00 26.53 69 ASN B N 1
ATOM 3006 C CA . ASN B 1 70 ? -10.626 22.889 51.323 1.00 24.11 69 ASN B CA 1
ATOM 3007 C C . ASN B 1 70 ? -9.974 23.028 52.690 1.00 23.09 69 ASN B C 1
ATOM 3008 O O . ASN B 1 70 ? -9.845 24.150 53.190 1.00 22.18 69 ASN B O 1
ATOM 3013 N N . GLY B 1 71 ? -9.578 21.917 53.305 1.00 22.98 70 GLY B N 1
ATOM 3014 C CA . GLY B 1 71 ? -8.918 21.949 54.585 1.00 21.92 70 GLY B CA 1
ATOM 3015 C C . GLY B 1 71 ? -9.832 21.880 55.787 1.00 21.31 70 GLY B C 1
ATOM 3016 O O . GLY B 1 71 ? -9.334 21.850 56.919 1.00 19.91 70 GLY B O 1
ATOM 3017 N N . ALA B 1 72 ? -11.148 21.850 55.592 1.00 18.74 71 ALA B N 1
ATOM 3018 C CA . ALA B 1 72 ? -12.054 21.856 56.734 1.00 17.50 71 ALA B CA 1
ATOM 3019 C C . ALA B 1 72 ? -11.959 20.541 57.502 1.00 17.53 71 ALA B C 1
ATOM 3020 O O . ALA B 1 72 ? -12.016 19.458 56.908 1.00 18.41 71 ALA B O 1
ATOM 3022 N N . THR B 1 73 ? -11.842 20.640 58.824 1.00 16.70 72 THR B N 1
ATOM 3023 C CA . THR B 1 73 ? -11.909 19.480 59.709 1.00 16.66 72 THR B CA 1
ATOM 3024 C C . THR B 1 73 ? -13.328 19.309 60.228 1.00 15.99 72 THR B C 1
ATOM 3025 O O . THR B 1 73 ? -14.173 20.197 60.088 1.00 15.51 72 THR B O 1
ATOM 3029 N N . PRO B 1 74 ? -13.633 18.176 60.866 1.00 16.06 73 PRO B N 1
ATOM 3030 C CA . PRO B 1 74 ? -14.960 18.047 61.489 1.00 16.06 73 PRO B CA 1
ATOM 3031 C C . PRO B 1 74 ? -15.272 19.175 62.465 1.00 14.75 73 PRO B C 1
ATOM 3032 O O . PRO B 1 74 ? -16.447 19.542 62.628 1.00 14.49 73 PRO B O 1
ATOM 3036 N N . ALA B 1 75 ? -14.251 19.749 63.112 1.00 15.06 74 ALA B N 1
ATOM 3037 C CA . ALA B 1 75 ? -14.500 20.864 64.022 1.00 13.97 74 ALA B CA 1
ATOM 3038 C C . ALA B 1 75 ? -14.960 22.098 63.258 1.00 13.69 74 ALA B C 1
ATOM 3039 O O . ALA B 1 75 ? -15.859 22.814 63.712 1.00 13.36 74 ALA B O 1
ATOM 3041 N N . HIS B 1 76 ? -14.349 22.367 62.097 1.00 13.99 75 HIS B N 1
ATOM 3042 C CA . HIS B 1 76 ? -14.834 23.446 61.245 1.00 15.43 75 HIS B CA 1
ATOM 3043 C C . HIS B 1 76 ? -16.287 23.221 60.849 1.00 15.26 75 HIS B C 1
ATOM 3044 O O . HIS B 1 76 ? -17.096 24.157 60.881 1.00 13.78 75 HIS B O 1
ATOM 3051 N N . ASP B 1 77 ? -16.635 21.982 60.467 1.00 16.36 76 ASP B N 1
ATOM 3052 C CA . ASP B 1 77 ? -18.024 21.667 60.129 1.00 15.26 76 ASP B CA 1
ATOM 3053 C C . ASP B 1 77 ? -18.952 21.956 61.300 1.00 14.54 76 ASP B C 1
ATOM 3054 O O . ASP B 1 77 ? -20.025 22.549 61.129 1.00 16.05 76 ASP B O 1
ATOM 3059 N N . ALA B 1 78 ? -18.575 21.501 62.498 1.00 14.11 77 ALA B N 1
ATOM 3060 C CA . ALA B 1 78 ? -19.436 21.692 63.665 1.00 13.97 77 ALA B CA 1
ATOM 3061 C C . ALA B 1 78 ? -19.592 23.171 63.994 1.00 13.65 77 ALA B C 1
ATOM 3062 O O . ALA B 1 78 ? -20.682 23.623 64.364 1.00 14.35 77 ALA B O 1
ATOM 3064 N N . ALA B 1 79 ? -18.511 23.940 63.873 1.00 13.29 78 ALA B N 1
ATOM 3065 C CA . ALA B 1 79 ? -18.599 25.373 64.164 1.00 16.28 78 ALA B CA 1
ATOM 3066 C C . ALA B 1 79 ? -19.507 26.083 63.173 1.00 14.30 78 ALA B C 1
ATOM 3067 O O . ALA B 1 79 ? -20.320 26.932 63.558 1.00 17.31 78 ALA B O 1
ATOM 3069 N N . ALA B 1 80 ? -19.369 25.759 61.889 1.00 13.54 79 ALA B N 1
ATOM 3070 C CA . ALA B 1 80 ? -20.187 26.403 60.868 1.00 14.32 79 ALA B CA 1
ATOM 3071 C C . ALA B 1 80 ? -21.663 26.069 61.034 1.00 15.51 79 ALA B C 1
ATOM 3072 O O . ALA B 1 80 ? -22.528 26.907 60.743 1.00 16.52 79 ALA B O 1
ATOM 3074 N N . THR B 1 81 ? -21.977 24.850 61.476 1.00 14.77 80 THR B N 1
ATOM 3075 C CA . THR B 1 81 ? -23.372 24.456 61.644 1.00 15.52 80 THR B CA 1
ATOM 3076 C C . THR B 1 81 ? -23.902 24.742 63.048 1.00 16.48 80 THR B C 1
ATOM 3077 O O . THR B 1 81 ? -25.114 24.603 63.276 1.00 20.01 80 THR B O 1
ATOM 3081 N N . GLY B 1 82 ? -23.042 25.164 63.978 1.00 17.23 81 GLY B N 1
ATOM 3082 C CA . GLY B 1 82 ? -23.507 25.576 65.294 1.00 17.58 81 GLY B CA 1
ATOM 3083 C C . GLY B 1 82 ? -23.709 24.444 66.274 1.00 18.67 81 GLY B C 1
ATOM 3084 O O . GLY B 1 82 ? -24.358 24.632 67.307 1.00 17.79 81 GLY B O 1
ATOM 3085 N N . TYR B 1 83 ? -23.149 23.273 65.996 1.00 16.20 82 TYR B N 1
ATOM 3086 C CA . TYR B 1 83 ? -23.327 22.121 66.875 1.00 15.29 82 TYR B CA 1
ATOM 3087 C C . TYR B 1 83 ? -22.231 22.154 67.929 1.00 18.19 82 TYR B C 1
ATOM 3088 O O . TYR B 1 83 ? -21.159 21.559 67.778 1.00 17.85 82 TYR B O 1
ATOM 3097 N N . LEU B 1 84 ? -22.528 22.845 69.032 1.00 15.96 83 LEU B N 1
ATOM 3098 C CA . LEU B 1 84 ? -21.504 23.167 70.023 1.00 15.60 83 LEU B CA 1
ATOM 3099 C C . LEU B 1 84 ? -20.973 21.934 70.749 1.00 17.59 83 LEU B C 1
ATOM 3100 O O . LEU B 1 84 ? -19.773 21.859 71.029 1.00 17.81 83 LEU B O 1
ATOM 3105 N N . SER B 1 85 ? -21.833 20.964 71.092 1.00 19.04 84 SER B N 1
ATOM 3106 C CA A SER B 1 85 ? -21.351 19.802 71.840 0.47 19.36 84 SER B CA 1
ATOM 3107 C CA B SER B 1 85 ? -21.341 19.811 71.845 0.53 19.32 84 SER B CA 1
ATOM 3108 C C . SER B 1 85 ? -20.346 19.000 71.024 1.00 20.15 84 SER B C 1
ATOM 3109 O O . SER B 1 85 ? -19.347 18.503 71.563 1.00 19.21 84 SER B O 1
ATOM 3114 N N . CYS B 1 86 ? -20.597 18.847 69.719 1.00 18.76 85 CYS B N 1
ATOM 3115 C CA . CYS B 1 86 ? -19.621 18.161 68.877 1.00 16.00 85 CYS B CA 1
ATOM 3116 C C . CYS B 1 86 ? -18.322 18.948 68.809 1.00 14.44 85 CYS B C 1
ATOM 3117 O O . CYS B 1 86 ? -17.232 18.369 68.872 1.00 14.95 85 CYS B O 1
ATOM 3120 N N . LEU B 1 87 ? -18.421 20.273 68.676 1.00 14.58 86 LEU B N 1
ATOM 3121 C CA . LEU B 1 87 ? -17.222 21.104 68.630 1.00 14.70 86 LEU B CA 1
ATOM 3122 C C . LEU B 1 87 ? -16.446 21.004 69.934 1.00 14.23 86 LEU B C 1
ATOM 3123 O O . LEU B 1 87 ? -15.218 20.847 69.934 1.00 14.48 86 LEU B O 1
ATOM 3128 N N . GLN B 1 88 ? -17.152 21.093 71.065 1.00 14.64 87 GLN B N 1
ATOM 3129 C CA . GLN B 1 88 ? -16.491 20.980 72.358 1.00 16.00 87 GLN B CA 1
ATOM 3130 C C . GLN B 1 88 ? -15.759 19.652 72.483 1.00 19.55 87 GLN B C 1
ATOM 3131 O O . GLN B 1 88 ? -14.615 19.600 72.953 1.00 17.03 87 GLN B O 1
ATOM 3137 N N . TRP B 1 89 ? -16.411 18.556 72.090 1.00 16.53 88 TRP B N 1
ATOM 3138 C CA . TRP B 1 89 ? -15.748 17.262 72.219 1.00 18.52 88 TRP B CA 1
ATOM 3139 C C . TRP B 1 89 ? -14.500 17.200 71.341 1.00 17.16 88 TRP B C 1
ATOM 3140 O O . TRP B 1 89 ? -13.429 16.767 71.792 1.00 18.09 88 TRP B O 1
ATOM 3151 N N . LEU B 1 90 ? -14.606 17.661 70.093 1.00 15.20 89 LEU B N 1
ATOM 3152 C CA . LEU B 1 90 ? -13.460 17.603 69.185 1.00 15.28 89 LEU B CA 1
ATOM 3153 C C . LEU B 1 90 ? -12.276 18.386 69.737 1.00 15.58 89 LEU B C 1
ATOM 3154 O O . LEU B 1 90 ? -11.131 17.926 69.660 1.00 16.63 89 LEU B O 1
ATOM 3159 N N . LEU B 1 91 ? -12.540 19.548 70.333 1.00 15.36 90 LEU B N 1
ATOM 3160 C CA . LEU B 1 91 ? -11.491 20.424 70.846 1.00 18.30 90 LEU B CA 1
ATOM 3161 C C . LEU B 1 91 ? -10.936 19.990 72.192 1.00 24.36 90 LEU B C 1
ATOM 3162 O O . LEU B 1 91 ? -9.881 20.488 72.597 1.00 25.70 90 LEU B O 1
ATOM 3167 N N . THR B 1 92 ? -11.615 19.088 72.898 1.00 20.69 91 THR B N 1
ATOM 3168 C CA A THR B 1 92 ? -11.193 18.688 74.224 0.62 24.04 91 THR B CA 1
ATOM 3169 C CA B THR B 1 92 ? -11.188 18.688 74.226 0.38 24.05 91 THR B CA 1
ATOM 3170 C C . THR B 1 92 ? -10.723 17.247 74.134 1.00 25.63 91 THR B C 1
ATOM 3171 O O . THR B 1 92 ? -9.522 17.002 73.912 1.00 27.71 91 THR B O 1
ATOM 3178 N N . GLN B 1 93 ? -11.611 16.260 74.265 1.00 24.54 92 GLN B N 1
ATOM 3179 C CA . GLN B 1 93 ? -11.202 14.860 74.212 1.00 25.04 92 GLN B CA 1
ATOM 3180 C C . GLN B 1 93 ? -10.786 14.407 72.818 1.00 25.65 92 GLN B C 1
ATOM 3181 O O . GLN B 1 93 ? -10.037 13.434 72.698 1.00 25.19 92 GLN B O 1
ATOM 3187 N N . GLY B 1 94 ? -11.246 15.073 71.762 1.00 26.14 93 GLY B N 1
ATOM 3188 C CA . GLY B 1 94 ? -10.839 14.663 70.429 1.00 17.60 93 GLY B CA 1
ATOM 3189 C C . GLY B 1 94 ? -9.454 15.106 70.011 1.00 23.05 93 GLY B C 1
ATOM 3190 O O . GLY B 1 94 ? -8.968 14.665 68.969 1.00 28.07 93 GLY B O 1
ATOM 3191 N N . GLY B 1 95 ? -8.816 15.976 70.786 1.00 26.32 94 GLY B N 1
ATOM 3192 C CA . GLY B 1 95 ? -7.471 16.413 70.486 1.00 29.10 94 GLY B CA 1
ATOM 3193 C C . GLY B 1 95 ? -7.330 17.459 69.402 1.00 32.14 94 GLY B C 1
ATOM 3194 O O . GLY B 1 95 ? -6.196 17.783 69.035 1.00 36.56 94 GLY B O 1
ATOM 3195 N N . CYS B 1 96 ? -8.428 18.006 68.877 1.00 24.06 95 CYS B N 1
ATOM 3196 C CA . CYS B 1 96 ? -8.292 19.051 67.870 1.00 20.37 95 CYS B CA 1
ATOM 3197 C C . CYS B 1 96 ? -7.865 20.357 68.522 1.00 22.84 95 CYS B C 1
ATOM 3198 O O . CYS B 1 96 ? -8.068 20.582 69.718 1.00 22.37 95 CYS B O 1
ATOM 3201 N N . ARG B 1 97 ? -7.275 21.229 67.712 1.00 18.17 96 ARG B N 1
ATOM 3202 C CA . ARG B 1 97 ? -6.733 22.495 68.194 1.00 18.01 96 ARG B CA 1
ATOM 3203 C C . ARG B 1 97 ? -7.648 23.651 67.811 1.00 17.95 96 ARG B C 1
ATOM 3204 O O . ARG B 1 97 ? -8.061 23.767 66.653 1.00 16.49 96 ARG B O 1
ATOM 3212 N N . VAL B 1 98 ? -7.938 24.524 68.780 1.00 16.14 97 VAL B N 1
ATOM 3213 C CA . VAL B 1 98 ? -8.873 25.620 68.524 1.00 15.28 97 VAL B CA 1
ATOM 3214 C C . VAL B 1 98 ? -8.369 26.552 67.421 1.00 15.69 97 VAL B C 1
ATOM 3215 O O . VAL B 1 98 ? -9.173 27.201 66.738 1.00 14.75 97 VAL B O 1
ATOM 3219 N N . GLN B 1 99 ? -7.055 26.627 67.200 1.00 15.97 98 GLN B N 1
ATOM 3220 C CA . GLN B 1 99 ? -6.538 27.538 66.180 1.00 16.02 98 GLN B CA 1
ATOM 3221 C C . GLN B 1 99 ? -6.319 26.873 64.822 1.00 18.65 98 GLN B C 1
ATOM 3222 O O . GLN B 1 99 ? -5.740 27.504 63.923 1.00 16.79 98 GLN B O 1
ATOM 3228 N N . GLU B 1 100 ? -6.764 25.629 64.643 1.00 18.67 99 GLU B N 1
ATOM 3229 C CA . GLU B 1 100 ? -6.549 24.946 63.371 1.00 17.00 99 GLU B CA 1
ATOM 3230 C C . GLU B 1 100 ? -7.204 25.714 62.225 1.00 18.94 99 GLU B C 1
ATOM 3231 O O . GLU B 1 100 ? -8.371 26.117 62.313 1.00 15.91 99 GLU B O 1
ATOM 3237 N N . LYS B 1 101 ? -6.452 25.911 61.150 1.00 19.74 100 LYS B N 1
ATOM 3238 C CA . LYS B 1 101 ? -6.921 26.665 59.994 1.00 17.08 100 LYS B CA 1
ATOM 3239 C C . LYS B 1 101 ? -7.285 25.715 58.863 1.00 21.02 100 LYS B C 1
ATOM 3240 O O . LYS B 1 101 ? -6.605 24.709 58.651 1.00 19.90 100 LYS B O 1
ATOM 3246 N N . ASP B 1 102 ? -8.369 26.020 58.147 1.00 18.82 101 ASP B N 1
ATOM 3247 C CA . ASP B 1 102 ? -8.568 25.371 56.857 1.00 17.74 101 ASP B CA 1
ATOM 3248 C C . ASP B 1 102 ? -7.536 25.922 55.872 1.00 18.89 101 ASP B C 1
ATOM 3249 O O . ASP B 1 102 ? -6.659 26.712 56.232 1.00 19.78 101 ASP B O 1
ATOM 3254 N N . ASN B 1 103 ? -7.620 25.499 54.609 1.00 21.00 102 ASN B N 1
ATOM 3255 C CA . ASN B 1 103 ? -6.572 25.870 53.660 1.00 21.91 102 ASN B CA 1
ATOM 3256 C C . ASN B 1 103 ? -6.504 27.372 53.419 1.00 23.56 102 ASN B C 1
ATOM 3257 O O . ASN B 1 103 ? -5.449 27.874 53.012 1.00 27.38 102 ASN B O 1
ATOM 3262 N N . SER B 1 104 ? -7.589 28.099 53.666 1.00 20.90 103 SER B N 1
ATOM 3263 C CA . SER B 1 104 ? -7.640 29.538 53.437 1.00 23.84 103 SER B CA 1
ATOM 3264 C C . SER B 1 104 ? -7.468 30.359 54.705 1.00 18.31 103 SER B C 1
ATOM 3265 O O . SER B 1 104 ? -7.546 31.593 54.640 1.00 19.26 103 SER B O 1
ATOM 3268 N N . GLY B 1 105 ? -7.256 29.717 55.849 1.00 17.82 104 GLY B N 1
ATOM 3269 C CA . GLY B 1 105 ? -6.957 30.425 57.073 1.00 17.07 104 GLY B CA 1
ATOM 3270 C C . GLY B 1 105 ? -8.108 30.578 58.039 1.00 15.79 104 GLY B C 1
ATOM 3271 O O . GLY B 1 105 ? -7.944 31.253 59.067 1.00 15.30 104 GLY B O 1
ATOM 3272 N N . ALA B 1 106 ? -9.273 30.000 57.750 1.00 15.44 105 ALA B N 1
ATOM 3273 C CA . ALA B 1 106 ? -10.416 30.164 58.639 1.00 14.46 105 ALA B CA 1
ATOM 3274 C C . ALA B 1 106 ? -10.300 29.219 59.828 1.00 14.67 105 ALA B C 1
ATOM 3275 O O . ALA B 1 106 ? -9.967 28.044 59.668 1.00 14.70 105 ALA B O 1
ATOM 3277 N N . THR B 1 107 ? -10.571 29.745 61.021 1.00 13.64 106 THR B N 1
ATOM 3278 C CA . THR B 1 107 ? -10.623 28.957 62.247 1.00 14.86 106 THR B CA 1
ATOM 3279 C C . THR B 1 107 ? -12.077 28.712 62.639 1.00 13.35 106 THR B C 1
ATOM 3280 O O . THR B 1 107 ? -13.002 29.310 62.083 1.00 12.74 106 THR B O 1
ATOM 3284 N N . VAL B 1 108 ? -12.284 27.851 63.639 1.00 12.94 107 VAL B N 1
ATOM 3285 C CA . VAL B 1 108 ? -13.657 27.623 64.088 1.00 12.84 107 VAL B CA 1
ATOM 3286 C C . VAL B 1 108 ? -14.309 28.916 64.572 1.00 12.38 107 VAL B C 1
ATOM 3287 O O . VAL B 1 108 ? -15.526 29.084 64.430 1.00 12.29 107 VAL B O 1
ATOM 3291 N N . LEU B 1 109 ? -13.524 29.866 65.096 1.00 13.21 108 LEU B N 1
ATOM 3292 C CA . LEU B 1 109 ? -14.121 31.119 65.551 1.00 12.78 108 LEU B CA 1
ATOM 3293 C C . LEU B 1 109 ? -14.600 31.962 64.373 1.00 12.35 108 LEU B C 1
ATOM 3294 O O . LEU B 1 109 ? -15.666 32.597 64.442 1.00 13.66 108 LEU B O 1
ATOM 3299 N N . HIS B 1 110 ? -13.818 31.990 63.282 1.00 12.19 109 HIS B N 1
ATOM 3300 C CA . HIS B 1 110 ? -14.276 32.640 62.059 1.00 12.21 109 HIS B CA 1
ATOM 3301 C C . HIS B 1 110 ? -15.599 32.050 61.602 1.00 14.10 109 HIS B C 1
ATOM 3302 O O . HIS B 1 110 ? -16.528 32.782 61.250 1.00 12.87 109 HIS B O 1
ATOM 3309 N N . LEU B 1 111 ? -15.703 30.724 61.626 1.00 12.60 110 LEU B N 1
ATOM 3310 C CA . LEU B 1 111 ? -16.880 30.071 61.057 1.00 14.32 110 LEU B CA 1
ATOM 3311 C C . LEU B 1 111 ? -18.103 30.233 61.951 1.00 14.75 110 LEU B C 1
ATOM 3312 O O . LEU B 1 111 ? -19.228 30.356 61.452 1.00 13.05 110 LEU B O 1
ATOM 3317 N N . ALA B 1 112 ? -17.908 30.227 63.270 1.00 15.79 111 ALA B N 1
ATOM 3318 C CA . ALA B 1 112 ? -19.031 30.467 64.169 1.00 12.70 111 ALA B CA 1
ATOM 3319 C C . ALA B 1 112 ? -19.604 31.861 63.942 1.00 12.86 111 ALA B C 1
ATOM 3320 O O . ALA B 1 112 ? -20.818 32.048 63.941 1.00 13.81 111 ALA B O 1
ATOM 3322 N N . ALA B 1 113 ? -18.737 32.844 63.711 1.00 12.59 112 ALA B N 1
ATOM 3323 C CA . ALA B 1 113 ? -19.214 34.192 63.409 1.00 14.13 112 ALA B CA 1
ATOM 3324 C C . ALA B 1 113 ? -19.844 34.265 62.026 1.00 13.94 112 ALA B C 1
ATOM 3325 O O . ALA B 1 113 ? -20.868 34.938 61.834 1.00 14.36 112 ALA B O 1
ATOM 3327 N N . ARG B 1 114 ? -19.222 33.599 61.047 1.00 13.30 113 ARG B N 1
ATOM 3328 C CA . ARG B 1 114 ? -19.719 33.629 59.675 1.00 15.44 113 ARG B CA 1
ATOM 3329 C C . ARG B 1 114 ? -21.170 33.181 59.595 1.00 15.49 113 ARG B C 1
ATOM 3330 O O . ARG B 1 114 ? -21.961 33.725 58.813 1.00 14.87 113 ARG B O 1
ATOM 3338 N N . PHE B 1 115 ? -21.536 32.169 60.381 1.00 15.35 114 PHE B N 1
ATOM 3339 C CA . PHE B 1 115 ? -22.866 31.591 60.284 1.00 14.95 114 PHE B CA 1
ATOM 3340 C C . PHE B 1 115 ? -23.763 31.997 61.443 1.00 15.89 114 PHE B C 1
ATOM 3341 O O . PHE B 1 115 ? -24.844 31.427 61.616 1.00 19.23 114 PHE B O 1
ATOM 3349 N N . GLY B 1 116 ? -23.365 33.005 62.200 1.00 14.89 115 GLY B N 1
ATOM 3350 C CA . GLY B 1 116 ? -24.261 33.630 63.152 1.00 19.10 115 GLY B CA 1
ATOM 3351 C C . GLY B 1 116 ? -24.620 32.753 64.332 1.00 19.79 115 GLY B C 1
ATOM 3352 O O . GLY B 1 116 ? -25.800 32.620 64.674 1.00 19.75 115 GLY B O 1
ATOM 3353 N N . HIS B 1 117 ? -23.613 32.147 64.960 1.00 16.17 116 HIS B N 1
ATOM 3354 C CA . HIS B 1 117 ? -23.819 31.259 66.105 1.00 17.03 116 HIS B CA 1
ATOM 3355 C C . HIS B 1 117 ? -23.212 31.849 67.379 1.00 15.15 116 HIS B C 1
ATOM 3356 O O . HIS B 1 117 ? -22.121 31.427 67.802 1.00 14.59 116 HIS B O 1
ATOM 3363 N N . PRO B 1 118 ? -23.870 32.827 68.020 1.00 15.90 117 PRO B N 1
ATOM 3364 C CA . PRO B 1 118 ? -23.212 33.521 69.142 1.00 16.00 117 PRO B CA 1
ATOM 3365 C C . PRO B 1 118 ? -22.963 32.634 70.351 1.00 16.30 117 PRO B C 1
ATOM 3366 O O . PRO B 1 118 ? -22.019 32.901 71.102 1.00 16.82 117 PRO B O 1
ATOM 3370 N N . ASP B 1 119 ? -23.770 31.591 70.574 1.00 16.79 118 ASP B N 1
ATOM 3371 C CA . ASP B 1 119 ? -23.462 30.677 71.673 1.00 20.92 118 ASP B CA 1
ATOM 3372 C C . ASP B 1 119 ? -22.130 29.976 71.437 1.00 18.56 118 ASP B C 1
ATOM 3373 O O . ASP B 1 119 ? -21.368 29.721 72.383 1.00 16.98 118 ASP B O 1
ATOM 3378 N N . VAL B 1 120 ? -21.833 29.658 70.180 1.00 17.56 119 VAL B N 1
ATOM 3379 C CA . VAL B 1 120 ? -20.563 29.025 69.863 1.00 14.47 119 VAL B CA 1
ATOM 3380 C C . VAL B 1 120 ? -19.436 30.046 69.965 1.00 16.33 119 VAL B C 1
ATOM 3381 O O . VAL B 1 120 ? -18.363 29.753 70.505 1.00 15.28 119 VAL B O 1
ATOM 3385 N N . VAL B 1 121 ? -19.664 31.258 69.452 1.00 14.09 120 VAL B N 1
ATOM 3386 C CA . VAL B 1 121 ? -18.667 32.323 69.592 1.00 13.94 120 VAL B CA 1
ATOM 3387 C C . VAL B 1 121 ? -18.335 32.534 71.062 1.00 14.65 120 VAL B C 1
ATOM 3388 O O . VAL B 1 121 ? -17.162 32.588 71.449 1.00 15.16 120 VAL B O 1
ATOM 3392 N N . LYS B 1 122 ? -19.364 32.634 71.906 1.00 15.50 121 LYS B N 1
ATOM 3393 C CA . LYS B 1 122 ? -19.122 32.911 73.320 1.00 16.48 121 LYS B CA 1
ATOM 3394 C C . LYS B 1 122 ? -18.293 31.809 73.966 1.00 19.50 121 LYS B C 1
ATOM 3395 O O . LYS B 1 122 ? -17.320 32.087 74.683 1.00 17.04 121 LYS B O 1
ATOM 3401 N N . TRP B 1 123 ? -18.666 30.548 73.726 1.00 16.32 122 TRP B N 1
ATOM 3402 C CA . TRP B 1 123 ? -17.919 29.451 74.336 1.00 16.52 122 TRP B CA 1
ATOM 3403 C C . TRP B 1 123 ? -16.482 29.430 73.843 1.00 16.08 122 TRP B C 1
ATOM 3404 O O . TRP B 1 123 ? -15.550 29.255 74.636 1.00 16.53 122 TRP B O 1
ATOM 3415 N N . LEU B 1 124 ? -16.277 29.633 72.541 1.00 15.01 123 LEU B N 1
ATOM 3416 C CA . LEU B 1 124 ? -14.919 29.613 72.009 1.00 14.67 123 LEU B CA 1
ATOM 3417 C C . LEU B 1 124 ? -14.058 30.700 72.638 1.00 16.28 123 LEU B C 1
ATOM 3418 O O . LEU B 1 124 ? -12.887 30.462 72.966 1.00 16.81 123 LEU B O 1
ATOM 3423 N N . LEU B 1 125 ? -14.616 31.905 72.806 1.00 15.47 124 LEU B N 1
ATOM 3424 C CA . LEU B 1 125 ? -13.827 32.997 73.372 1.00 16.65 124 LEU B CA 1
ATOM 3425 C C . LEU B 1 125 ? -13.523 32.778 74.849 1.00 20.34 124 LEU B C 1
ATOM 3426 O O . LEU B 1 125 ? -12.397 33.032 75.299 1.00 24.86 124 LEU B O 1
ATOM 3431 N N . TYR B 1 126 ? -14.514 32.344 75.635 1.00 19.24 125 TYR B N 1
ATOM 3432 C CA . TYR B 1 126 ? -14.365 32.405 77.084 1.00 19.68 125 TYR B CA 1
ATOM 3433 C C . TYR B 1 126 ? -14.135 31.059 77.758 1.00 23.41 125 TYR B C 1
ATOM 3434 O O . TYR B 1 126 ? -13.748 31.040 78.933 1.00 26.16 125 TYR B O 1
ATOM 3443 N N . GLN B 1 127 ? -14.327 29.950 77.054 1.00 23.72 126 GLN B N 1
ATOM 3444 C CA . GLN B 1 127 ? -13.980 28.620 77.547 1.00 20.13 126 GLN B CA 1
ATOM 3445 C C . GLN B 1 127 ? -12.989 27.890 76.653 1.00 24.19 126 GLN B C 1
ATOM 3446 O O . GLN B 1 127 ? -12.187 27.096 77.157 1.00 24.83 126 GLN B O 1
ATOM 3452 N N . GLY B 1 128 ? -13.033 28.125 75.340 1.00 20.95 127 GLY B N 1
ATOM 3453 C CA . GLY B 1 128 ? -12.211 27.389 74.401 1.00 19.97 127 GLY B CA 1
ATOM 3454 C C . GLY B 1 128 ? -10.857 27.990 74.084 1.00 20.10 127 GLY B C 1
ATOM 3455 O O . GLY B 1 128 ? -10.058 27.354 73.388 1.00 20.00 127 GLY B O 1
ATOM 3456 N N . GLY B 1 129 ? -10.583 29.199 74.559 1.00 18.40 128 GLY B N 1
ATOM 3457 C CA . GLY B 1 129 ? -9.285 29.820 74.337 1.00 21.86 128 GLY B CA 1
ATOM 3458 C C . GLY B 1 129 ? -9.034 30.310 72.926 1.00 22.98 128 GLY B C 1
ATOM 3459 O O . GLY B 1 129 ? -7.870 30.489 72.546 1.00 20.68 128 GLY B O 1
ATOM 3460 N N . ALA B 1 130 ? -10.096 30.553 72.148 1.00 17.75 129 ALA B N 1
ATOM 3461 C CA . ALA B 1 130 ? -9.953 30.979 70.756 1.00 15.18 129 ALA B CA 1
ATOM 3462 C C . ALA B 1 130 ? -9.411 32.404 70.663 1.00 17.77 129 ALA B C 1
ATOM 3463 O O . ALA B 1 130 ? -9.738 33.269 71.479 1.00 18.39 129 ALA B O 1
ATOM 3465 N N . ASN B 1 131 ? -8.574 32.645 69.657 1.00 15.29 130 ASN B N 1
ATOM 3466 C CA . ASN B 1 131 ? -7.941 33.943 69.458 1.00 15.89 130 ASN B CA 1
ATOM 3467 C C . ASN B 1 131 ? -8.745 34.764 68.453 1.00 15.50 130 ASN B C 1
ATOM 3468 O O . ASN B 1 131 ? -8.885 34.383 67.284 1.00 14.18 130 ASN B O 1
ATOM 3473 N N . SER B 1 132 ? -9.246 35.906 68.909 1.00 14.72 131 SER B N 1
ATOM 3474 C CA . SER B 1 132 ? -10.086 36.768 68.094 1.00 14.07 131 SER B CA 1
ATOM 3475 C C . SER B 1 132 ? -9.286 37.718 67.206 1.00 14.12 131 SER B C 1
ATOM 3476 O O . SER B 1 132 ? -9.898 38.465 66.437 1.00 15.61 131 SER B O 1
ATOM 3479 N N . ALA B 1 133 ? -7.951 37.692 67.272 1.00 14.78 132 ALA B N 1
ATOM 3480 C CA . ALA B 1 133 ? -7.125 38.627 66.515 1.00 15.05 132 ALA B CA 1
ATOM 3481 C C . ALA B 1 133 ? -6.368 37.970 65.360 1.00 20.63 132 ALA B C 1
ATOM 3482 O O . ALA B 1 133 ? -5.545 38.628 64.722 1.00 28.57 132 ALA B O 1
ATOM 3484 N N . ILE B 1 134 ? -6.645 36.716 65.041 1.00 16.86 133 ILE B N 1
ATOM 3485 C CA . ILE B 1 134 ? -5.928 36.019 63.972 1.00 19.68 133 ILE B CA 1
ATOM 3486 C C . ILE B 1 134 ? -6.700 36.196 62.671 1.00 16.73 133 ILE B C 1
ATOM 3487 O O . ILE B 1 134 ? -7.911 35.976 62.633 1.00 17.04 133 ILE B O 1
ATOM 3492 N N . THR B 1 135 ? -6.014 36.605 61.600 1.00 17.18 134 THR B N 1
ATOM 3493 C CA . THR B 1 135 ? -6.711 36.766 60.326 1.00 16.06 134 THR B CA 1
ATOM 3494 C C . THR B 1 135 ? -6.630 35.498 59.477 1.00 18.03 134 THR B C 1
ATOM 3495 O O . THR B 1 135 ? -5.758 34.646 59.660 1.00 18.30 134 THR B O 1
ATOM 3499 N N . THR B 1 136 ? -7.567 35.384 58.533 1.00 16.19 135 THR B N 1
ATOM 3500 C CA . THR B 1 136 ? -7.447 34.396 57.467 1.00 15.71 135 THR B CA 1
ATOM 3501 C C . THR B 1 136 ? -6.446 34.876 56.416 1.00 18.02 135 THR B C 1
ATOM 3502 O O . THR B 1 136 ? -5.856 35.957 56.524 1.00 17.80 135 THR B O 1
ATOM 3506 N N . ASP B 1 137 ? -6.277 34.070 55.358 1.00 18.31 136 ASP B N 1
ATOM 3507 C CA . ASP B 1 137 ? -5.382 34.441 54.261 1.00 19.57 136 ASP B CA 1
ATOM 3508 C C . ASP B 1 137 ? -5.837 35.698 53.534 1.00 21.76 136 ASP B C 1
ATOM 3509 O O . ASP B 1 137 ? -5.019 36.345 52.879 1.00 25.35 136 ASP B O 1
ATOM 3514 N N . THR B 1 138 ? -7.120 36.050 53.619 1.00 19.29 137 THR B N 1
ATOM 3515 C CA . THR B 1 138 ? -7.649 37.262 53.004 1.00 21.29 137 THR B CA 1
ATOM 3516 C C . THR B 1 138 ? -7.613 38.460 53.950 1.00 17.05 137 THR B C 1
ATOM 3517 O O . THR B 1 138 ? -8.004 39.566 53.551 1.00 17.00 137 THR B O 1
ATOM 3521 N N . GLY B 1 139 ? -7.122 38.276 55.173 1.00 16.58 138 GLY B N 1
ATOM 3522 C CA . GLY B 1 139 ? -7.091 39.344 56.135 1.00 15.96 138 GLY B CA 1
ATOM 3523 C C . GLY B 1 139 ? -8.345 39.473 56.964 1.00 14.90 138 GLY B C 1
ATOM 3524 O O . GLY B 1 139 ? -8.500 40.478 57.666 1.00 14.52 138 GLY B O 1
ATOM 3525 N N . ALA B 1 140 ? -9.243 38.487 56.918 1.00 14.57 139 ALA B N 1
ATOM 3526 C CA . ALA B 1 140 ? -10.501 38.583 57.653 1.00 13.80 139 ALA B CA 1
ATOM 3527 C C . ALA B 1 140 ? -10.329 38.146 59.102 1.00 13.38 139 ALA B C 1
ATOM 3528 O O . ALA B 1 140 ? -9.768 37.082 59.380 1.00 13.85 139 ALA B O 1
ATOM 3530 N N . LEU B 1 141 ? -10.816 38.970 60.020 1.00 13.01 140 LEU B N 1
ATOM 3531 C CA . LEU B 1 141 ? -11.002 38.630 61.420 1.00 12.75 140 LEU B CA 1
ATOM 3532 C C . LEU B 1 141 ? -12.376 38.032 61.625 1.00 13.76 140 LEU B C 1
ATOM 3533 O O . LEU B 1 141 ? -13.272 38.224 60.799 1.00 12.54 140 LEU B O 1
ATOM 3538 N N . PRO B 1 142 ? -12.596 37.330 62.740 1.00 13.53 141 PRO B N 1
ATOM 3539 C CA . PRO B 1 142 ? -13.976 36.921 63.057 1.00 13.34 141 PRO B CA 1
ATOM 3540 C C . PRO B 1 142 ? -14.946 38.094 63.041 1.00 12.64 141 PRO B C 1
ATOM 3541 O O . PRO B 1 142 ? -16.084 37.937 62.574 1.00 12.64 141 PRO B O 1
ATOM 3545 N N . ILE B 1 143 ? -14.511 39.289 63.464 1.00 12.38 142 ILE B N 1
ATOM 3546 C CA . ILE B 1 143 ? -15.457 40.406 63.499 1.00 11.87 142 ILE B CA 1
ATOM 3547 C C . ILE B 1 143 ? -15.892 40.807 62.089 1.00 11.50 142 ILE B C 1
ATOM 3548 O O . ILE B 1 143 ? -17.035 41.249 61.895 1.00 11.91 142 ILE B O 1
ATOM 3553 N N . HIS B 1 144 ? -15.030 40.627 61.071 1.00 12.81 143 HIS B N 1
ATOM 3554 C CA . HIS B 1 144 ? -15.479 40.874 59.701 1.00 11.53 143 HIS B CA 1
ATOM 3555 C C . HIS B 1 144 ? -16.625 39.948 59.330 1.00 11.64 143 HIS B C 1
ATOM 3556 O O . HIS B 1 144 ? -17.601 40.372 58.694 1.00 11.49 143 HIS B O 1
ATOM 3563 N N . TYR B 1 145 ? -16.511 38.668 59.705 1.00 13.94 144 TYR B N 1
ATOM 3564 C CA . TYR B 1 145 ? -17.551 37.701 59.373 1.00 12.43 144 TYR B CA 1
ATOM 3565 C C . TYR B 1 145 ? -18.841 37.996 60.119 1.00 12.27 144 TYR B C 1
ATOM 3566 O O . TYR B 1 145 ? -19.938 37.874 59.548 1.00 13.89 144 TYR B O 1
ATOM 3575 N N . ALA B 1 146 ? -18.734 38.391 61.392 1.00 12.10 145 ALA B N 1
ATOM 3576 C CA . ALA B 1 146 ? -19.936 38.718 62.159 1.00 12.13 145 ALA B CA 1
ATOM 3577 C C . ALA B 1 146 ? -20.650 39.914 61.559 1.00 11.72 145 ALA B C 1
ATOM 3578 O O . ALA B 1 146 ? -21.885 39.927 61.457 1.00 11.96 145 ALA B O 1
ATOM 3580 N N . ALA B 1 147 ? -19.882 40.926 61.136 1.00 11.27 146 ALA B N 1
ATOM 3581 C CA . ALA B 1 147 ? -20.476 42.107 60.513 1.00 14.08 146 ALA B CA 1
ATOM 3582 C C . ALA B 1 147 ? -21.120 41.775 59.173 1.00 14.32 146 ALA B C 1
ATOM 3583 O O . ALA B 1 147 ? -22.228 42.251 58.880 1.00 12.55 146 ALA B O 1
ATOM 3585 N N . ALA B 1 148 ? -20.452 40.957 58.349 1.00 11.65 147 ALA B N 1
ATOM 3586 C CA . ALA B 1 148 ? -21.026 40.583 57.056 1.00 11.86 147 ALA B CA 1
ATOM 3587 C C . ALA B 1 148 ? -22.292 39.748 57.223 1.00 14.51 147 ALA B C 1
ATOM 3588 O O . ALA B 1 148 ? -23.215 39.829 56.393 1.00 14.44 147 ALA B O 1
ATOM 3590 N N . LYS B 1 149 ? -22.357 38.946 58.288 1.00 12.58 148 LYS B N 1
ATOM 3591 C CA . LYS B 1 149 ? -23.552 38.158 58.586 1.00 13.72 148 LYS B CA 1
ATOM 3592 C C . LYS B 1 149 ? -24.673 39.009 59.172 1.00 14.04 148 LYS B C 1
ATOM 3593 O O . LYS B 1 149 ? -25.845 38.621 59.085 1.00 15.79 148 LYS B O 1
ATOM 3599 N N . GLY B 1 150 ? -24.336 40.153 59.765 1.00 14.90 149 GLY B N 1
ATOM 3600 C CA . GLY B 1 150 ? -25.329 40.964 60.448 1.00 13.88 149 GLY B CA 1
ATOM 3601 C C . GLY B 1 150 ? -25.718 40.418 61.804 1.00 17.55 149 GLY B C 1
ATOM 3602 O O . GLY B 1 150 ? -26.814 40.695 62.286 1.00 16.53 149 GLY B O 1
ATOM 3603 N N . ASP B 1 151 ? -24.838 39.646 62.440 1.00 13.42 150 ASP B N 1
ATOM 3604 C CA A ASP B 1 151 ? -25.118 38.998 63.723 0.58 14.84 150 ASP B CA 1
ATOM 3605 C CA B ASP B 1 151 ? -25.161 39.024 63.726 0.42 14.86 150 ASP B CA 1
ATOM 3606 C C . ASP B 1 151 ? -24.698 39.949 64.839 1.00 16.84 150 ASP B C 1
ATOM 3607 O O . ASP B 1 151 ? -23.532 39.958 65.242 1.00 14.75 150 ASP B O 1
ATOM 3616 N N . LEU B 1 152 ? -25.634 40.752 65.354 1.00 13.79 151 LEU B N 1
ATOM 3617 C CA . LEU B 1 152 ? -25.243 41.675 66.418 1.00 15.30 151 LEU B CA 1
ATOM 3618 C C . LEU B 1 152 ? -24.751 40.958 67.674 1.00 17.20 151 LEU B C 1
ATOM 3619 O O . LEU B 1 152 ? -23.726 41.392 68.231 1.00 13.94 151 LEU B O 1
ATOM 3624 N N . PRO B 1 153 ? -25.395 39.894 68.170 1.00 15.14 152 PRO B N 1
ATOM 3625 C CA . PRO B 1 153 ? -24.850 39.232 69.368 1.00 16.76 152 PRO B CA 1
ATOM 3626 C C . PRO B 1 153 ? -23.409 38.758 69.207 1.00 18.03 152 PRO B C 1
ATOM 3627 O O . PRO B 1 153 ? -22.616 38.919 70.144 1.00 15.47 152 PRO B O 1
ATOM 3631 N N . SER B 1 154 ? -23.043 38.177 68.054 1.00 15.50 153 SER B N 1
ATOM 3632 C CA . SER B 1 154 ? -21.658 37.728 67.878 1.00 14.90 153 SER B CA 1
ATOM 3633 C C . SER B 1 154 ? -20.714 38.909 67.737 1.00 13.70 153 SER B C 1
ATOM 3634 O O . SER B 1 154 ? -19.577 38.865 68.219 1.00 14.25 153 SER B O 1
ATOM 3637 N N . LEU B 1 155 ? -21.150 39.947 67.024 1.00 13.46 154 LEU B N 1
ATOM 3638 C CA . LEU B 1 155 ? -20.343 41.151 66.900 1.00 12.54 154 LEU B CA 1
ATOM 3639 C C . LEU B 1 155 ? -20.068 41.767 68.267 1.00 13.18 154 LEU B C 1
ATOM 3640 O O . LEU B 1 155 ? -18.930 42.160 68.555 1.00 15.88 154 LEU B O 1
ATOM 3645 N N . LYS B 1 156 ? -21.091 41.831 69.132 1.00 13.82 155 LYS B N 1
ATOM 3646 C CA . LYS B 1 156 ? -20.881 42.370 70.476 1.00 15.45 155 LYS B CA 1
ATOM 3647 C C . LYS B 1 156 ? -19.834 41.566 71.233 1.00 17.53 155 LYS B C 1
ATOM 3648 O O . LYS B 1 156 ? -18.954 42.131 71.900 1.00 15.59 155 LYS B O 1
ATOM 3654 N N . LEU B 1 157 ? -19.926 40.240 71.161 1.00 15.01 156 LEU B N 1
ATOM 3655 C CA . LEU B 1 157 ? -18.956 39.401 71.846 1.00 15.89 156 LEU B CA 1
ATOM 3656 C C . LEU B 1 157 ? -17.554 39.672 71.331 1.00 15.14 156 LEU B C 1
ATOM 3657 O O . LEU B 1 157 ? -16.604 39.784 72.113 1.00 16.57 156 LEU B O 1
ATOM 3662 N N . LEU B 1 158 ? -17.406 39.756 70.006 1.00 14.30 157 LEU B N 1
ATOM 3663 C CA . LEU B 1 158 ? -16.079 39.940 69.429 1.00 14.06 157 LEU B CA 1
ATOM 3664 C C . LEU B 1 158 ? -15.541 41.338 69.691 1.00 15.93 157 LEU B C 1
ATOM 3665 O O . LEU B 1 158 ? -14.327 41.501 69.869 1.00 14.48 157 LEU B O 1
ATOM 3670 N N . VAL B 1 159 ? -16.412 42.350 69.734 1.00 13.62 158 VAL B N 1
ATOM 3671 C CA . VAL B 1 159 ? -15.947 43.701 70.068 1.00 17.61 158 VAL B CA 1
ATOM 3672 C C . VAL B 1 159 ? -15.461 43.756 71.508 1.00 18.99 158 VAL B C 1
ATOM 3673 O O . VAL B 1 159 ? -14.438 44.384 71.811 1.00 19.82 158 VAL B O 1
ATOM 3677 N N . GLY B 1 160 ? -16.195 43.127 72.421 1.00 16.64 159 GLY B N 1
ATOM 3678 C CA . GLY B 1 160 ? -15.762 43.109 73.804 1.00 18.65 159 GLY B CA 1
ATOM 3679 C C . GLY B 1 160 ? -14.449 42.378 73.981 1.00 20.26 159 GLY B C 1
ATOM 3680 O O . GLY B 1 160 ? -13.636 42.740 74.840 1.00 20.38 159 GLY B O 1
ATOM 3681 N N . HIS B 1 161 ? -14.208 41.361 73.160 1.00 16.77 160 HIS B N 1
ATOM 3682 C CA . HIS B 1 161 ? -13.016 40.538 73.329 1.00 17.10 160 HIS B CA 1
ATOM 3683 C C . HIS B 1 161 ? -11.795 41.173 72.672 1.00 19.73 160 HIS B C 1
ATOM 3684 O O . HIS B 1 161 ? -10.674 41.046 73.187 1.00 21.86 160 HIS B O 1
ATOM 3691 N N . TYR B 1 162 ? -11.988 41.850 71.537 1.00 15.96 161 TYR B N 1
ATOM 3692 C CA . TYR B 1 162 ? -10.892 42.471 70.790 1.00 15.90 161 TYR B CA 1
ATOM 3693 C C . TYR B 1 162 ? -11.385 43.781 70.190 1.00 15.24 161 TYR B C 1
ATOM 3694 O O . TYR B 1 162 ? -11.639 43.879 68.984 1.00 14.93 161 TYR B O 1
ATOM 3703 N N . PRO B 1 163 ? -11.528 44.824 71.012 1.00 17.48 162 PRO B N 1
ATOM 3704 C CA . PRO B 1 163 ? -12.095 46.080 70.490 1.00 17.33 162 PRO B CA 1
ATOM 3705 C C . PRO B 1 163 ? -11.262 46.707 69.388 1.00 17.85 162 PRO B C 1
ATOM 3706 O O . PRO B 1 163 ? -11.807 47.420 68.539 1.00 16.90 162 PRO B O 1
ATOM 3710 N N . GLU B 1 164 ? -9.956 46.453 69.370 1.00 17.97 163 GLU B N 1
ATOM 3711 C CA . GLU B 1 164 ? -9.102 47.016 68.337 1.00 20.49 163 GLU B CA 1
ATOM 3712 C C . GLU B 1 164 ? -9.372 46.410 66.967 1.00 18.96 163 GLU B C 1
ATOM 3713 O O . GLU B 1 164 ? -8.891 46.943 65.963 1.00 20.26 163 GLU B O 1
ATOM 3719 N N . GLY B 1 165 ? -10.144 45.333 66.887 1.00 15.54 164 GLY B N 1
ATOM 3720 C CA . GLY B 1 165 ? -10.483 44.817 65.580 1.00 15.69 164 GLY B CA 1
ATOM 3721 C C . GLY B 1 165 ? -11.540 45.613 64.837 1.00 12.93 164 GLY B C 1
ATOM 3722 O O . GLY B 1 165 ? -11.791 45.343 63.663 1.00 12.56 164 GLY B O 1
ATOM 3723 N N . VAL B 1 166 ? -12.156 46.603 65.487 1.00 12.89 165 VAL B N 1
ATOM 3724 C CA . VAL B 1 166 ? -13.315 47.266 64.886 1.00 12.94 165 VAL B CA 1
ATOM 3725 C C . VAL B 1 166 ? -12.937 47.971 63.585 1.00 13.52 165 VAL B C 1
ATOM 3726 O O . VAL B 1 166 ? -13.715 47.976 62.623 1.00 14.33 165 VAL B O 1
ATOM 3730 N N . ASN B 1 167 ? -11.746 48.573 63.524 1.00 13.06 166 ASN B N 1
ATOM 3731 C CA . ASN B 1 167 ? -11.308 49.263 62.314 1.00 13.12 166 ASN B CA 1
ATOM 3732 C C . ASN B 1 167 ? -10.258 48.471 61.526 1.00 15.29 166 ASN B C 1
ATOM 3733 O O . ASN B 1 167 ? -9.573 49.036 60.658 1.00 15.57 166 ASN B O 1
ATOM 3738 N N . ALA B 1 168 ? -10.143 47.173 61.785 1.00 13.36 167 ALA B N 1
ATOM 3739 C CA . ALA B 1 168 ? -9.206 46.340 61.041 1.00 14.56 167 ALA B CA 1
ATOM 3740 C C . ALA B 1 168 ? -9.659 46.185 59.592 1.00 13.56 167 ALA B C 1
ATOM 3741 O O . ALA B 1 168 ? -10.855 46.112 59.307 1.00 14.49 167 ALA B O 1
ATOM 3743 N N . GLN B 1 169 ? -8.697 46.163 58.668 1.00 14.30 168 GLN B N 1
ATOM 3744 C CA . GLN B 1 169 ? -9.011 46.049 57.250 1.00 14.70 168 GLN B CA 1
ATOM 3745 C C . GLN B 1 169 ? -8.543 44.713 56.691 1.00 14.72 168 GLN B C 1
ATOM 3746 O O . GLN B 1 169 ? -7.456 44.232 57.023 1.00 16.46 168 GLN B O 1
ATOM 3752 N N . THR B 1 170 ? -9.377 44.112 55.846 1.00 14.40 169 THR B N 1
ATOM 3753 C CA . THR B 1 170 ? -8.967 42.934 55.097 1.00 14.99 169 THR B CA 1
ATOM 3754 C C . THR B 1 170 ? -7.931 43.329 54.052 1.00 17.68 169 THR B C 1
ATOM 3755 O O . THR B 1 170 ? -7.568 44.500 53.902 1.00 16.91 169 THR B O 1
ATOM 3759 N N . ASN B 1 171 ? -7.452 42.340 53.301 1.00 16.90 170 ASN B N 1
ATOM 3760 C CA . ASN B 1 171 ? -6.406 42.635 52.327 1.00 18.22 170 ASN B CA 1
ATOM 3761 C C . ASN B 1 171 ? -6.899 43.572 51.230 1.00 19.05 170 ASN B C 1
ATOM 3762 O O . ASN B 1 171 ? -6.100 44.331 50.671 1.00 19.40 170 ASN B O 1
ATOM 3767 N N . ASN B 1 172 ? -8.193 43.551 50.911 1.00 19.20 171 ASN B N 1
ATOM 3768 C CA . ASN B 1 172 ? -8.734 44.488 49.930 1.00 22.19 171 ASN B CA 1
ATOM 3769 C C . ASN B 1 172 ? -9.246 45.767 50.581 1.00 22.55 171 ASN B C 1
ATOM 3770 O O . ASN B 1 172 ? -9.870 46.597 49.904 1.00 21.44 171 ASN B O 1
ATOM 3775 N N . GLY B 1 173 ? -9.000 45.936 51.879 1.00 18.72 172 GLY B N 1
ATOM 3776 C CA . GLY B 1 173 ? -9.243 47.182 52.564 1.00 15.97 172 GLY B CA 1
ATOM 3777 C C . GLY B 1 173 ? -10.556 47.298 53.300 1.00 14.76 172 GLY B C 1
ATOM 3778 O O . GLY B 1 173 ? -10.814 48.351 53.887 1.00 14.49 172 GLY B O 1
ATOM 3779 N N . ALA B 1 174 ? -11.391 46.257 53.305 1.00 14.18 173 ALA B N 1
ATOM 3780 C CA . ALA B 1 174 ? -12.723 46.370 53.881 1.00 15.58 173 ALA B CA 1
ATOM 3781 C C . ALA B 1 174 ? -12.669 46.280 55.402 1.00 12.71 173 ALA B C 1
ATOM 3782 O O . ALA B 1 174 ? -12.029 45.381 55.962 1.00 12.83 173 ALA B O 1
ATOM 3784 N N . THR B 1 175 ? -13.325 47.228 56.058 1.00 12.29 174 THR B N 1
ATOM 3785 C CA . THR B 1 175 ? -13.571 47.189 57.497 1.00 11.85 174 THR B CA 1
ATOM 3786 C C . THR B 1 175 ? -14.814 46.360 57.801 1.00 13.40 174 THR B C 1
ATOM 3787 O O . THR B 1 175 ? -15.618 46.059 56.915 1.00 12.43 174 THR B O 1
ATOM 3791 N N . PRO B 1 176 ? -15.019 45.977 59.065 1.00 11.18 175 PRO B N 1
ATOM 3792 C CA . PRO B 1 176 ? -16.308 45.363 59.411 1.00 11.14 175 PRO B CA 1
ATOM 3793 C C . PRO B 1 176 ? -17.472 46.249 59.017 1.00 10.74 175 PRO B C 1
ATOM 3794 O O . PRO B 1 176 ? -18.476 45.757 58.496 1.00 11.56 175 PRO B O 1
ATOM 3798 N N . LEU B 1 177 ? -17.343 47.559 59.232 1.00 10.61 176 LEU B N 1
ATOM 3799 C CA . LEU B 1 177 ? -18.412 48.480 58.860 1.00 11.91 176 LEU B CA 1
ATOM 3800 C C . LEU B 1 177 ? -18.663 48.459 57.361 1.00 12.89 176 LEU B C 1
ATOM 3801 O O . LEU B 1 177 ? -19.821 48.515 56.922 1.00 12.16 176 LEU B O 1
ATOM 3806 N N . TYR B 1 178 ? -17.593 48.437 56.560 1.00 11.89 177 TYR B N 1
ATOM 3807 C CA . TYR B 1 178 ? -17.761 48.347 55.110 1.00 11.39 177 TYR B CA 1
ATOM 3808 C C . TYR B 1 178 ? -18.628 47.146 54.748 1.00 15.45 177 TYR B C 1
ATOM 3809 O O . TYR B 1 178 ? -19.578 47.253 53.959 1.00 13.07 177 TYR B O 1
ATOM 3818 N N . LEU B 1 179 ? -18.320 45.993 55.338 1.00 11.39 178 LEU B N 1
ATOM 3819 C CA . LEU B 1 179 ? -19.058 44.776 55.009 1.00 12.19 178 LEU B CA 1
ATOM 3820 C C . LEU B 1 179 ? -20.497 44.836 55.509 1.00 13.49 178 LEU B C 1
ATOM 3821 O O . LEU B 1 179 ? -21.412 44.346 54.832 1.00 12.56 178 LEU B O 1
ATOM 3826 N N . ALA B 1 180 ? -20.726 45.414 56.698 1.00 10.87 179 ALA B N 1
ATOM 3827 C CA . ALA B 1 180 ? -22.099 45.540 57.177 1.00 13.22 179 ALA B CA 1
ATOM 3828 C C . ALA B 1 180 ? -22.923 46.416 56.240 1.00 12.37 179 ALA B C 1
ATOM 3829 O O . ALA B 1 180 ? -24.089 46.122 55.974 1.00 12.85 179 ALA B O 1
ATOM 3831 N N . CYS B 1 181 ? -22.318 47.462 55.690 1.00 11.22 180 CYS B N 1
ATOM 3832 C CA . CYS B 1 181 ? -23.057 48.337 54.789 1.00 12.14 180 CYS B CA 1
ATOM 3833 C C . CYS B 1 181 ? -23.256 47.680 53.432 1.00 16.14 180 CYS B C 1
ATOM 3834 O O . CYS B 1 181 ? -24.330 47.804 52.826 1.00 12.87 180 CYS B O 1
ATOM 3837 N N . GLN B 1 182 ? -22.221 46.992 52.943 1.00 12.18 181 GLN B N 1
ATOM 3838 C CA . GLN B 1 182 ? -22.337 46.260 51.685 1.00 12.84 181 GLN B CA 1
ATOM 3839 C C . GLN B 1 182 ? -23.458 45.238 51.745 1.00 13.15 181 GLN B C 1
ATOM 3840 O O . GLN B 1 182 ? -24.164 45.014 50.755 1.00 15.22 181 GLN B O 1
ATOM 3846 N N . GLU B 1 183 ? -23.625 44.591 52.894 1.00 12.75 182 GLU B N 1
ATOM 3847 C CA . GLU B 1 183 ? -24.615 43.531 53.011 1.00 13.23 182 GLU B CA 1
ATOM 3848 C C . GLU B 1 183 ? -25.956 44.034 53.530 1.00 15.46 182 GLU B C 1
ATOM 3849 O O . GLU B 1 183 ? -26.877 43.225 53.691 1.00 15.70 182 GLU B O 1
ATOM 3855 N N . GLY B 1 184 ? -26.080 45.333 53.797 1.00 16.32 183 GLY B N 1
ATOM 3856 C CA . GLY B 1 184 ? -27.356 45.947 54.135 1.00 13.50 183 GLY B CA 1
ATOM 3857 C C . GLY B 1 184 ? -27.798 45.775 55.573 1.00 15.93 183 GLY B C 1
ATOM 3858 O O . GLY B 1 184 ? -28.997 45.865 55.856 1.00 15.88 183 GLY B O 1
ATOM 3859 N N . HIS B 1 185 ? -26.869 45.540 56.494 1.00 14.07 184 HIS B N 1
ATOM 3860 C CA . HIS B 1 185 ? -27.213 45.219 57.882 1.00 13.43 184 HIS B CA 1
ATOM 3861 C C . HIS B 1 185 ? -27.244 46.507 58.690 1.00 12.43 184 HIS B C 1
ATOM 3862 O O . HIS B 1 185 ? -26.233 46.949 59.234 1.00 11.89 184 HIS B O 1
ATOM 3869 N N . LEU B 1 186 ? -28.431 47.114 58.769 1.00 13.02 185 LEU B N 1
ATOM 3870 C CA . LEU B 1 186 ? -28.557 48.439 59.369 1.00 13.02 185 LEU B CA 1
ATOM 3871 C C . LEU B 1 186 ? -28.266 48.408 60.867 1.00 13.98 185 LEU B C 1
ATOM 3872 O O . LEU B 1 186 ? -27.566 49.286 61.390 1.00 12.60 185 LEU B O 1
ATOM 3877 N N . GLU B 1 187 ? -28.790 47.408 61.583 1.00 14.72 186 GLU B N 1
ATOM 3878 C CA . GLU B 1 187 ? -28.609 47.410 63.038 1.00 14.64 186 GLU B CA 1
ATOM 3879 C C . GLU B 1 187 ? -27.141 47.287 63.414 1.00 12.71 186 GLU B C 1
ATOM 3880 O O . GLU B 1 187 ? -26.663 47.974 64.332 1.00 12.70 186 GLU B O 1
ATOM 3886 N N . VAL B 1 188 ? -26.401 46.433 62.703 1.00 13.21 187 VAL B N 1
ATOM 3887 C CA . VAL B 1 188 ? -24.974 46.290 62.968 1.00 12.36 187 VAL B CA 1
ATOM 3888 C C . VAL B 1 188 ? -24.210 47.557 62.559 1.00 11.33 187 VAL B C 1
ATOM 3889 O O . VAL B 1 188 ? -23.264 47.973 63.240 1.00 12.12 187 VAL B O 1
ATOM 3893 N N . THR B 1 189 ? -24.593 48.177 61.441 1.00 11.55 188 THR B N 1
ATOM 3894 C CA . THR B 1 189 ? -23.979 49.437 61.018 1.00 11.17 188 THR B CA 1
ATOM 3895 C C . THR B 1 189 ? -24.113 50.499 62.106 1.00 11.47 188 THR B C 1
ATOM 3896 O O . THR B 1 189 ? -23.134 51.176 62.472 1.00 11.90 188 THR B O 1
ATOM 3900 N N . LYS B 1 190 ? -25.325 50.650 62.633 1.00 11.96 189 LYS B N 1
ATOM 3901 C CA . LYS B 1 190 ? -25.570 51.633 63.683 1.00 12.45 189 LYS B CA 1
ATOM 3902 C C . LYS B 1 190 ? -24.726 51.327 64.903 1.00 14.71 189 LYS B C 1
ATOM 3903 O O . LYS B 1 190 ? -24.089 52.220 65.469 1.00 12.68 189 LYS B O 1
ATOM 3909 N N . TYR B 1 191 ? -24.697 50.057 65.314 1.00 12.37 190 TYR B N 1
ATOM 3910 C CA . TYR B 1 191 ? -23.945 49.707 66.509 1.00 12.56 190 TYR B CA 1
ATOM 3911 C C . TYR B 1 191 ? -22.455 49.975 66.319 1.00 12.17 190 TYR B C 1
ATOM 3912 O O . TYR B 1 191 ? -21.798 50.534 67.201 1.00 12.55 190 TYR B O 1
ATOM 3921 N N . LEU B 1 192 ? -21.901 49.575 65.172 1.00 11.60 191 LEU B N 1
ATOM 3922 C CA . LEU B 1 192 ? -20.486 49.818 64.919 1.00 12.86 191 LEU B CA 1
ATOM 3923 C C . LEU B 1 192 ? -20.149 51.298 65.023 1.00 13.03 191 LEU B C 1
ATOM 3924 O O . LEU B 1 192 ? -19.181 51.682 65.687 1.00 13.12 191 LEU B O 1
ATOM 3929 N N . VAL B 1 193 ? -20.950 52.148 64.378 1.00 11.82 192 VAL B N 1
ATOM 3930 C CA . VAL B 1 193 ? -20.642 53.576 64.341 1.00 12.31 192 VAL B CA 1
ATOM 3931 C C . VAL B 1 193 ? -20.937 54.230 65.682 1.00 14.18 192 VAL B C 1
ATOM 3932 O O . VAL B 1 193 ? -20.154 55.059 66.168 1.00 13.51 192 VAL B O 1
ATOM 3936 N N . GLN B 1 194 ? -22.055 53.869 66.312 1.00 13.15 193 GLN B N 1
ATOM 3937 C CA . GLN B 1 194 ? -22.498 54.621 67.484 1.00 14.03 193 GLN B CA 1
ATOM 3938 C C . GLN B 1 194 ? -21.868 54.159 68.790 1.00 14.93 193 GLN B C 1
ATOM 3939 O O . GLN B 1 194 ? -21.809 54.947 69.742 1.00 15.35 193 GLN B O 1
ATOM 3945 N N . GLU B 1 195 ? -21.441 52.899 68.862 1.00 14.00 194 GLU B N 1
ATOM 3946 C CA . GLU B 1 195 ? -20.946 52.298 70.086 1.00 14.50 194 GLU B CA 1
ATOM 3947 C C . GLU B 1 195 ? -19.499 51.874 69.998 1.00 15.18 194 GLU B C 1
ATOM 3948 O O . GLU B 1 195 ? -18.787 51.964 70.994 1.00 17.42 194 GLU B O 1
ATOM 3954 N N . CYS B 1 196 ? -19.032 51.458 68.824 1.00 13.59 195 CYS B N 1
ATOM 3955 C CA . CYS B 1 196 ? -17.753 50.775 68.710 1.00 13.85 195 CYS B CA 1
ATOM 3956 C C . CYS B 1 196 ? -16.653 51.647 68.133 1.00 18.39 195 CYS B C 1
ATOM 3957 O O . CYS B 1 196 ? -15.537 51.150 67.925 1.00 15.93 195 CYS B O 1
ATOM 3960 N N . SER B 1 197 ? -16.929 52.930 67.889 1.00 14.83 196 SER B N 1
ATOM 3961 C CA . SER B 1 197 ? -15.967 53.867 67.299 1.00 16.21 196 SER B CA 1
ATOM 3962 C C . SER B 1 197 ? -15.529 53.426 65.908 1.00 17.73 196 SER B C 1
ATOM 3963 O O . SER B 1 197 ? -14.391 53.675 65.511 1.00 17.84 196 SER B O 1
ATOM 3966 N N . ALA B 1 198 ? -16.417 52.774 65.157 1.00 12.52 197 ALA B N 1
ATOM 3967 C CA . ALA B 1 198 ? -16.081 52.433 63.777 1.00 14.51 197 ALA B CA 1
ATOM 3968 C C . ALA B 1 198 ? -15.960 53.702 62.938 1.00 16.56 197 ALA B C 1
ATOM 3969 O O . ALA B 1 198 ? -16.810 54.600 63.019 1.00 17.27 197 ALA B O 1
ATOM 3971 N N . ASP B 1 199 ? -14.896 53.768 62.125 1.00 15.72 198 ASP B N 1
ATOM 3972 C CA . ASP B 1 199 ? -14.631 54.913 61.255 1.00 14.22 198 ASP B CA 1
ATOM 3973 C C . ASP B 1 199 ? -15.362 54.724 59.931 1.00 16.45 198 ASP B C 1
ATOM 3974 O O . ASP B 1 199 ? -14.964 53.861 59.142 1.00 14.52 198 ASP B O 1
ATOM 3979 N N . PRO B 1 200 ? -16.395 55.513 59.623 1.00 16.54 199 PRO B N 1
ATOM 3980 C CA . PRO B 1 200 ? -17.090 55.359 58.340 1.00 18.97 199 PRO B CA 1
ATOM 3981 C C . PRO B 1 200 ? -16.350 55.960 57.156 1.00 19.59 199 PRO B C 1
ATOM 3982 O O . PRO B 1 200 ? -16.811 55.812 56.018 1.00 21.60 199 PRO B O 1
ATOM 3986 N N . HIS B 1 201 ? -15.215 56.614 57.377 1.00 16.14 200 HIS B N 1
ATOM 3987 C CA . HIS B 1 201 ? -14.438 57.186 56.285 1.00 18.62 200 HIS B CA 1
ATOM 3988 C C . HIS B 1 201 ? -13.269 56.308 55.856 1.00 18.94 200 HIS B C 1
ATOM 3989 O O . HIS B 1 201 ? -12.580 56.650 54.891 1.00 26.13 200 HIS B O 1
ATOM 3996 N N . LEU B 1 202 ? -13.047 55.174 56.518 1.00 16.67 201 LEU B N 1
ATOM 3997 C CA . LEU B 1 202 ? -11.923 54.305 56.187 1.00 14.88 201 LEU B CA 1
ATOM 3998 C C . LEU B 1 202 ? -12.265 53.502 54.936 1.00 15.28 201 LEU B C 1
ATOM 3999 O O . LEU B 1 202 ? -13.215 52.711 54.946 1.00 17.46 201 LEU B O 1
ATOM 4004 N N . ARG B 1 203 ? -11.503 53.707 53.860 1.00 20.54 202 ARG B N 1
ATOM 4005 C CA . ARG B 1 203 ? -11.868 53.191 52.548 1.00 16.28 202 ARG B CA 1
ATOM 4006 C C . ARG B 1 203 ? -11.199 51.857 52.238 1.00 18.86 202 ARG B C 1
ATOM 4007 O O . ARG B 1 203 ? -10.126 51.523 52.755 1.00 19.19 202 ARG B O 1
ATOM 4015 N N . ALA B 1 204 ? -11.830 51.122 51.326 1.00 17.86 203 ALA B N 1
ATOM 4016 C CA . ALA B 1 204 ? -11.213 49.940 50.746 1.00 17.25 203 ALA B CA 1
ATOM 4017 C C . ALA B 1 204 ? -10.070 50.344 49.810 1.00 24.75 203 ALA B C 1
ATOM 4018 O O . ALA B 1 204 ? -9.835 51.526 49.544 1.00 22.67 203 ALA B O 1
ATOM 4020 N N . GLN B 1 205 ? -9.352 49.337 49.305 1.00 19.85 204 GLN B N 1
ATOM 4021 C CA . GLN B 1 205 ? -8.177 49.596 48.475 1.00 20.80 204 GLN B CA 1
ATOM 4022 C C . GLN B 1 205 ? -8.519 50.340 47.188 1.00 23.37 204 GLN B C 1
ATOM 4023 O O . GLN B 1 205 ? -7.636 50.965 46.594 1.00 23.46 204 GLN B O 1
ATOM 4029 N N . ASP B 1 206 ? -9.768 50.285 46.735 1.00 21.88 205 ASP B N 1
ATOM 4030 C CA . ASP B 1 206 ? -10.164 50.991 45.526 1.00 21.42 205 ASP B CA 1
ATOM 4031 C C . ASP B 1 206 ? -10.732 52.372 45.816 1.00 19.56 205 ASP B C 1
ATOM 4032 O O . ASP B 1 206 ? -11.209 53.037 44.889 1.00 20.04 205 ASP B O 1
ATOM 4037 N N . GLY B 1 207 ? -10.671 52.821 47.071 1.00 18.68 206 GLY B N 1
ATOM 4038 C CA . GLY B 1 207 ? -11.196 54.111 47.449 1.00 18.22 206 GLY B CA 1
ATOM 4039 C C . GLY B 1 207 ? -12.655 54.127 47.835 1.00 18.61 206 GLY B C 1
ATOM 4040 O O . GLY B 1 207 ? -13.159 55.187 48.223 1.00 16.52 206 GLY B O 1
ATOM 4041 N N . MET B 1 208 ? -13.356 52.994 47.741 1.00 16.08 207 MET B N 1
ATOM 4042 C CA . MET B 1 208 ? -14.777 52.963 48.085 1.00 14.94 207 MET B CA 1
ATOM 4043 C C . MET B 1 208 ? -14.984 53.051 49.594 1.00 14.90 207 MET B C 1
ATOM 4044 O O . MET B 1 208 ? -14.286 52.398 50.372 1.00 14.93 207 MET B O 1
ATOM 4049 N N . THR B 1 209 ? -15.950 53.865 50.002 1.00 13.35 208 THR B N 1
ATOM 4050 C CA . THR B 1 209 ? -16.359 53.955 51.399 1.00 12.58 208 THR B CA 1
ATOM 4051 C C . THR B 1 209 ? -17.520 53.010 51.669 1.00 12.96 208 THR B C 1
ATOM 4052 O O . THR B 1 209 ? -18.164 52.496 50.752 1.00 11.81 208 THR B O 1
ATOM 4056 N N . PRO B 1 210 ? -17.845 52.778 52.948 1.00 11.47 209 PRO B N 1
ATOM 4057 C CA . PRO B 1 210 ? -19.074 52.030 53.269 1.00 13.86 209 PRO B CA 1
ATOM 4058 C C . PRO B 1 210 ? -20.316 52.578 52.576 1.00 10.57 209 PRO B C 1
ATOM 4059 O O . PRO B 1 210 ? -21.190 51.800 52.167 1.00 12.51 209 PRO B O 1
ATOM 4063 N N . LEU B 1 211 ? -20.402 53.904 52.419 1.00 10.92 210 LEU B N 1
ATOM 4064 C CA . LEU B 1 211 ? -21.546 54.494 51.734 1.00 11.34 210 LEU B CA 1
ATOM 4065 C C . LEU B 1 211 ? -21.588 54.078 50.263 1.00 11.93 210 LEU B C 1
ATOM 4066 O O . LEU B 1 211 ? -22.667 53.768 49.732 1.00 14.38 210 LEU B O 1
ATOM 4071 N N . HIS B 1 212 ? -20.434 54.082 49.585 1.00 12.37 211 HIS B N 1
ATOM 4072 C CA . HIS B 1 212 ? -20.366 53.554 48.219 1.00 13.11 211 HIS B CA 1
ATOM 4073 C C . HIS B 1 212 ? -20.865 52.117 48.156 1.00 12.88 211 HIS B C 1
ATOM 4074 O O . HIS B 1 212 ? -21.589 51.744 47.226 1.00 14.94 211 HIS B O 1
ATOM 4081 N N . ALA B 1 213 ? -20.457 51.283 49.123 1.00 14.76 212 ALA B N 1
ATOM 4082 C CA . ALA B 1 213 ? -20.879 49.883 49.105 1.00 14.38 212 ALA B CA 1
ATOM 4083 C C . ALA B 1 213 ? -22.386 49.757 49.275 1.00 13.19 212 ALA B C 1
ATOM 4084 O O . ALA B 1 213 ? -23.020 48.925 48.623 1.00 13.56 212 ALA B O 1
ATOM 4086 N N . ALA B 1 214 ? -22.976 50.563 50.163 1.00 11.76 213 ALA B N 1
ATOM 4087 C CA . ALA B 1 214 ? -24.423 50.503 50.346 1.00 13.81 213 ALA B CA 1
ATOM 4088 C C . ALA B 1 214 ? -25.150 50.927 49.075 1.00 14.44 213 ALA B C 1
ATOM 4089 O O . ALA B 1 214 ? -26.174 50.337 48.705 1.00 15.65 213 ALA B O 1
ATOM 4091 N N . ALA B 1 215 ? -24.624 51.941 48.379 1.00 13.09 214 ALA B N 1
ATOM 4092 C CA . ALA B 1 215 ? -25.262 52.377 47.140 1.00 14.24 214 ALA B CA 1
ATOM 4093 C C . ALA B 1 215 ? -25.097 51.334 46.043 1.00 16.97 214 ALA B C 1
ATOM 4094 O O . ALA B 1 215 ? -26.037 51.055 45.288 1.00 16.06 214 ALA B O 1
ATOM 4096 N N . GLN B 1 216 ? -23.899 50.764 45.942 1.00 14.85 215 GLN B N 1
ATOM 4097 C CA . GLN B 1 216 ? -23.615 49.731 44.953 1.00 15.82 215 GLN B CA 1
ATOM 4098 C C . GLN B 1 216 ? -24.570 48.559 45.097 1.00 16.18 215 GLN B C 1
ATOM 4099 O O . GLN B 1 216 ? -25.018 47.984 44.096 1.00 17.95 215 GLN B O 1
ATOM 4105 N N . MET B 1 217 ? -24.907 48.201 46.337 1.00 15.26 216 MET B N 1
ATOM 4106 C CA A MET B 1 217 ? -25.757 47.049 46.609 0.57 15.75 216 MET B CA 1
ATOM 4107 C CA B MET B 1 217 ? -25.758 47.049 46.614 0.43 15.75 216 MET B CA 1
ATOM 4108 C C . MET B 1 217 ? -27.222 47.416 46.832 1.00 17.76 216 MET B C 1
ATOM 4109 O O . MET B 1 217 ? -28.038 46.525 47.097 1.00 17.18 216 MET B O 1
ATOM 4118 N N . GLY B 1 218 ? -27.576 48.693 46.729 1.00 15.85 217 GLY B N 1
ATOM 4119 C CA . GLY B 1 218 ? -28.970 49.103 46.760 1.00 16.52 217 GLY B CA 1
ATOM 4120 C C . GLY B 1 218 ? -29.600 49.164 48.134 1.00 19.03 217 GLY B C 1
ATOM 4121 O O . GLY B 1 218 ? -30.829 49.114 48.243 1.00 19.19 217 GLY B O 1
ATOM 4122 N N . HIS B 1 219 ? -28.802 49.296 49.188 1.00 14.53 218 HIS B N 1
ATOM 4123 C CA . HIS B 1 219 ? -29.341 49.310 50.553 1.00 14.01 218 HIS B CA 1
ATOM 4124 C C . HIS B 1 219 ? -29.609 50.750 50.978 1.00 13.91 218 HIS B C 1
ATOM 4125 O O . HIS B 1 219 ? -28.836 51.377 51.706 1.00 14.03 218 HIS B O 1
ATOM 4132 N N . ASN B 1 220 ? -30.752 51.276 50.535 1.00 15.26 219 ASN B N 1
ATOM 4133 C CA . ASN B 1 220 ? -31.055 52.666 50.848 1.00 15.85 219 ASN B CA 1
ATOM 4134 C C . ASN B 1 220 ? -31.172 52.937 52.347 1.00 16.21 219 ASN B C 1
ATOM 4135 O O . ASN B 1 220 ? -30.704 54.002 52.780 1.00 16.32 219 ASN B O 1
ATOM 4140 N N . PRO B 1 221 ? -31.746 52.062 53.182 1.00 17.76 220 PRO B N 1
ATOM 4141 C CA . PRO B 1 221 ? -31.808 52.413 54.617 1.00 16.71 220 PRO B CA 1
ATOM 4142 C C . PRO B 1 221 ? -30.436 52.652 55.231 1.00 16.14 220 PRO B C 1
ATOM 4143 O O . PRO B 1 221 ? -30.285 53.545 56.075 1.00 13.47 220 PRO B O 1
ATOM 4147 N N . VAL B 1 222 ? -29.429 51.869 54.828 1.00 12.16 221 VAL B N 1
ATOM 4148 C CA . VAL B 1 222 ? -28.072 52.071 55.322 1.00 11.27 221 VAL B CA 1
ATOM 4149 C C . VAL B 1 222 ? -27.515 53.401 54.821 1.00 11.71 221 VAL B C 1
ATOM 4150 O O . VAL B 1 222 ? -26.914 54.175 55.579 1.00 14.09 221 VAL B O 1
ATOM 4154 N N . LEU B 1 223 ? -27.696 53.685 53.529 1.00 12.20 222 LEU B N 1
ATOM 4155 C CA . LEU B 1 223 ? -27.191 54.933 52.975 1.00 12.29 222 LEU B CA 1
ATOM 4156 C C . LEU B 1 223 ? -27.827 56.137 53.663 1.00 14.65 222 LEU B C 1
ATOM 4157 O O . LEU B 1 223 ? -27.131 57.078 54.059 1.00 17.31 222 LEU B O 1
ATOM 4162 N N . VAL B 1 224 ? -29.158 56.120 53.807 1.00 15.77 223 VAL B N 1
ATOM 4163 C CA . VAL B 1 224 ? -29.863 57.234 54.443 1.00 16.61 223 VAL B CA 1
ATOM 4164 C C . VAL B 1 224 ? -29.363 57.444 55.865 1.00 16.43 223 VAL B C 1
ATOM 4165 O O . VAL B 1 224 ? -29.147 58.586 56.295 1.00 16.94 223 VAL B O 1
ATOM 4169 N N . TRP B 1 225 ? -29.173 56.353 56.619 1.00 15.57 224 TRP B N 1
ATOM 4170 C CA . TRP B 1 225 ? -28.709 56.503 57.998 1.00 15.75 224 TRP B CA 1
ATOM 4171 C C . TRP B 1 225 ? -27.296 57.079 58.043 1.00 15.79 224 TRP B C 1
ATOM 4172 O O . TRP B 1 225 ? -27.002 57.966 58.852 1.00 17.81 224 TRP B O 1
ATOM 4183 N N . LEU B 1 226 ? -26.411 56.603 57.172 1.00 14.81 225 LEU B N 1
ATOM 4184 C CA . LEU B 1 226 ? -25.052 57.142 57.147 1.00 15.59 225 LEU B CA 1
ATOM 4185 C C . LEU B 1 226 ? -25.057 58.639 56.866 1.00 21.49 225 LEU B C 1
ATOM 4186 O O . LEU B 1 226 ? -24.353 59.413 57.528 1.00 18.76 225 LEU B O 1
ATOM 4191 N N . VAL B 1 227 ? -25.840 59.069 55.879 1.00 17.95 226 VAL B N 1
ATOM 4192 C CA . VAL B 1 227 ? -25.866 60.490 55.551 1.00 18.39 226 VAL B CA 1
ATOM 4193 C C . VAL B 1 227 ? -26.530 61.287 56.662 1.00 25.24 226 VAL B C 1
ATOM 4194 O O . VAL B 1 227 ? -26.052 62.366 57.045 1.00 22.48 226 VAL B O 1
ATOM 4198 N N . SER B 1 228 ? -27.632 60.774 57.204 1.00 20.22 227 SER B N 1
ATOM 4199 C CA . SER B 1 228 ? -28.468 61.591 58.076 1.00 23.82 227 SER B CA 1
ATOM 4200 C C . SER B 1 228 ? -28.041 61.552 59.532 1.00 22.17 227 SER B C 1
ATOM 4201 O O . SER B 1 228 ? -28.295 62.522 60.262 1.00 23.42 227 SER B O 1
ATOM 4204 N N . PHE B 1 229 ? -27.397 60.470 59.976 1.00 20.71 228 PHE B N 1
ATOM 4205 C CA . PHE B 1 229 ? -27.056 60.322 61.385 1.00 23.08 228 PHE B CA 1
ATOM 4206 C C . PHE B 1 229 ? -25.590 60.036 61.661 1.00 24.59 228 PHE B C 1
ATOM 4207 O O . PHE B 1 229 ? -25.186 60.103 62.826 1.00 27.72 228 PHE B O 1
ATOM 4215 N N . ALA B 1 230 ? -24.782 59.728 60.648 1.00 21.90 229 ALA B N 1
ATOM 4216 C CA . ALA B 1 230 ? -23.357 59.499 60.839 1.00 23.48 229 ALA B CA 1
ATOM 4217 C C . ALA B 1 230 ? -22.506 60.593 60.208 1.00 26.32 229 ALA B C 1
ATOM 4218 O O . ALA B 1 230 ? -21.275 60.479 60.206 1.00 21.14 229 ALA B O 1
ATOM 4220 N N . ASP B 1 231 ? -23.138 61.644 59.670 1.00 23.79 230 ASP B N 1
ATOM 4221 C CA . ASP B 1 231 ? -22.439 62.794 59.081 1.00 25.42 230 ASP B CA 1
ATOM 4222 C C . ASP B 1 231 ? -21.512 62.377 57.946 1.00 23.59 230 ASP B C 1
ATOM 4223 O O . ASP B 1 231 ? -20.426 62.928 57.776 1.00 28.01 230 ASP B O 1
ATOM 4228 N N . VAL B 1 232 ? -21.925 61.401 57.165 1.00 20.18 231 VAL B N 1
ATOM 4229 C CA . VAL B 1 232 ? -21.169 61.009 55.983 1.00 19.61 231 VAL B CA 1
ATOM 4230 C C . VAL B 1 232 ? -21.672 61.798 54.782 1.00 22.53 231 VAL B C 1
ATOM 4231 O O . VAL B 1 232 ? -22.881 61.874 54.544 1.00 23.42 231 VAL B O 1
ATOM 4235 N N . SER B 1 233 ? -20.746 62.370 54.009 1.00 19.88 232 SER B N 1
ATOM 4236 C CA . SER B 1 233 ? -21.121 63.120 52.815 1.00 19.96 232 SER B CA 1
ATOM 4237 C C . SER B 1 233 ? -21.423 62.181 51.655 1.00 20.09 232 SER B C 1
ATOM 4238 O O . SER B 1 233 ? -20.637 61.278 51.359 1.00 22.84 232 SER B O 1
ATOM 4241 N N . PHE B 1 234 ? -22.535 62.412 50.970 1.00 19.78 233 PHE B N 1
ATOM 4242 C CA . PHE B 1 234 ? -22.808 61.554 49.823 1.00 21.80 233 PHE B CA 1
ATOM 4243 C C . PHE B 1 234 ? -22.019 61.960 48.577 1.00 22.16 233 PHE B C 1
ATOM 4244 O O . PHE B 1 234 ? -22.270 61.404 47.505 1.00 26.25 233 PHE B O 1
ATOM 4252 N N . SER B 1 235 ? -21.049 62.865 48.703 1.00 24.03 234 SER B N 1
ATOM 4253 C CA A SER B 1 235 ? -20.240 63.295 47.571 0.47 22.45 234 SER B CA 1
ATOM 4254 C CA B SER B 1 235 ? -20.234 63.312 47.582 0.53 22.33 234 SER B CA 1
ATOM 4255 C C . SER B 1 235 ? -18.841 62.695 47.570 1.00 19.16 234 SER B C 1
ATOM 4256 O O . SER B 1 235 ? -18.042 63.039 46.699 1.00 20.98 234 SER B O 1
ATOM 4261 N N . GLU B 1 236 ? -18.532 61.793 48.501 1.00 18.83 235 GLU B N 1
ATOM 4262 C CA . GLU B 1 236 ? -17.193 61.213 48.555 1.00 21.96 235 GLU B CA 1
ATOM 4263 C C . GLU B 1 236 ? -16.914 60.413 47.287 1.00 21.07 235 GLU B C 1
ATOM 4264 O O . GLU B 1 236 ? -17.815 59.807 46.702 1.00 20.07 235 GLU B O 1
ATOM 4270 N N . GLN B 1 237 ? -15.657 60.419 46.852 1.00 20.00 236 GLN B N 1
ATOM 4271 C CA . GLN B 1 237 ? -15.277 59.770 45.602 1.00 19.12 236 GLN B CA 1
ATOM 4272 C C . GLN B 1 237 ? -14.328 58.603 45.850 1.00 26.46 236 GLN B C 1
ATOM 4273 O O . GLN B 1 237 ? -13.501 58.645 46.764 1.00 27.60 236 GLN B O 1
ATOM 4279 N N . ASP B 1 238 ? -14.431 57.557 45.021 1.00 18.88 237 ASP B N 1
ATOM 4280 C CA . ASP B 1 238 ? -13.446 56.483 45.093 1.00 19.42 237 ASP B CA 1
ATOM 4281 C C . ASP B 1 238 ? -12.220 56.897 44.277 1.00 27.55 237 ASP B C 1
ATOM 4282 O O . ASP B 1 238 ? -12.100 58.049 43.850 1.00 23.86 237 ASP B O 1
ATOM 4287 N N . HIS B 1 239 ? -11.283 55.967 44.054 1.00 21.27 238 HIS B N 1
ATOM 4288 C CA . HIS B 1 239 ? -10.056 56.310 43.343 1.00 22.62 238 HIS B CA 1
ATOM 4289 C C . HIS B 1 239 ? -10.286 56.632 41.875 1.00 23.13 238 HIS B C 1
ATOM 4290 O O . HIS B 1 239 ? -9.382 57.189 41.244 1.00 25.83 238 HIS B O 1
ATOM 4297 N N . ASP B 1 240 ? -11.449 56.292 41.316 1.00 23.26 239 ASP B N 1
ATOM 4298 C CA . ASP B 1 240 ? -11.811 56.687 39.956 1.00 23.17 239 ASP B CA 1
ATOM 4299 C C . ASP B 1 240 ? -12.617 57.974 39.913 1.00 24.83 239 ASP B C 1
ATOM 4300 O O . ASP B 1 240 ? -13.065 58.373 38.831 1.00 25.17 239 ASP B O 1
ATOM 4305 N N . GLY B 1 241 ? -12.836 58.613 41.055 1.00 22.13 240 GLY B N 1
ATOM 4306 C CA . GLY B 1 241 ? -13.710 59.764 41.126 1.00 22.29 240 GLY B CA 1
ATOM 4307 C C . GLY B 1 241 ? -15.185 59.440 41.158 1.00 21.16 240 GLY B C 1
ATOM 4308 O O . GLY B 1 241 ? -16.005 60.352 41.017 1.00 21.86 240 GLY B O 1
ATOM 4309 N N . ALA B 1 242 ? -15.556 58.176 41.355 1.00 18.17 241 ALA B N 1
ATOM 4310 C CA . ALA B 1 242 ? -16.962 57.795 41.343 1.00 20.64 241 ALA B CA 1
ATOM 4311 C C . ALA B 1 242 ? -17.616 58.088 42.691 1.00 19.94 241 ALA B C 1
ATOM 4312 O O . ALA B 1 242 ? -17.008 57.894 43.750 1.00 21.16 241 ALA B O 1
ATOM 4314 N N . THR B 1 243 ? -18.854 58.567 42.637 1.00 16.55 242 THR B N 1
ATOM 4315 C CA . THR B 1 243 ? -19.687 58.816 43.806 1.00 16.37 242 THR B CA 1
ATOM 4316 C C . THR B 1 243 ? -20.678 57.681 44.011 1.00 15.69 242 THR B C 1
ATOM 4317 O O . THR B 1 243 ? -20.847 56.803 43.168 1.00 15.37 242 THR B O 1
ATOM 4321 N N . ALA B 1 244 ? -21.360 57.727 45.159 1.00 15.66 243 ALA B N 1
ATOM 4322 C CA . ALA B 1 244 ? -22.432 56.768 45.411 1.00 15.19 243 ALA B CA 1
ATOM 4323 C C . ALA B 1 244 ? -23.445 56.763 44.270 1.00 16.16 243 ALA B C 1
ATOM 4324 O O . ALA B 1 244 ? -23.980 55.705 43.904 1.00 18.87 243 ALA B O 1
ATOM 4326 N N . MET B 1 245 ? -23.722 57.939 43.698 1.00 15.92 244 MET B N 1
ATOM 4327 C CA . MET B 1 245 ? -24.714 58.017 42.628 1.00 15.88 244 MET B CA 1
ATOM 4328 C C . MET B 1 245 ? -24.274 57.220 41.406 1.00 17.55 244 MET B C 1
ATOM 4329 O O . MET B 1 245 ? -25.109 56.598 40.736 1.00 15.95 244 MET B O 1
ATOM 4334 N N . HIS B 1 246 ? -22.969 57.225 41.104 1.00 15.45 245 HIS B N 1
ATOM 4335 C CA . HIS B 1 246 ? -22.460 56.410 40.002 1.00 15.04 245 HIS B CA 1
ATOM 4336 C C . HIS B 1 246 ? -22.737 54.934 40.251 1.00 15.01 245 HIS B C 1
ATOM 4337 O O . HIS B 1 246 ? -23.156 54.203 39.346 1.00 14.76 245 HIS B O 1
ATOM 4344 N N . PHE B 1 247 ? -22.465 54.465 41.470 1.00 16.60 246 PHE B N 1
ATOM 4345 C CA . PHE B 1 247 ? -22.633 53.043 41.747 1.00 15.03 246 PHE B CA 1
ATOM 4346 C C . PHE B 1 247 ? -24.102 52.650 41.700 1.00 14.59 246 PHE B C 1
ATOM 4347 O O . PHE B 1 247 ? -24.452 51.613 41.126 1.00 15.85 246 PHE B O 1
ATOM 4355 N N . ALA B 1 248 ? -24.973 53.474 42.286 1.00 14.57 247 ALA B N 1
ATOM 4356 C CA . ALA B 1 248 ? -26.397 53.162 42.253 1.00 16.42 247 ALA B CA 1
ATOM 4357 C C . ALA B 1 248 ? -26.916 53.113 40.824 1.00 18.18 247 ALA B C 1
ATOM 4358 O O . ALA B 1 248 ? -27.674 52.207 40.459 1.00 16.33 247 ALA B O 1
ATOM 4360 N N . ALA B 1 249 ? -26.531 54.091 40.006 1.00 14.86 248 ALA B N 1
ATOM 4361 C CA . ALA B 1 249 ? -26.982 54.114 38.618 1.00 15.64 248 ALA B CA 1
ATOM 4362 C C . ALA B 1 249 ? -26.457 52.911 37.834 1.00 18.50 248 ALA B C 1
ATOM 4363 O O . ALA B 1 249 ? -27.185 52.343 37.013 1.00 16.79 248 ALA B O 1
ATOM 4365 N N . SER B 1 250 ? -25.202 52.508 38.073 1.00 14.89 249 SER B N 1
ATOM 4366 C CA A SER B 1 250 ? -24.624 51.416 37.295 0.72 17.54 249 SER B CA 1
ATOM 4367 C CA B SER B 1 250 ? -24.601 51.410 37.318 0.28 17.36 249 SER B CA 1
ATOM 4368 C C . SER B 1 250 ? -25.340 50.100 37.540 1.00 16.83 249 SER B C 1
ATOM 4369 O O . SER B 1 250 ? -25.295 49.210 36.684 1.00 16.19 249 SER B O 1
ATOM 4374 N N . ARG B 1 251 ? -25.985 49.951 38.689 1.00 16.27 250 ARG B N 1
ATOM 4375 C CA . ARG B 1 251 ? -26.608 48.689 39.049 1.00 16.74 250 ARG B CA 1
ATOM 4376 C C . ARG B 1 251 ? -28.121 48.790 39.150 1.00 17.51 250 ARG B C 1
ATOM 4377 O O . ARG B 1 251 ? -28.758 47.856 39.652 1.00 17.33 250 ARG B O 1
ATOM 4385 N N . GLY B 1 252 ? -28.715 49.884 38.672 1.00 16.63 251 GLY B N 1
ATOM 4386 C CA . GLY B 1 252 ? -30.161 49.961 38.572 1.00 17.94 251 GLY B CA 1
ATOM 4387 C C . GLY B 1 252 ? -30.892 50.174 39.875 1.00 16.75 251 GLY B C 1
ATOM 4388 O O . GLY B 1 252 ? -32.076 49.836 39.980 1.00 18.04 251 GLY B O 1
ATOM 4389 N N . HIS B 1 253 ? -30.225 50.729 40.880 1.00 16.25 252 HIS B N 1
ATOM 4390 C CA . HIS B 1 253 ? -30.838 50.902 42.197 1.00 18.08 252 HIS B CA 1
ATOM 4391 C C . HIS B 1 253 ? -31.572 52.235 42.219 1.00 17.32 252 HIS B C 1
ATOM 4392 O O . HIS B 1 253 ? -31.087 53.257 42.717 1.00 18.20 252 HIS B O 1
ATOM 4399 N N . THR B 1 254 ? -32.787 52.200 41.675 1.00 17.89 253 THR B N 1
ATOM 4400 C CA . THR B 1 254 ? -33.549 53.424 41.449 1.00 18.00 253 THR B CA 1
ATOM 4401 C C . THR B 1 254 ? -33.877 54.139 42.756 1.00 22.50 253 THR B C 1
ATOM 4402 O O . THR B 1 254 ? -33.907 55.375 42.799 1.00 21.78 253 THR B O 1
ATOM 4406 N N . LYS B 1 255 ? -34.141 53.386 43.832 1.00 18.90 254 LYS B N 1
ATOM 4407 C CA . LYS B 1 255 ? -34.523 54.033 45.087 1.00 21.17 254 LYS B CA 1
ATOM 4408 C C . LYS B 1 255 ? -33.360 54.823 45.675 1.00 22.63 254 LYS B C 1
ATOM 4409 O O . LYS B 1 255 ? -33.549 55.946 46.161 1.00 19.41 254 LYS B O 1
ATOM 4411 N N . VAL B 1 256 ? -32.154 54.250 45.645 1.00 19.10 255 VAL B N 1
ATOM 4412 C CA . VAL B 1 256 ? -30.968 54.976 46.094 1.00 17.69 255 VAL B CA 1
ATOM 4413 C C . VAL B 1 256 ? -30.738 56.197 45.213 1.00 16.69 255 VAL B C 1
ATOM 4414 O O . VAL B 1 256 ? -30.531 57.316 45.703 1.00 16.95 255 VAL B O 1
ATOM 4418 N N . LEU B 1 257 ? -30.771 55.992 43.893 1.00 16.59 256 LEU B N 1
ATOM 4419 C CA . LEU B 1 257 ? -30.544 57.076 42.945 1.00 19.29 256 LEU B CA 1
ATOM 4420 C C . LEU B 1 257 ? -31.529 58.217 43.175 1.00 21.83 256 LEU B C 1
ATOM 4421 O O . LEU B 1 257 ? -31.141 59.389 43.246 1.00 17.99 256 LEU B O 1
ATOM 4426 N N . SER B 1 258 ? -32.814 57.885 43.307 1.00 18.40 257 SER B N 1
ATOM 4427 C CA . SER B 1 258 ? -33.826 58.916 43.518 1.00 20.48 257 SER B CA 1
ATOM 4428 C C . SER B 1 258 ? -33.603 59.651 44.837 1.00 21.70 257 SER B C 1
ATOM 4429 O O . SER B 1 258 ? -33.817 60.868 44.921 1.00 22.29 257 SER B O 1
ATOM 4432 N N . TRP B 1 259 ? -33.198 58.930 45.885 1.00 19.27 258 TRP B N 1
ATOM 4433 C CA . TRP B 1 259 ? -33.027 59.584 47.180 1.00 19.62 258 TRP B CA 1
ATOM 4434 C C . TRP B 1 259 ? -31.861 60.558 47.130 1.00 22.01 258 TRP B C 1
ATOM 4435 O O . TRP B 1 259 ? -31.965 61.697 47.597 1.00 20.22 258 TRP B O 1
ATOM 4446 N N . LEU B 1 260 ? -30.740 60.118 46.557 1.00 18.81 259 LEU B N 1
ATOM 4447 C CA . LEU B 1 260 ? -29.576 60.984 46.389 1.00 18.28 259 LEU B CA 1
ATOM 4448 C C . LEU B 1 260 ? -29.931 62.248 45.617 1.00 19.21 259 LEU B C 1
ATOM 4449 O O . LEU B 1 260 ? -29.574 63.358 46.024 1.00 21.65 259 LEU B O 1
ATOM 4454 N N . LEU B 1 261 ? -30.629 62.098 44.490 1.00 19.38 260 LEU B N 1
ATOM 4455 C CA . LEU B 1 261 ? -30.981 63.259 43.677 1.00 20.41 260 LEU B CA 1
ATOM 4456 C C . LEU B 1 261 ? -31.912 64.200 44.430 1.00 23.70 260 LEU B C 1
ATOM 4457 O O . LEU B 1 261 ? -31.711 65.420 44.429 1.00 24.96 260 LEU B O 1
ATOM 4462 N N . LEU B 1 262 ? -32.949 63.647 45.068 1.00 25.94 261 LEU B N 1
ATOM 4463 C CA . LEU B 1 262 ? -33.884 64.475 45.821 1.00 32.98 261 LEU B CA 1
ATOM 4464 C C . LEU B 1 262 ? -33.174 65.265 46.912 1.00 34.00 261 LEU B C 1
ATOM 4465 O O . LEU B 1 262 ? -33.577 66.391 47.224 1.00 25.42 261 LEU B O 1
ATOM 4470 N N . HIS B 1 263 ? -32.118 64.707 47.498 1.00 22.72 262 HIS B N 1
ATOM 4471 C CA . HIS B 1 263 ? -31.428 65.363 48.594 1.00 23.07 262 HIS B CA 1
ATOM 4472 C C . HIS B 1 263 ? -30.244 66.205 48.144 1.00 28.72 262 HIS B C 1
ATOM 4473 O O . HIS B 1 263 ? -29.448 66.637 48.987 1.00 28.72 262 HIS B O 1
ATOM 4480 N N . GLY B 1 264 ? -30.116 66.461 46.848 1.00 23.84 263 GLY B N 1
ATOM 4481 C CA . GLY B 1 264 ? -29.177 67.450 46.371 1.00 28.00 263 GLY B CA 1
ATOM 4482 C C . GLY B 1 264 ? -27.822 66.934 45.954 1.00 26.11 263 GLY B C 1
ATOM 4483 O O . GLY B 1 264 ? -26.928 67.748 45.694 1.00 26.77 263 GLY B O 1
ATOM 4484 N N . ALA B 1 265 ? -27.636 65.620 45.869 1.00 21.37 264 ALA B N 1
ATOM 4485 C CA . ALA B 1 265 ? -26.361 65.095 45.400 1.00 22.69 264 ALA B CA 1
ATOM 4486 C C . ALA B 1 265 ? -26.134 65.513 43.954 1.00 26.17 264 ALA B C 1
ATOM 4487 O O . ALA B 1 265 ? -27.063 65.531 43.141 1.00 23.78 264 ALA B O 1
ATOM 4489 N N . GLU B 1 266 ? -24.897 65.885 43.641 1.00 26.56 265 GLU B N 1
ATOM 4490 C CA . GLU B 1 266 ? -24.602 66.406 42.311 1.00 27.23 265 GLU B CA 1
ATOM 4491 C C . GLU B 1 266 ? -24.397 65.273 41.318 1.00 22.80 265 GLU B C 1
ATOM 4492 O O . GLU B 1 266 ? -23.956 64.177 41.673 1.00 24.53 265 GLU B O 1
ATOM 4498 N N . ILE B 1 267 ? -24.731 65.552 40.058 1.00 20.98 266 ILE B N 1
ATOM 4499 C CA . ILE B 1 267 ? -24.539 64.604 38.956 1.00 23.85 266 ILE B CA 1
ATOM 4500 C C . ILE B 1 267 ? -23.172 64.940 38.368 1.00 24.04 266 ILE B C 1
ATOM 4501 O O . ILE B 1 267 ? -23.053 65.736 37.441 1.00 30.80 266 ILE B O 1
ATOM 4506 N N . SER B 1 268 ? -22.127 64.325 38.911 1.00 23.35 267 SER B N 1
ATOM 4507 C CA A SER B 1 268 ? -20.761 64.758 38.667 0.52 20.72 267 SER B CA 1
ATOM 4508 C CA B SER B 1 268 ? -20.763 64.761 38.662 0.48 20.86 267 SER B CA 1
ATOM 4509 C C . SER B 1 268 ? -20.019 63.784 37.761 1.00 22.27 267 SER B C 1
ATOM 4510 O O . SER B 1 268 ? -20.351 62.599 37.673 1.00 19.13 267 SER B O 1
ATOM 4515 N N . GLN B 1 269 ? -18.994 64.308 37.088 1.00 20.77 268 GLN B N 1
ATOM 4516 C CA . GLN B 1 269 ? -18.114 63.474 36.281 1.00 20.52 268 GLN B CA 1
ATOM 4517 C C . GLN B 1 269 ? -17.067 62.804 37.159 1.00 24.86 268 GLN B C 1
ATOM 4518 O O . GLN B 1 269 ? -16.544 63.418 38.094 1.00 24.26 268 GLN B O 1
ATOM 4524 N N . ASP B 1 270 ? -16.756 61.540 36.858 1.00 19.35 269 ASP B N 1
ATOM 4525 C CA . ASP B 1 270 ? -15.645 60.876 37.529 1.00 22.03 269 ASP B CA 1
ATOM 4526 C C . ASP B 1 270 ? -14.350 61.289 36.830 1.00 22.04 269 ASP B C 1
ATOM 4527 O O . ASP B 1 270 ? -14.345 62.172 35.968 1.00 21.42 269 ASP B O 1
ATOM 4532 N N . LEU B 1 271 ? -13.231 60.656 37.195 1.00 21.25 270 LEU B N 1
ATOM 4533 C CA . LEU B 1 271 ? -11.933 61.059 36.663 1.00 22.68 270 LEU B CA 1
ATOM 4534 C C . LEU B 1 271 ? -11.780 60.719 35.191 1.00 26.54 270 LEU B C 1
ATOM 4535 O O . LEU B 1 271 ? -10.875 61.247 34.539 1.00 29.01 270 LEU B O 1
ATOM 4540 N N . TRP B 1 272 ? -12.639 59.851 34.663 1.00 25.30 271 TRP B N 1
ATOM 4541 C CA . TRP B 1 272 ? -12.677 59.513 33.249 1.00 27.41 271 TRP B CA 1
ATOM 4542 C C . TRP B 1 272 ? -13.716 60.322 32.487 1.00 24.33 271 TRP B C 1
ATOM 4543 O O . TRP B 1 272 ? -13.906 60.089 31.290 1.00 22.76 271 TRP B O 1
ATOM 4554 N N . GLY B 1 273 ? -14.392 61.253 33.155 1.00 23.02 272 GLY B N 1
ATOM 4555 C CA . GLY B 1 273 ? -15.358 62.128 32.533 1.00 21.42 272 GLY B CA 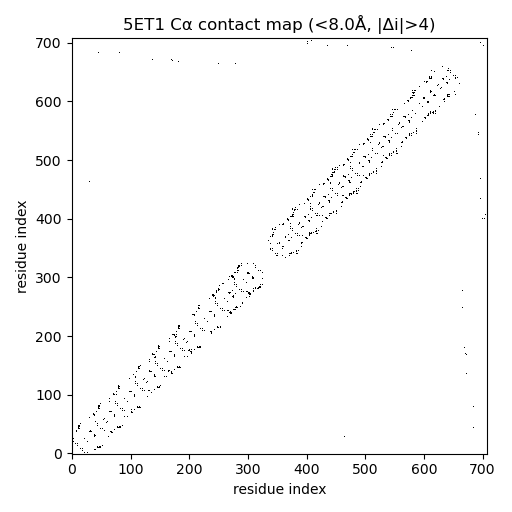1
ATOM 4556 C C . GLY B 1 273 ? -16.773 61.605 32.524 1.00 20.26 272 GLY B C 1
ATOM 4557 O O . GLY B 1 273 ? -17.647 62.248 31.937 1.00 20.37 272 GLY B O 1
ATOM 4558 N N . GLY B 1 274 ? -17.032 60.464 33.161 1.00 19.34 273 GLY B N 1
ATOM 4559 C CA . GLY B 1 274 ? -18.342 59.843 33.093 1.00 19.89 273 GLY B CA 1
ATOM 4560 C C . GLY B 1 274 ? -19.203 60.280 34.261 1.00 18.99 273 GLY B C 1
ATOM 4561 O O . GLY B 1 274 ? -18.738 60.316 35.406 1.00 17.99 273 GLY B O 1
ATOM 4562 N N . THR B 1 275 ? -20.457 60.628 33.966 1.00 17.88 274 THR B N 1
ATOM 4563 C CA . THR B 1 275 ? -21.448 60.935 34.992 1.00 17.61 274 THR B CA 1
ATOM 4564 C C . THR B 1 275 ? -22.226 59.680 35.352 1.00 16.78 274 THR B C 1
ATOM 4565 O O . THR B 1 275 ? -22.097 58.639 34.703 1.00 16.48 274 THR B O 1
ATOM 4569 N N . PRO B 1 276 ? -23.064 59.739 36.393 1.00 16.55 275 PRO B N 1
ATOM 4570 C CA . PRO B 1 276 ? -23.956 58.599 36.657 1.00 15.99 275 PRO B CA 1
ATOM 4571 C C . PRO B 1 276 ? -24.902 58.311 35.500 1.00 16.11 275 PRO B C 1
ATOM 4572 O O . PRO B 1 276 ? -25.370 57.173 35.375 1.00 17.25 275 PRO B O 1
ATOM 4576 N N . LEU B 1 277 ? -25.185 59.296 34.634 1.00 16.72 276 LEU B N 1
ATOM 4577 C CA . LEU B 1 277 ? -25.978 59.003 33.438 1.00 16.97 276 LEU B CA 1
ATOM 4578 C C . LEU B 1 277 ? -25.189 58.130 32.460 1.00 16.77 276 LEU B C 1
ATOM 4579 O O . LEU B 1 277 ? -25.750 57.211 31.847 1.00 16.71 276 LEU B O 1
ATOM 4584 N N . HIS B 1 278 ? -23.883 58.380 32.318 1.00 17.27 277 HIS B N 1
ATOM 4585 C CA . HIS B 1 278 ? -23.054 57.457 31.545 1.00 16.97 277 HIS B CA 1
ATOM 4586 C C . HIS B 1 278 ? -23.157 56.048 32.110 1.00 16.35 277 HIS B C 1
ATOM 4587 O O . HIS B 1 278 ? -23.339 55.082 31.361 1.00 16.33 277 HIS B O 1
ATOM 4594 N N . ASP B 1 279 ? -23.059 55.912 33.441 1.00 16.29 278 ASP B N 1
ATOM 4595 C CA . ASP B 1 279 ? -23.126 54.587 34.053 1.00 15.59 278 ASP B CA 1
ATOM 4596 C C . ASP B 1 279 ? -24.478 53.920 33.814 1.00 15.58 278 ASP B C 1
ATOM 4597 O O . ASP B 1 279 ? -24.543 52.714 33.549 1.00 16.14 278 ASP B O 1
ATOM 4602 N N . ALA B 1 280 ? -25.571 54.679 33.934 1.00 15.67 279 ALA B N 1
ATOM 4603 C CA . ALA B 1 280 ? -26.891 54.104 33.702 1.00 15.90 279 ALA B CA 1
ATOM 4604 C C . ALA B 1 280 ? -27.035 53.655 32.256 1.00 16.73 279 ALA B C 1
ATOM 4605 O O . ALA B 1 280 ? -27.505 52.547 31.977 1.00 17.40 279 ALA B O 1
ATOM 4607 N N . ALA B 1 281 ? -26.611 54.506 31.320 1.00 16.52 280 ALA B N 1
ATOM 4608 C CA . ALA B 1 281 ? -26.808 54.221 29.903 1.00 17.01 280 ALA B CA 1
ATOM 4609 C C . ALA B 1 281 ? -25.944 53.059 29.443 1.00 17.00 280 ALA B C 1
ATOM 4610 O O . ALA B 1 281 ? -26.405 52.198 28.683 1.00 17.42 280 ALA B O 1
ATOM 4612 N N . GLU B 1 282 ? -24.688 53.018 29.901 1.00 16.73 281 GLU B N 1
ATOM 4613 C CA . GLU B 1 282 ? -23.762 51.972 29.474 1.00 16.98 281 GLU B CA 1
ATOM 4614 C C . GLU B 1 282 ? -24.230 50.600 29.932 1.00 17.06 281 GLU B C 1
ATOM 4615 O O . GLU B 1 282 ? -23.922 49.584 29.294 1.00 17.98 281 GLU B O 1
ATOM 4621 N N . ASN B 1 283 ? -24.956 50.550 31.043 1.00 17.95 282 ASN B N 1
ATOM 4622 C CA . ASN B 1 283 ? -25.450 49.299 31.596 1.00 16.95 282 ASN B CA 1
ATOM 4623 C C . ASN B 1 283 ? -26.918 49.043 31.294 1.00 17.54 282 ASN B C 1
ATOM 4624 O O . ASN B 1 283 ? -27.482 48.073 31.811 1.00 20.97 282 ASN B O 1
ATOM 4629 N N . GLY B 1 284 ? -27.536 49.863 30.454 1.00 17.48 283 GLY B N 1
ATOM 4630 C CA . GLY B 1 284 ? -28.895 49.621 30.005 1.00 18.12 283 GLY B CA 1
ATOM 4631 C C . GLY B 1 284 ? -29.952 49.833 31.061 1.00 19.74 283 GLY B C 1
ATOM 4632 O O . GLY B 1 284 ? -31.015 49.205 31.008 1.00 19.43 283 GLY B O 1
ATOM 4633 N N . GLU B 1 285 ? -29.697 50.708 32.018 1.00 17.52 284 GLU B N 1
ATOM 4634 C CA . GLU B 1 285 ? -30.628 50.890 33.130 1.00 17.60 284 GLU B CA 1
ATOM 4635 C C . GLU B 1 285 ? -31.566 52.028 32.763 1.00 18.05 284 GLU B C 1
ATOM 4636 O O . GLU B 1 285 ? -31.332 53.190 33.098 1.00 19.41 284 GLU B O 1
ATOM 4642 N N . LEU B 1 286 ? -32.653 51.677 32.070 1.00 18.95 285 LEU B N 1
ATOM 4643 C CA . LEU B 1 286 ? -33.514 52.688 31.471 1.00 19.66 285 LEU B CA 1
ATOM 4644 C C . LEU B 1 286 ? -34.195 53.541 32.529 1.00 19.87 285 LEU B C 1
ATOM 4645 O O . LEU B 1 286 ? -34.213 54.772 32.426 1.00 20.02 285 LEU B O 1
ATOM 4650 N N . GLU B 1 287 ? -34.773 52.909 33.551 1.00 20.06 286 GLU B N 1
ATOM 4651 C CA . GLU B 1 287 ? -35.450 53.702 34.572 1.00 20.43 286 GLU B CA 1
ATOM 4652 C C . GLU B 1 287 ? -34.477 54.669 35.233 1.00 20.14 286 GLU B C 1
ATOM 4653 O O . GLU B 1 287 ? -34.837 55.812 35.537 1.00 21.09 286 GLU B O 1
ATOM 4659 N N . CYS B 1 288 ? -33.232 54.231 35.449 1.00 18.50 287 CYS B N 1
ATOM 4660 C CA . CYS B 1 288 ? -32.228 55.129 36.007 1.00 17.83 287 CYS B CA 1
ATOM 4661 C C . CYS B 1 288 ? -31.921 56.286 35.061 1.00 18.05 287 CYS B C 1
ATOM 4662 O O . CYS B 1 288 ? -31.723 57.425 35.512 1.00 18.17 287 CYS B O 1
ATOM 4665 N N . CYS B 1 289 ? -31.860 56.013 33.750 1.00 18.23 288 CYS B N 1
ATOM 4666 C CA . CYS B 1 289 ? -31.707 57.087 32.767 1.00 18.67 288 CYS B CA 1
ATOM 4667 C C . CYS B 1 289 ? -32.853 58.084 32.843 1.00 19.76 288 CYS B C 1
ATOM 4668 O O . CYS B 1 289 ? -32.632 59.297 32.773 1.00 20.15 288 CYS B O 1
ATOM 4671 N N . GLN B 1 290 ? -34.086 57.590 32.954 1.00 20.47 289 GLN B N 1
ATOM 4672 C CA . GLN B 1 290 ? -35.234 58.484 33.071 1.00 24.19 289 GLN B CA 1
ATOM 4673 C C . GLN B 1 290 ? -35.149 59.328 34.336 1.00 26.19 289 GLN B C 1
ATOM 4674 O O . GLN B 1 290 ? -35.367 60.545 34.299 1.00 26.10 289 GLN B O 1
ATOM 4680 N N . ILE B 1 291 ? -34.836 58.699 35.472 1.00 20.98 290 ILE B N 1
ATOM 4681 C CA . ILE B 1 291 ? -34.752 59.451 36.722 1.00 21.05 290 ILE B CA 1
ATOM 4682 C C . ILE B 1 291 ? -33.697 60.547 36.617 1.00 32.16 290 ILE B C 1
ATOM 4683 O O . ILE B 1 291 ? -33.908 61.684 37.056 1.00 24.46 290 ILE B O 1
ATOM 4688 N N . LEU B 1 292 ? -32.552 60.229 36.018 1.00 19.87 291 LEU B N 1
ATOM 4689 C CA . LEU B 1 292 ? -31.490 61.221 35.897 1.00 23.27 291 LEU B CA 1
ATOM 4690 C C . LEU B 1 292 ? -31.874 62.329 34.922 1.00 27.66 291 LEU B C 1
ATOM 4691 O O . LEU B 1 292 ? -31.598 63.508 35.175 1.00 27.27 291 LEU B O 1
ATOM 4696 N N . ALA B 1 293 ? -32.519 61.975 33.809 1.00 22.41 292 ALA B N 1
ATOM 4697 C CA . ALA B 1 293 ? -32.888 62.984 32.822 1.00 24.76 292 ALA B CA 1
ATOM 4698 C C . ALA B 1 293 ? -33.907 63.964 33.391 1.00 31.20 292 ALA B C 1
ATOM 4699 O O . ALA B 1 293 ? -33.783 65.179 33.207 1.00 29.52 292 ALA B O 1
ATOM 4701 N N . VAL B 1 294 ? -34.932 63.454 34.080 1.00 25.06 293 VAL B N 1
ATOM 4702 C CA . VAL B 1 294 ? -35.966 64.344 34.602 1.00 31.77 293 VAL B CA 1
ATOM 4703 C C . VAL B 1 294 ? -35.476 65.151 35.789 1.00 34.14 293 VAL B C 1
ATOM 4704 O O . VAL B 1 294 ? -36.124 66.134 36.167 1.00 36.26 293 VAL B O 1
ATOM 4708 N N . ASN B 1 295 ? -34.347 64.766 36.384 1.00 24.99 294 ASN B N 1
ATOM 4709 C CA . ASN B 1 295 ? -33.727 65.536 37.451 1.00 26.80 294 ASN B CA 1
ATOM 4710 C C . ASN B 1 295 ? -32.604 66.432 36.940 1.00 29.92 294 ASN B C 1
ATOM 4711 O O . ASN B 1 295 ? -31.794 66.918 37.734 1.00 32.75 294 ASN B O 1
ATOM 4716 N N . GLY B 1 296 ? -32.535 66.651 35.630 1.00 29.83 295 GLY B N 1
ATOM 4717 C CA . GLY B 1 296 ? -31.656 67.660 35.079 1.00 33.57 295 GLY B CA 1
ATOM 4718 C C . GLY B 1 296 ? -30.266 67.210 34.697 1.00 33.99 295 GLY B C 1
ATOM 4719 O O . GLY B 1 296 ? -29.392 68.064 34.505 1.00 31.10 295 GLY B O 1
ATOM 4720 N N . ALA B 1 297 ? -30.021 65.907 34.574 1.00 27.87 296 ALA B N 1
ATOM 4721 C CA . ALA B 1 297 ? -28.722 65.457 34.097 1.00 23.88 296 ALA B CA 1
ATOM 4722 C C . ALA B 1 297 ? -28.418 66.076 32.737 1.00 27.42 296 ALA B C 1
ATOM 4723 O O . ALA B 1 297 ? -29.297 66.189 31.879 1.00 32.28 296 ALA B O 1
ATOM 4725 N N . GLY B 1 298 ? -27.168 66.499 32.554 1.00 28.69 297 GLY B N 1
ATOM 4726 C CA . GLY B 1 298 ? -26.715 67.020 31.278 1.00 28.14 297 GLY B CA 1
ATOM 4727 C C . GLY B 1 298 ? -26.549 65.923 30.249 1.00 21.05 297 GLY B C 1
ATOM 4728 O O . GLY B 1 298 ? -25.585 65.148 30.299 1.00 21.72 297 GLY B O 1
ATOM 4729 N N . LEU B 1 299 ? -27.491 65.849 29.306 1.00 22.25 298 LEU B N 1
ATOM 4730 C CA . LEU B 1 299 ? -27.493 64.744 28.353 1.00 28.69 298 LEU B CA 1
ATOM 4731 C C . LEU B 1 299 ? -26.269 64.767 27.446 1.00 27.22 298 LEU B C 1
ATOM 4732 O O . LEU B 1 299 ? -25.809 63.708 26.996 1.00 26.79 298 LEU B O 1
ATOM 4737 N N . ASP B 1 300 ? -25.727 65.948 27.163 1.00 22.89 299 ASP B N 1
ATOM 4738 C CA . ASP B 1 300 ? -24.630 66.084 26.217 1.00 26.37 299 ASP B CA 1
ATOM 4739 C C . ASP B 1 300 ? -23.259 66.100 26.884 1.00 24.66 299 ASP B C 1
ATOM 4740 O O . ASP B 1 300 ? -22.261 66.370 26.208 1.00 24.98 299 ASP B O 1
ATOM 4745 N N . VAL B 1 301 ? -23.179 65.818 28.188 1.00 19.82 300 VAL B N 1
ATOM 4746 C CA . VAL B 1 301 ? -21.878 65.752 28.842 1.00 20.42 300 VAL B CA 1
ATOM 4747 C C . VAL B 1 301 ? -21.077 64.605 28.247 1.00 23.94 300 VAL B C 1
ATOM 4748 O O . VAL B 1 301 ? -21.592 63.496 28.059 1.00 18.12 300 VAL B O 1
ATOM 4752 N N . ARG B 1 302 ? -19.813 64.869 27.933 1.00 18.44 301 ARG B N 1
ATOM 4753 C CA . ARG B 1 302 ? -18.963 63.900 27.256 1.00 17.88 301 ARG B CA 1
ATOM 4754 C C . ARG B 1 302 ? -17.859 63.413 28.179 1.00 21.16 301 ARG B C 1
ATOM 4755 O O . ARG B 1 302 ? -17.280 64.202 28.938 1.00 21.63 301 ARG B O 1
ATOM 4763 N N . ASP B 1 303 ? -17.554 62.118 28.101 1.00 18.56 302 ASP B N 1
ATOM 4764 C CA . ASP B 1 303 ? -16.427 61.588 28.859 1.00 18.74 302 ASP B CA 1
ATOM 4765 C C . ASP B 1 303 ? -15.119 61.949 28.141 1.00 23.59 302 ASP B C 1
ATOM 4766 O O . ASP B 1 303 ? -15.101 62.694 27.154 1.00 21.56 302 ASP B O 1
ATOM 4771 N N . HIS B 1 304 ? -13.993 61.438 28.646 1.00 24.99 303 HIS B N 1
ATOM 4772 C CA A HIS B 1 304 ? -12.714 61.878 28.107 0.55 27.99 303 HIS B CA 1
ATOM 4773 C CA B HIS B 1 304 ? -12.685 61.829 28.129 0.45 27.97 303 HIS B CA 1
ATOM 4774 C C . HIS B 1 304 ? -12.459 61.379 26.690 1.00 26.22 303 HIS B C 1
ATOM 4775 O O . HIS B 1 304 ? -11.573 61.920 26.019 1.00 27.56 303 HIS B O 1
ATOM 4788 N N . ASP B 1 305 ? -13.221 60.395 26.207 1.00 22.73 304 ASP B N 1
ATOM 4789 C CA . ASP B 1 305 ? -13.157 59.971 24.811 1.00 23.45 304 ASP B CA 1
ATOM 4790 C C . ASP B 1 305 ? -14.163 60.711 23.938 1.00 20.95 304 ASP B C 1
ATOM 4791 O O . ASP B 1 305 ? -14.247 60.431 22.736 1.00 22.22 304 ASP B O 1
ATOM 4796 N N . GLY B 1 306 ? -14.927 61.635 24.511 1.00 19.44 305 GLY B N 1
ATOM 4797 C CA . GLY B 1 306 ? -15.930 62.366 23.769 1.00 19.58 305 GLY B CA 1
ATOM 4798 C C . GLY B 1 306 ? -17.297 61.724 23.752 1.00 19.39 305 GLY B C 1
ATOM 4799 O O . GLY B 1 306 ? -18.201 62.255 23.090 1.00 19.35 305 GLY B O 1
ATOM 4800 N N . TYR B 1 307 ? -17.490 60.608 24.462 1.00 17.96 306 TYR B N 1
ATOM 4801 C CA . TYR B 1 307 ? -18.746 59.873 24.381 1.00 17.36 306 TYR B CA 1
ATOM 4802 C C . TYR B 1 307 ? -19.807 60.493 25.281 1.00 16.88 306 TYR B C 1
ATOM 4803 O O . TYR B 1 307 ? -19.546 60.806 26.452 1.00 16.75 306 TYR B O 1
ATOM 4812 N N . THR B 1 308 ? -21.005 60.660 24.735 1.00 17.03 307 THR B N 1
ATOM 4813 C CA . THR B 1 308 ? -22.174 60.950 25.548 1.00 16.69 307 THR B CA 1
ATOM 4814 C C . THR B 1 308 ? -22.714 59.656 26.153 1.00 15.90 307 THR B C 1
ATOM 4815 O O . THR B 1 308 ? -22.336 58.548 25.764 1.00 15.71 307 THR B O 1
ATOM 4819 N N . ALA B 1 309 ? -23.626 59.807 27.112 1.00 15.62 308 ALA B N 1
ATOM 4820 C CA . ALA B 1 309 ? -24.290 58.628 27.662 1.00 16.23 308 ALA B CA 1
ATOM 4821 C C . ALA B 1 309 ? -25.009 57.849 26.565 1.00 16.75 308 ALA B C 1
ATOM 4822 O O . ALA B 1 309 ? -24.957 56.612 26.534 1.00 18.19 308 ALA B O 1
ATOM 4824 N N . ALA B 1 310 ? -25.682 58.559 25.657 1.00 18.08 309 ALA B N 1
ATOM 4825 C CA . ALA B 1 310 ? -26.372 57.900 24.550 1.00 18.62 309 ALA B CA 1
ATOM 4826 C C . ALA B 1 310 ? -25.401 57.116 23.674 1.00 20.17 309 ALA B C 1
ATOM 4827 O O . ALA B 1 310 ? -25.733 56.026 23.190 1.00 16.75 309 ALA B O 1
ATOM 4829 N N . ASP B 1 311 ? -24.197 57.652 23.450 1.00 16.76 310 ASP B N 1
ATOM 4830 C CA . ASP B 1 311 ? -23.183 56.889 22.715 1.00 17.00 310 ASP B CA 1
ATOM 4831 C C . ASP B 1 311 ? -22.859 55.573 23.422 1.00 16.30 310 ASP B C 1
ATOM 4832 O O . ASP B 1 311 ? -22.744 54.523 22.781 1.00 16.62 310 ASP B O 1
ATOM 4837 N N . LEU B 1 312 ? -22.684 55.611 24.745 1.00 15.56 311 LEU B N 1
ATOM 4838 C CA . LEU B 1 312 ? -22.315 54.387 25.449 1.00 15.16 311 LEU B CA 1
ATOM 4839 C C . LEU B 1 312 ? -23.447 53.376 25.406 1.00 17.17 311 LEU B C 1
ATOM 4840 O O . LEU B 1 312 ? -23.198 52.174 25.285 1.00 15.17 311 LEU B O 1
ATOM 4845 N N . ALA B 1 313 ? -24.695 53.840 25.527 1.00 15.34 312 ALA B N 1
ATOM 4846 C CA . ALA B 1 313 ? -25.820 52.922 25.353 1.00 16.04 312 ALA B CA 1
ATOM 4847 C C . ALA B 1 313 ? -25.768 52.254 23.985 1.00 19.23 312 ALA B C 1
ATOM 4848 O O . ALA B 1 313 ? -25.962 51.035 23.870 1.00 17.58 312 ALA B O 1
ATOM 4850 N N . GLU B 1 314 ? -25.497 53.038 22.938 1.00 16.51 313 GLU B N 1
ATOM 4851 C CA . GLU B 1 314 ? -25.443 52.487 21.588 1.00 17.50 313 GLU B CA 1
ATOM 4852 C C . GLU B 1 314 ? -24.328 51.455 21.448 1.00 19.25 313 GLU B C 1
ATOM 4853 O O . GLU B 1 314 ? -24.544 50.390 20.861 1.00 18.35 313 GLU B O 1
ATOM 4859 N N . PHE B 1 315 ? -23.126 51.750 21.969 1.00 17.19 314 PHE B N 1
ATOM 4860 C CA . PHE B 1 315 ? -22.026 50.788 21.867 1.00 17.53 314 PHE B CA 1
ATOM 4861 C C . PHE B 1 315 ? -22.370 49.474 22.548 1.00 17.42 314 PHE B C 1
ATOM 4862 O O . PHE B 1 315 ? -21.862 48.417 22.159 1.00 20.42 314 PHE B O 1
ATOM 4870 N N . ASN B 1 316 ? -23.167 49.528 23.606 1.00 16.46 315 ASN B N 1
ATOM 4871 C CA . ASN B 1 316 ? -23.479 48.343 24.380 1.00 16.30 315 ASN B CA 1
ATOM 4872 C C . ASN B 1 316 ? -24.817 47.730 23.998 1.00 19.22 315 ASN B C 1
ATOM 4873 O O . ASN B 1 316 ? -25.267 46.791 24.661 1.00 20.38 315 ASN B O 1
ATOM 4878 N N . GLY B 1 317 ? -25.442 48.209 22.925 1.00 18.28 316 GLY B N 1
ATOM 4879 C CA . GLY B 1 317 ? -26.665 47.600 22.439 1.00 20.45 316 GLY B CA 1
ATOM 4880 C C . GLY B 1 317 ? -27.900 47.909 23.249 1.00 22.47 316 GLY B C 1
ATOM 4881 O O . GLY B 1 317 ? -28.892 47.181 23.155 1.00 22.58 316 GLY B O 1
ATOM 4882 N N . HIS B 1 318 ? -27.879 48.977 24.046 1.00 18.44 317 HIS B N 1
ATOM 4883 C CA . HIS B 1 318 ? -29.031 49.333 24.874 1.00 20.42 317 HIS B CA 1
ATOM 4884 C C . HIS B 1 318 ? -29.897 50.356 24.136 1.00 24.90 317 HIS B C 1
ATOM 4885 O O . HIS B 1 318 ? -29.938 51.544 24.458 1.00 20.32 317 HIS B O 1
ATOM 4892 N N . THR B 1 319 ? -30.605 49.843 23.119 1.00 25.98 318 THR B N 1
ATOM 4893 C CA . THR B 1 319 ? -31.372 50.684 22.203 1.00 25.16 318 THR B CA 1
ATOM 4894 C C . THR B 1 319 ? -3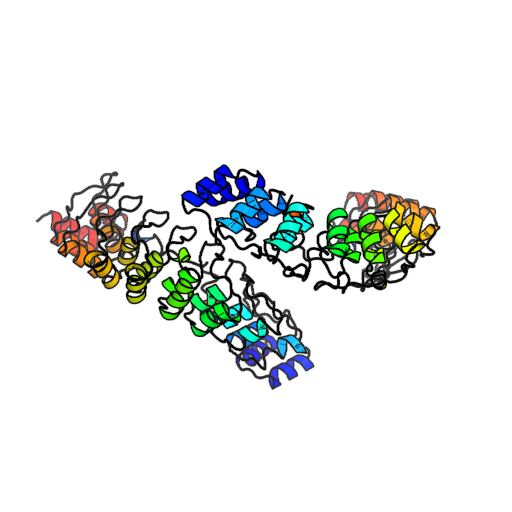2.462 51.457 22.923 1.00 23.20 318 THR B C 1
ATOM 4895 O O . THR B 1 319 ? -32.757 52.600 22.561 1.00 26.05 318 THR B O 1
ATOM 4899 N N . HIS B 1 320 ? -33.096 50.840 23.922 1.00 26.11 319 HIS B N 1
ATOM 4900 C CA . HIS B 1 320 ? -34.120 51.549 24.679 1.00 29.19 319 HIS B CA 1
ATOM 4901 C C . HIS B 1 320 ? -33.539 52.791 25.349 1.00 24.43 319 HIS B C 1
ATOM 4902 O O . HIS B 1 320 ? -34.146 53.870 25.311 1.00 26.20 319 HIS B O 1
ATOM 4909 N N . CYS B 1 321 ? -32.342 52.670 25.927 1.00 20.86 320 CYS B N 1
ATOM 4910 C CA . CYS B 1 321 ? -31.705 53.818 26.570 1.00 19.07 320 CYS B CA 1
ATOM 4911 C C . CYS B 1 321 ? -31.272 54.868 25.561 1.00 19.24 320 CYS B C 1
ATOM 4912 O O . CYS B 1 321 ? -31.487 56.065 25.772 1.00 21.24 320 CYS B O 1
ATOM 4915 N N . SER B 1 322 ? -30.606 54.450 24.481 1.00 21.82 321 SER B N 1
ATOM 4916 C CA . SER B 1 322 ? -30.134 55.434 23.516 1.00 21.81 321 SER B CA 1
ATOM 4917 C C . SER B 1 322 ? -31.307 56.166 22.866 1.00 23.30 321 SER B C 1
ATOM 4918 O O . SER B 1 322 ? -31.269 57.393 22.713 1.00 25.86 321 SER B O 1
ATOM 4921 N N . ARG B 1 323 ? -32.378 55.441 22.528 1.00 26.50 322 ARG B N 1
ATOM 4922 C CA . ARG B 1 323 ? -33.550 56.076 21.927 1.00 30.58 322 ARG B CA 1
ATOM 4923 C C . ARG B 1 323 ? -34.160 57.111 22.865 1.00 30.80 322 ARG B C 1
ATOM 4924 O O . ARG B 1 323 ? -34.455 58.239 22.454 1.00 34.88 322 ARG B O 1
ATOM 4926 N N . TYR B 1 324 ? -34.349 56.744 24.135 1.00 28.41 323 TYR B N 1
ATOM 4927 C CA . TYR B 1 324 ? -34.884 57.682 25.118 1.00 24.12 323 TYR B CA 1
ATOM 4928 C C . TYR B 1 324 ? -34.016 58.934 25.213 1.00 26.00 323 TYR B C 1
ATOM 4929 O O . TYR B 1 324 ? -34.517 60.058 25.115 1.00 28.08 323 TYR B O 1
ATOM 4938 N N . LEU B 1 325 ? -32.705 58.756 25.389 1.00 23.70 324 LEU B N 1
ATOM 4939 C CA . LEU B 1 325 ? -31.828 59.900 25.624 1.00 22.90 324 LEU B CA 1
ATOM 4940 C C . LEU B 1 325 ? -31.761 60.814 24.408 1.00 28.20 324 LEU B C 1
ATOM 4941 O O . LEU B 1 325 ? -31.733 62.041 24.550 1.00 28.98 324 LEU B O 1
ATOM 4946 N N . ARG B 1 326 ? -31.723 60.239 23.203 1.00 31.42 325 ARG B N 1
ATOM 4947 C CA . ARG B 1 326 ? -31.677 61.077 22.013 1.00 35.40 325 ARG B CA 1
ATOM 4948 C C . ARG B 1 326 ? -33.024 61.734 21.747 1.00 40.79 325 ARG B C 1
ATOM 4949 O O . ARG B 1 326 ? -33.068 62.797 21.121 1.00 46.75 325 ARG B O 1
ATOM 4957 N N . THR B 1 327 ? -34.114 61.147 22.248 1.00 39.94 326 THR B N 1
ATOM 4958 C CA . THR B 1 327 ? -35.431 61.765 22.144 1.00 46.56 326 THR B CA 1
ATOM 4959 C C . THR B 1 327 ? -35.586 62.923 23.122 1.00 46.31 326 THR B C 1
ATOM 4960 O O . THR B 1 327 ? -36.185 63.952 22.784 1.00 47.34 326 THR B O 1
ATOM 4964 N N . VAL B 1 328 ? -35.058 62.771 24.338 1.00 39.14 327 VAL B N 1
ATOM 4965 C CA . VAL B 1 328 ? -35.152 63.835 25.331 1.00 37.76 327 VAL B CA 1
ATOM 4966 C C . VAL B 1 328 ? -34.290 65.021 24.922 1.00 45.36 327 VAL B C 1
ATOM 4967 O O . VAL B 1 328 ? -34.674 66.181 25.116 1.00 49.52 327 VAL B O 1
ATOM 4971 N N . GLN B 1 329 ? -33.122 64.754 24.331 1.00 47.79 328 GLN B N 1
ATOM 4972 C CA . GLN B 1 329 ? -32.227 65.832 23.926 1.00 55.66 328 GLN B CA 1
ATOM 4973 C C . GLN B 1 329 ? -32.856 66.745 22.878 1.00 62.16 328 GLN B C 1
ATOM 4974 O O . GLN B 1 329 ? -32.438 67.901 22.749 1.00 62.55 328 GLN B O 1
ATOM 4980 N N . THR B 1 330 ? -33.864 66.265 22.144 1.00 66.04 329 THR B N 1
ATOM 4981 C CA . THR B 1 330 ? -34.531 67.117 21.165 1.00 70.27 329 THR B CA 1
ATOM 4982 C C . THR B 1 330 ? -35.343 68.217 21.841 1.00 73.75 329 THR B C 1
ATOM 4983 O O . THR B 1 330 ? -35.306 69.375 21.409 1.00 76.59 329 THR B O 1
ATOM 4987 N N . LEU B 1 331 ? -36.075 67.877 22.899 1.00 74.12 330 LEU B N 1
ATOM 4988 C CA . LEU B 1 331 ? -36.986 68.817 23.554 1.00 77.03 330 LEU B CA 1
ATOM 4989 C C . LEU B 1 331 ? -36.280 70.062 24.097 1.00 79.06 330 LEU B C 1
ATOM 4990 O O . LEU B 1 331 ? -35.051 70.145 24.107 1.00 79.46 330 LEU B O 1
ATOM 4992 N N . ARG C 2 7 ? 10.866 2.421 45.088 1.00 50.77 1250 ARG C N 1
ATOM 4993 C CA . ARG C 2 7 ? 10.470 1.846 46.371 1.00 49.47 1250 ARG C CA 1
ATOM 4994 C C . ARG C 2 7 ? 11.456 2.187 47.477 1.00 42.43 1250 ARG C C 1
ATOM 4995 O O . ARG C 2 7 ? 11.270 3.160 48.214 1.00 37.93 1250 ARG C O 1
ATOM 4997 N N . ARG C 2 8 ? 12.508 1.373 47.586 1.00 38.98 1251 ARG C N 1
ATOM 4998 C CA . ARG C 2 8 ? 13.393 1.458 48.743 1.00 35.51 1251 ARG C CA 1
ATOM 4999 C C . ARG C 2 8 ? 14.054 2.830 48.851 1.00 32.10 1251 ARG C C 1
ATOM 5000 O O . ARG C 2 8 ? 14.171 3.382 49.952 1.00 35.42 1251 ARG C O 1
ATOM 5008 N N . ARG C 2 9 ? 14.477 3.409 47.721 1.00 32.12 1252 ARG C N 1
ATOM 5009 C CA . ARG C 2 9 ? 15.112 4.725 47.774 1.00 32.66 1252 ARG C CA 1
ATOM 5010 C C . ARG C 2 9 ? 14.159 5.796 48.295 1.00 34.31 1252 ARG C C 1
ATOM 5011 O O . ARG C 2 9 ? 14.593 6.736 48.969 1.00 33.24 1252 ARG C O 1
ATOM 5019 N N . CYS C 2 10 ? 12.864 5.675 47.996 1.00 34.43 1253 CYS C N 1
ATOM 5020 C CA . CYS C 2 10 ? 11.887 6.664 48.431 1.00 35.95 1253 CYS C CA 1
ATOM 5021 C C . CYS C 2 10 ? 11.544 6.561 49.905 1.00 36.69 1253 CYS C C 1
ATOM 5022 O O . CYS C 2 10 ? 10.876 7.460 50.431 1.00 36.56 1253 CYS C O 1
ATOM 5025 N N . GLN C 2 11 ? 11.966 5.501 50.587 1.00 32.94 1254 GLN C N 1
ATOM 5026 C CA . GLN C 2 11 ? 11.725 5.435 52.016 1.00 30.10 1254 GLN C CA 1
ATOM 5027 C C . GLN C 2 11 ? 12.482 6.564 52.698 1.00 35.72 1254 GLN C C 1
ATOM 5028 O O . GLN C 2 11 ? 13.687 6.734 52.494 1.00 41.67 1254 GLN C O 1
ATOM 5034 N N . GLN C 2 12 ? 11.776 7.341 53.468 1.00 27.94 1255 GLN C N 1
ATOM 5035 C CA . GLN C 2 12 ? 12.370 8.491 54.120 1.00 24.93 1255 GLN C CA 1
ATOM 5036 C C . GLN C 2 12 ? 12.982 8.088 55.452 1.00 25.33 1255 GLN C C 1
ATOM 5037 O O . GLN C 2 12 ? 12.595 7.076 56.049 1.00 23.07 1255 GLN C O 1
ATOM 5043 N N . PRO C 2 13 ? 13.953 8.855 55.941 1.00 21.58 1256 PRO C N 1
ATOM 5044 C CA . PRO C 2 13 ? 14.472 8.605 57.287 1.00 20.61 1256 PRO C CA 1
ATOM 5045 C C . PRO C 2 13 ? 13.371 8.792 58.320 1.00 19.76 1256 PRO C C 1
ATOM 5046 O O . PRO C 2 13 ? 12.354 9.445 58.075 1.00 20.18 1256 PRO C O 1
ATOM 5050 N N . LYS C 2 14 ? 13.580 8.197 59.490 1.00 19.21 1257 LYS C N 1
ATOM 5051 C CA . LYS C 2 14 ? 12.640 8.398 60.585 1.00 19.10 1257 LYS C CA 1
ATOM 5052 C C . LYS C 2 14 ? 12.751 9.827 61.088 1.00 17.95 1257 LYS C C 1
ATOM 5053 O O . LYS C 2 14 ? 13.842 10.306 61.418 1.00 18.26 1257 LYS C O 1
ATOM 5059 N N . MET C 2 15 ? 11.624 10.519 61.114 1.00 17.77 1258 MET C N 1
ATOM 5060 C CA . MET C 2 15 ? 11.569 11.900 61.551 1.00 17.36 1258 MET C CA 1
ATOM 5061 C C . MET C 2 15 ? 10.849 11.984 62.890 1.00 18.11 1258 MET C C 1
ATOM 5062 O O . MET C 2 15 ? 9.968 11.177 63.194 1.00 24.70 1258 MET C O 1
ATOM 5067 N N . LEU C 2 16 ? 11.269 12.943 63.702 1.00 16.15 1259 LEU C N 1
ATOM 5068 C CA . LEU C 2 16 ? 10.687 13.149 65.024 1.00 16.90 1259 LEU C CA 1
ATOM 5069 C C . LEU C 2 16 ? 9.563 14.176 65.025 1.00 18.02 1259 LEU C C 1
ATOM 5070 O O . LEU C 2 16 ? 8.768 14.197 65.970 1.00 15.91 1259 LEU C O 1
ATOM 5075 N N . SER C 2 17 ? 9.484 15.031 64.003 1.00 18.68 1260 SER C N 1
ATOM 5076 C CA . SER C 2 17 ? 8.422 16.023 63.902 1.00 20.74 1260 SER C CA 1
ATOM 5077 C C . SER C 2 17 ? 7.795 15.965 62.517 1.00 18.51 1260 SER C C 1
ATOM 5078 O O . SER C 2 17 ? 8.306 15.319 61.599 1.00 21.07 1260 SER C O 1
ATOM 5081 N N . SER C 2 18 ? 6.685 16.676 62.369 1.00 20.15 1261 SER C N 1
ATOM 5082 C CA . SER C 2 18 ? 6.039 16.799 61.081 1.00 20.00 1261 SER C CA 1
ATOM 5083 C C . SER C 2 18 ? 6.867 17.679 60.146 1.00 21.79 1261 SER C C 1
ATOM 5084 O O . SER C 2 18 ? 7.667 18.501 60.598 1.00 20.47 1261 SER C O 1
ATOM 5087 N N . PRO C 2 19 ? 6.673 17.530 58.831 1.00 24.43 1262 PRO C N 1
ATOM 5088 C CA . PRO C 2 19 ? 7.365 18.428 57.888 1.00 22.60 1262 PRO C CA 1
ATOM 5089 C C . PRO C 2 19 ? 7.002 19.891 58.090 1.00 20.58 1262 PRO C C 1
ATOM 5090 O O . PRO C 2 19 ? 7.858 20.775 57.948 1.00 18.74 1262 PRO C O 1
ATOM 5094 N N . GLU C 2 20 ? 5.739 20.169 58.417 1.00 21.48 1263 GLU C N 1
ATOM 5095 C CA . GLU C 2 20 ? 5.324 21.547 58.654 1.00 22.06 1263 GLU C CA 1
ATOM 5096 C C . GLU C 2 20 ? 6.069 22.137 59.846 1.00 19.45 1263 GLU C C 1
ATOM 5097 O O . GLU C 2 20 ? 6.484 23.304 59.828 1.00 18.01 1263 GLU C O 1
ATOM 5103 N N . ASP C 2 21 ? 6.288 21.312 60.871 1.00 21.75 1264 ASP C N 1
ATOM 5104 C CA A ASP C 2 21 ? 7.048 21.740 62.032 0.48 18.59 1264 ASP C CA 1
ATOM 5105 C CA B ASP C 2 21 ? 7.066 21.708 62.046 0.52 18.95 1264 ASP C CA 1
ATOM 5106 C C . ASP C 2 21 ? 8.511 21.999 61.675 1.00 16.97 1264 ASP C C 1
ATOM 5107 O O . ASP C 2 21 ? 9.099 23.000 62.102 1.00 17.84 1264 ASP C O 1
ATOM 5116 N N . THR C 2 22 ? 9.120 21.095 60.912 1.00 15.79 1265 THR C N 1
ATOM 5117 C CA . THR C 2 22 ? 10.507 21.276 60.508 1.00 17.15 1265 THR C CA 1
ATOM 5118 C C . THR C 2 22 ? 10.671 22.526 59.657 1.00 16.26 1265 THR C C 1
ATOM 5119 O O . THR C 2 22 ? 11.637 23.283 59.818 1.00 17.66 1265 THR C O 1
ATOM 5123 N N . MET C 2 23 ? 9.726 22.765 58.746 1.00 15.05 1266 MET C N 1
ATOM 5124 C CA . MET C 2 23 ? 9.763 23.982 57.949 1.00 15.00 1266 MET C CA 1
ATOM 5125 C C . MET C 2 23 ? 9.775 25.215 58.846 1.00 13.63 1266 MET C C 1
ATOM 5126 O O . MET C 2 23 ? 10.595 26.121 58.663 1.00 14.17 1266 MET C O 1
ATOM 5131 N N . TYR C 2 24 ? 8.888 25.257 59.842 1.00 13.15 1267 TYR C N 1
ATOM 5132 C CA . TYR C 2 24 ? 8.815 26.438 60.702 1.00 13.50 1267 TYR C CA 1
ATOM 5133 C C . TYR C 2 24 ? 10.124 26.653 61.461 1.00 12.83 1267 TYR C C 1
ATOM 5134 O O . TYR C 2 24 ? 10.678 27.762 61.475 1.00 13.64 1267 TYR C O 1
ATOM 5143 N N . TYR C 2 25 ? 10.614 25.615 62.139 1.00 11.37 1268 TYR C N 1
ATOM 5144 C CA . TYR C 2 25 ? 11.810 25.833 62.951 1.00 11.23 1268 TYR C CA 1
ATOM 5145 C C . TYR C 2 25 ? 13.034 26.074 62.082 1.00 12.09 1268 TYR C C 1
ATOM 5146 O O . TYR C 2 25 ? 13.947 26.809 62.485 1.00 15.35 1268 TYR C O 1
ATOM 5155 N N . ASN C 2 26 ? 13.054 25.519 60.863 1.00 13.94 1269 ASN C N 1
ATOM 5156 C CA . ASN C 2 26 ? 14.166 25.810 59.966 1.00 16.86 1269 ASN C CA 1
ATOM 5157 C C . ASN C 2 26 ? 14.154 27.250 59.461 1.00 16.50 1269 ASN C C 1
ATOM 5158 O O . ASN C 2 26 ? 15.211 27.758 59.079 1.00 19.20 1269 ASN C O 1
ATOM 5163 N N . GLN C 2 27 ? 12.990 27.915 59.398 1.00 15.50 1270 GLN C N 1
ATOM 5164 C CA . GLN C 2 27 ? 12.985 29.275 58.870 1.00 19.54 1270 GLN C CA 1
ATOM 5165 C C . GLN C 2 27 ? 13.177 30.329 59.951 1.00 23.33 1270 GLN C C 1
ATOM 5166 O O . GLN C 2 27 ? 12.974 31.515 59.682 1.00 23.14 1270 GLN C O 1
ATOM 5172 N N . LEU C 2 28 ? 13.602 29.932 61.152 1.00 18.43 1271 LEU C N 1
ATOM 5173 C CA . LEU C 2 28 ? 13.917 30.911 62.182 1.00 18.22 1271 LEU C CA 1
ATOM 5174 C C . LEU C 2 28 ? 15.268 31.575 61.964 1.00 26.07 1271 LEU C C 1
ATOM 5175 O O . LEU C 2 28 ? 15.496 32.661 62.505 1.00 29.08 1271 LEU C O 1
ATOM 5180 N N . ASN C 2 29 ? 16.160 30.954 61.202 1.00 32.42 1272 ASN C N 1
ATOM 5181 C CA . ASN C 2 29 ? 17.506 31.490 61.011 1.00 45.94 1272 ASN C CA 1
ATOM 5182 C C . ASN C 2 29 ? 17.591 32.342 59.750 1.00 49.72 1272 ASN C C 1
ATOM 5183 O O . ASN C 2 29 ? 17.042 33.443 59.695 1.00 52.63 1272 ASN C O 1
ATOM 5185 N N . ARG D 2 7 ? -17.572 48.493 33.070 1.00 50.65 1250 ARG D N 1
ATOM 5186 C CA . ARG D 2 7 ? -16.607 48.385 34.157 1.00 51.21 1250 ARG D CA 1
ATOM 5187 C C . ARG D 2 7 ? -17.287 48.436 35.518 1.00 45.45 1250 ARG D C 1
ATOM 5188 O O . ARG D 2 7 ? -17.240 47.469 36.275 1.00 48.24 1250 ARG D O 1
ATOM 5190 N N . ARG D 2 8 ? -17.932 49.569 35.814 1.00 38.25 1251 ARG D N 1
ATOM 5191 C CA . ARG D 2 8 ? -18.375 49.833 37.181 1.00 32.96 1251 ARG D CA 1
ATOM 5192 C C . ARG D 2 8 ? -19.413 48.815 37.647 1.00 34.83 1251 ARG D C 1
ATOM 5193 O O . ARG D 2 8 ? -19.338 48.315 38.778 1.00 35.69 1251 ARG D O 1
ATOM 5201 N N . ARG D 2 9 ? -20.383 48.482 36.787 1.00 35.80 1252 ARG D N 1
ATOM 5202 C CA . ARG D 2 9 ? -21.385 47.489 37.167 1.00 36.46 1252 ARG D CA 1
ATOM 5203 C C . ARG D 2 9 ? -20.751 46.129 37.426 1.00 38.69 1252 ARG D C 1
ATOM 5204 O O . ARG D 2 9 ? -21.238 45.369 38.271 1.00 37.89 1252 ARG D O 1
ATOM 5212 N N . CYS D 2 10 ? -19.658 45.815 36.729 1.00 41.66 1253 CYS D N 1
ATOM 5213 C CA . CYS D 2 10 ? -19.010 44.517 36.871 1.00 43.39 1253 CYS D CA 1
ATOM 5214 C C . CYS D 2 10 ? -18.092 44.423 38.084 1.00 40.99 1253 CYS D C 1
ATOM 5215 O O . CYS D 2 10 ? -17.634 43.318 38.396 1.00 46.70 1253 CYS D O 1
ATOM 5218 N N . GLN D 2 11 ? -17.801 45.531 38.769 1.00 38.07 1254 GLN D N 1
ATOM 5219 C CA . GLN D 2 11 ? -17.091 45.447 40.041 1.00 38.73 1254 GLN D CA 1
ATOM 5220 C C . GLN D 2 11 ? -17.928 44.634 41.025 1.00 40.71 1254 GLN D C 1
ATOM 5221 O O . GLN D 2 11 ? -19.087 44.971 41.289 1.00 42.21 1254 GLN D O 1
ATOM 5227 N N . GLN D 2 12 ? -17.354 43.554 41.555 1.00 33.44 1255 GLN D N 1
ATOM 5228 C CA . GLN D 2 12 ? -18.137 42.657 42.397 1.00 29.31 1255 GLN D CA 1
ATOM 5229 C C . GLN D 2 12 ? -18.072 43.082 43.855 1.00 24.65 1255 GLN D C 1
ATOM 5230 O O . GLN D 2 12 ? -17.153 43.800 44.262 1.00 23.42 1255 GLN D O 1
ATOM 5236 N N . PRO D 2 13 ? -19.035 42.658 44.676 1.00 24.32 1256 PRO D N 1
ATOM 5237 C CA . PRO D 2 13 ? -18.937 42.944 46.112 1.00 22.47 1256 PRO D CA 1
ATOM 5238 C C . PRO D 2 13 ? -17.677 42.322 46.695 1.00 22.74 1256 PRO D C 1
ATOM 5239 O O . PRO D 2 13 ? -17.165 41.319 46.194 1.00 22.76 1256 PRO D O 1
ATOM 5243 N N . LYS D 2 14 ? -17.154 42.954 47.741 1.00 20.08 1257 LYS D N 1
ATOM 5244 C CA . LYS D 2 14 ? -15.970 42.424 48.406 1.00 19.31 1257 LYS D CA 1
ATOM 5245 C C . LYS D 2 14 ? -16.328 41.148 49.157 1.00 19.23 1257 LYS D C 1
ATOM 5246 O O . LYS D 2 14 ? -17.284 41.125 49.940 1.00 19.22 1257 LYS D O 1
ATOM 5252 N N . MET D 2 15 ? -15.543 40.094 48.952 1.00 19.58 1258 MET D N 1
ATOM 5253 C CA A MET D 2 15 ? -15.794 38.791 49.557 0.49 22.80 1258 MET D CA 1
ATOM 5254 C CA B MET D 2 15 ? -15.819 38.819 49.591 0.51 19.63 1258 MET D CA 1
ATOM 5255 C C . MET D 2 15 ? -14.739 38.493 50.613 1.00 19.96 1258 MET D C 1
ATOM 5256 O O . MET D 2 15 ? -13.573 38.861 50.451 1.00 22.99 1258 MET D O 1
ATOM 5265 N N . LEU D 2 16 ? -15.148 37.816 51.690 1.00 17.90 1259 LEU D N 1
ATOM 5266 C CA . LEU D 2 16 ? -14.186 37.424 52.715 1.00 16.86 1259 LEU D CA 1
ATOM 5267 C C . LEU D 2 16 ? -13.528 36.085 52.421 1.00 17.33 1259 LEU D C 1
ATOM 5268 O O . LEU D 2 16 ? -12.400 35.848 52.870 1.00 21.61 1259 LEU D O 1
ATOM 5273 N N . SER D 2 17 ? -14.198 35.201 51.687 1.00 18.63 1260 SER D N 1
ATOM 5274 C CA . SER D 2 17 ? -13.630 33.900 51.363 1.00 19.39 1260 SER D CA 1
ATOM 5275 C C . SER D 2 17 ? -13.751 33.616 49.873 1.00 22.17 1260 SER D C 1
ATOM 5276 O O . SER D 2 17 ? -14.463 34.298 49.128 1.00 22.37 1260 SER D O 1
ATOM 5279 N N . SER D 2 18 ? -13.054 32.568 49.460 1.00 22.34 1261 SER D N 1
ATOM 5280 C CA . SER D 2 18 ? -13.112 32.121 48.091 1.00 24.69 1261 SER D CA 1
ATOM 5281 C C . SER D 2 18 ? -14.488 31.537 47.786 1.00 27.28 1261 SER D C 1
ATOM 5282 O O . SER D 2 18 ? -15.208 31.096 48.688 1.00 25.65 1261 SER D O 1
ATOM 5285 N N . PRO D 2 19 ? -14.875 31.531 46.513 1.00 21.45 1262 PRO D N 1
ATOM 5286 C CA . PRO D 2 19 ? -16.118 30.839 46.135 1.00 23.70 1262 PRO D CA 1
ATOM 5287 C C . PRO D 2 19 ? -16.133 29.371 46.521 1.00 21.67 1262 PRO D C 1
ATOM 5288 O O . PRO D 2 19 ? -17.185 28.854 46.912 1.00 24.32 1262 PRO D O 1
ATOM 5292 N N . GLU D 2 20 ? -14.996 28.676 46.429 1.00 24.43 1263 GLU D N 1
ATOM 5293 C CA . GLU D 2 20 ? -14.965 27.270 46.830 1.00 25.92 1263 GLU D CA 1
ATOM 5294 C C . GLU D 2 20 ? -15.339 27.109 48.297 1.00 23.31 1263 GLU D C 1
ATOM 5295 O O . GLU D 2 20 ? -16.129 26.223 48.655 1.00 24.81 1263 GLU D O 1
ATOM 5297 N N . ASP D 2 21 ? -14.776 27.955 49.166 1.00 21.59 1264 ASP D N 1
ATOM 5298 C CA . ASP D 2 21 ? -15.088 27.855 50.587 1.00 22.97 1264 ASP D CA 1
ATOM 5299 C C . ASP D 2 21 ? -16.546 28.191 50.844 1.00 18.81 1264 ASP D C 1
ATOM 5300 O O . ASP D 2 21 ? -17.209 27.532 51.653 1.00 19.28 1264 ASP D O 1
ATOM 5305 N N . THR D 2 22 ? -17.065 29.212 50.162 1.00 17.45 1265 THR D N 1
ATOM 5306 C CA . THR D 2 22 ? -18.472 29.555 50.314 1.00 20.75 1265 THR D CA 1
ATOM 5307 C C . THR D 2 22 ? -19.365 28.377 49.951 1.00 23.53 1265 THR D C 1
ATOM 5308 O O . THR D 2 22 ? -20.299 28.041 50.688 1.00 22.79 1265 THR D O 1
ATOM 5312 N N . MET D 2 23 ? -19.076 27.718 48.827 1.00 25.25 1266 MET D N 1
ATOM 5313 C CA A MET D 2 23 ? -19.890 26.572 48.439 0.50 25.68 1266 MET D CA 1
ATOM 5314 C CA B MET D 2 23 ? -19.858 26.552 48.417 0.50 25.72 1266 MET D CA 1
ATOM 5315 C C . MET D 2 23 ? -19.778 25.440 49.455 1.00 25.14 1266 MET D C 1
ATOM 5316 O O . MET D 2 23 ? -20.791 24.830 49.814 1.00 28.88 1266 MET D O 1
ATOM 5325 N N . TYR D 2 24 ? -18.568 25.152 49.940 1.00 19.83 1267 TYR D N 1
ATOM 5326 C CA . TYR D 2 24 ? -18.401 24.059 50.895 1.00 18.75 1267 TYR D CA 1
ATOM 5327 C C . TYR D 2 24 ? -19.202 24.318 52.169 1.00 21.61 1267 TYR D C 1
ATOM 5328 O O . TYR D 2 24 ? -20.036 23.498 52.578 1.00 21.54 1267 TYR D O 1
ATOM 5337 N N . TYR D 2 25 ? -18.956 25.458 52.817 1.00 20.54 1268 TYR D N 1
ATOM 5338 C CA . TYR D 2 25 ? -19.575 25.693 54.118 1.00 18.08 1268 TYR D CA 1
ATOM 5339 C C . TYR D 2 25 ? -21.078 25.946 54.003 1.00 18.19 1268 TYR D C 1
ATOM 5340 O O . TYR D 2 25 ? -21.841 25.534 54.885 1.00 18.80 1268 TYR D O 1
ATOM 5349 N N . ASN D 2 26 ? -21.531 26.589 52.924 1.00 22.41 1269 ASN D N 1
ATOM 5350 C CA . ASN D 2 26 ? -22.964 26.816 52.763 1.00 22.31 1269 ASN D CA 1
ATOM 5351 C C . ASN D 2 26 ? -23.736 25.529 52.483 1.00 26.64 1269 ASN D C 1
ATOM 5352 O O . ASN D 2 26 ? -24.944 25.481 52.734 1.00 31.38 1269 ASN D O 1
ATOM 5357 N N . GLN D 2 27 ? -23.081 24.488 51.978 1.00 23.54 1270 GLN D N 1
ATOM 5358 C CA . GLN D 2 27 ? -23.755 23.234 51.680 1.00 27.89 1270 GLN D CA 1
ATOM 5359 C C . GLN D 2 27 ? -23.805 22.295 52.879 1.00 30.40 1270 GLN D C 1
ATOM 5360 O O . GLN D 2 27 ? -24.365 21.199 52.769 1.00 34.58 1270 GLN D O 1
ATOM 5362 N N . LEU D 2 28 ? -23.246 22.695 54.021 1.00 25.98 1271 LEU D N 1
ATOM 5363 C CA . LEU D 2 28 ? -23.318 21.848 55.204 1.00 30.72 1271 LEU D CA 1
ATOM 5364 C C . LEU D 2 28 ? -24.737 21.727 55.744 1.00 35.23 1271 LEU D C 1
ATOM 5365 O O . LEU D 2 28 ? -25.043 20.735 56.416 1.00 39.63 1271 LEU D O 1
ATOM 5370 N N . ASN D 2 29 ? -25.595 22.705 55.462 1.00 46.42 1272 ASN D N 1
ATOM 5371 C CA . ASN D 2 29 ? -27.005 22.700 55.862 1.00 56.48 1272 ASN D CA 1
ATOM 5372 C C . ASN D 2 29 ? -27.153 22.664 57.378 1.00 62.77 1272 ASN D C 1
ATOM 5373 O O . ASN D 2 29 ? -26.802 23.626 58.066 1.00 64.52 1272 ASN D O 1
#

Solvent-accessible surface area: 28565 Å² total; per-residue (Å²): 121,133,21,41,54,84,0,14,35,4,0,105,113,31,55,42,103,53,0,121,72,11,68,94,65,63,82,19,17,41,36,33,25,28,103,27,14,0,0,0,0,0,10,0,0,12,24,21,76,44,134,2,0,95,23,0,26,91,107,17,76,3,61,8,61,8,84,6,95,18,2,0,1,0,2,0,0,0,0,5,32,17,94,40,54,0,0,54,26,0,26,85,138,15,49,6,104,30,60,44,92,7,55,17,13,2,1,3,0,0,1,0,0,35,50,21,41,43,79,0,0,122,51,0,10,125,140,21,58,4,68,8,44,42,72,9,96,39,9,0,5,0,4,0,10,0,0,23,102,24,14,42,75,0,0,100,39,2,17,59,68,64,73,125,0,9,60,29,84,9,109,37,9,0,2,0,0,0,1,0,0,2,62,23,52,43,105,3,0,54,23,0,32,120,127,20,94,5,51,16,88,53,82,5,125,36,0,0,2,0,2,1,0,0,0,0,49,25,49,28,86,0,0,41,21,0,35,58,151,12,125,6,50,41,65,51,96,13,127,64,3,0,10,0,2,0,1,0,0,0,63,21,48,36,61,0,0,38,30,1,30,143,94,55,12,135,46,40,88,13,120,163,1,8,5,0,1,7,6,0,0,54,31,16,37,56,102,1,0,65,32,0,14,120,81,64,8,30,37,111,45,138,24,130,108,35,83,11,2,9,25,16,0,48,140,74,52,48,96,85,0,12,59,45,4,115,83,38,62,111,188,112,84,22,36,65,95,0,13,88,0,0,98,108,22,45,16,107,48,0,105,72,12,73,98,69,62,82,22,15,80,100,34,77,31,112,77,58,0,0,1,0,0,10,0,0,28,25,26,76,52,106,1,0,82,10,0,25,116,112,10,71,0,68,7,65,9,87,6,99,20,0,0,3,0,3,1,0,0,0,4,22,20,97,40,67,2,0,51,21,0,26,88,130,16,49,10,87,28,60,51,18,3,88,32,0,7,1,3,1,0,2,0,0,37,43,22,42,41,78,0,0,114,49,0,10,120,132,20,59,6,53,7,5,8,40,11,87,46,7,0,0,0,5,0,12,0,0,25,101,26,14,46,73,0,0,97,39,3,22,59,66,23,70,124,0,3,56,24,81,10,108,38,8,0,1,0,0,0,2,0,0,2,69,24,51,36,113,2,0,69,56,0,31,132,114,14,92,6,53,17,89,54,74,5,122,45,0,0,2,0,2,0,0,0,0,1,48,26,49,29,85,1,0,41,21,1,31,59,152,15,129,5,56,38,59,49,85,10,120,50,1,0,7,0,2,0,0,0,0,0,66,22,49,38,65,1,0,45,37,0,20,141,88,55,11,135,48,29,84,13,119,168,1,10,5,0,2,6,9,0,0,56,30,15,38,53,102,0,0,69,25,0,15,115,75,63,8,33,27,85,48,132,24,136,109,30,77,12,1,9,28,15,0,106,121,70,56,47,100,85,0,12,54,48,4,103,90,49,90,112,123,102,32,94,98,60,127,40,23,82,16,10,44,87,118,4,37,95,3,6,92,71,9,136,105,23,94,93,55,126,40,28,98,17,14,44,86,60,6,41,131,10,5,87,78,12,125

B-factor: mean 23.22, std 10.51, range [8.39, 83.36]

GO terms:
  GO:0061831 apical ectoplasmic specialization (C, IDA)
  GO:0005515 protein binding (F, IPI)
  GO:0032426 stereocilium tip (C, IDA)
  GO:0032420 stereocilium (C, IDA)
  GO:0032421 stereocilium bundle (C, IDA)
  GO:0015629 actin cytoskeleton (C, IDA)
  GO:0030046 parallel actin filament bundle assembly (P, IDA)
  GO:0051017 actin filament bundle assembly (P, IDA)
  GO:0005903 brush border (C, TAS)
  GO:0051491 positive regulation of filopodium assembly (P, IGI)
  GO:0032426 stereocilium tip (C, EXP)
  GO:0007626 locomotory behavior (P, IMP)
  GO:0051491 positive regulation of filopodium assembly (P, IPI)
  GO:0005829 cytosol (C, TAS)
  GO:0005903 brush border (C, IDA)
  GO:0051494 negative regulation of cytoskeleton organization (P, IDA)